Protein 7P14 (pdb70)

Structure (mmCIF, N/CA/C/O backbone):
data_7P14
#
_entry.id   7P14
#
_cell.length_a   1.00
_cell.length_b   1.00
_cell.length_c   1.00
_cell.angle_alpha   90.00
_cell.angle_beta   90.00
_cell.angle_gamma   90.00
#
_symmetry.space_group_name_H-M   'P 1'
#
loop_
_entity.id
_entity.type
_entity.pdbx_description
1 polymer 'XK-related protein'
2 polymer Sybody
3 non-polymer 'DIUNDECYL PHOSPHATIDYL CHOLINE'
4 non-polymer O-[(R)-{[(2R)-2,3-bis(octadecanoyloxy)propyl]oxy}(hydroxy)phosphoryl]-L-serine
#
loop_
_atom_site.group_PDB
_atom_site.id
_atom_site.type_symbol
_atom_site.label_atom_id
_atom_site.label_alt_id
_atom_site.label_comp_id
_atom_site.label_asym_id
_atom_site.label_entity_id
_atom_site.label_seq_id
_atom_site.pdbx_PDB_ins_code
_atom_site.Cartn_x
_atom_site.Cartn_y
_atom_site.Cartn_z
_atom_site.occupancy
_atom_site.B_iso_or_equiv
_atom_site.auth_seq_id
_atom_site.auth_comp_id
_atom_site.auth_asym_id
_atom_site.auth_atom_id
_atom_site.pdbx_PDB_model_num
ATOM 1 N N . MET A 1 1 ? 142.510 133.880 122.822 1.00 82.86 1 MET A N 1
ATOM 2 C CA . MET A 1 1 ? 143.664 133.009 123.006 1.00 82.86 1 MET A CA 1
ATOM 3 C C . MET A 1 1 ? 143.995 132.866 124.487 1.00 82.86 1 MET A C 1
ATOM 4 O O . MET A 1 1 ? 144.611 131.886 124.906 1.00 82.86 1 MET A O 1
ATOM 9 N N . LYS A 1 2 ? 143.574 133.852 125.277 1.00 83.26 2 LYS A N 1
ATOM 10 C CA . LYS A 1 2 ? 143.819 133.872 126.711 1.00 83.26 2 LYS A CA 1
ATOM 11 C C . LYS A 1 2 ? 142.619 133.399 127.521 1.00 83.26 2 LYS A C 1
ATOM 12 O O . LYS A 1 2 ? 142.610 133.566 128.745 1.00 83.26 2 LYS A O 1
ATOM 18 N N . TYR A 1 3 ? 141.610 132.820 126.866 1.00 78.88 3 TYR A N 1
ATOM 19 C CA . TYR A 1 3 ? 140.422 132.290 127.536 1.00 78.88 3 TYR A CA 1
ATOM 20 C C . TYR A 1 3 ? 139.712 133.387 128.334 1.00 78.88 3 TYR A C 1
ATOM 21 O O . TYR A 1 3 ? 139.612 133.344 129.562 1.00 78.88 3 TYR A O 1
ATOM 30 N N . THR A 1 4 ? 139.224 134.385 127.600 1.00 77.66 4 THR A N 1
ATOM 31 C CA . THR A 1 4 ? 138.613 135.561 128.201 1.00 77.66 4 THR A CA 1
ATOM 32 C C . THR A 1 4 ? 137.330 135.195 128.951 1.00 77.66 4 THR A C 1
ATOM 33 O O . THR A 1 4 ? 136.846 134.062 128.911 1.00 77.66 4 THR A O 1
ATOM 37 N N . ILE A 1 5 ? 136.780 136.194 129.647 1.00 76.49 5 ILE A N 1
ATOM 38 C CA . ILE A 1 5 ? 135.574 135.991 130.445 1.00 76.49 5 ILE A CA 1
ATOM 39 C C . ILE A 1 5 ? 134.395 135.589 129.569 1.00 76.49 5 ILE A C 1
ATOM 40 O O . ILE A 1 5 ? 133.534 134.808 129.995 1.00 76.49 5 ILE A O 1
ATOM 45 N N . CYS A 1 6 ? 134.332 136.104 128.338 1.00 76.88 6 CYS A N 1
ATOM 46 C CA . CYS A 1 6 ? 133.255 135.717 127.433 1.00 76.88 6 CYS A CA 1
ATOM 47 C C . CYS A 1 6 ? 133.315 134.228 127.122 1.00 76.88 6 CYS A C 1
ATOM 48 O O . CYS A 1 6 ? 132.277 133.564 127.018 1.00 76.88 6 CYS A O 1
ATOM 51 N N . ASN A 1 7 ? 134.525 133.687 126.968 1.00 72.37 7 ASN A N 1
ATOM 52 C CA . ASN A 1 7 ? 134.675 132.250 126.773 1.00 72.37 7 ASN A CA 1
ATOM 53 C C . ASN A 1 7 ? 134.198 131.469 127.990 1.00 72.37 7 ASN A C 1
ATOM 54 O O . ASN A 1 7 ? 133.594 130.401 127.840 1.00 72.37 7 ASN A O 1
ATOM 59 N N . PHE A 1 8 ? 134.471 131.972 129.196 1.00 69.24 8 PHE A N 1
ATOM 60 C CA . PHE A 1 8 ? 133.973 131.312 130.398 1.00 69.24 8 PHE A CA 1
ATOM 61 C C . PHE A 1 8 ? 132.452 131.312 130.429 1.00 69.24 8 PHE A C 1
ATOM 62 O O . PHE A 1 8 ? 131.831 130.307 130.796 1.00 69.24 8 PHE A O 1
ATOM 70 N N . MET A 1 9 ? 131.832 132.430 130.041 1.00 69.90 9 MET A N 1
ATOM 71 C CA . MET A 1 9 ? 130.377 132.473 129.948 1.00 69.90 9 MET A CA 1
ATOM 72 C C . MET A 1 9 ? 129.858 131.490 128.907 1.00 69.90 9 MET A C 1
ATOM 73 O O . MET A 1 9 ? 128.751 130.961 129.052 1.00 69.90 9 MET A O 1
ATOM 78 N N . MET A 1 10 ? 130.635 131.243 127.851 1.00 63.23 10 MET A N 1
ATOM 79 C CA . MET A 1 10 ? 130.290 130.184 126.909 1.00 63.23 10 MET A CA 1
ATOM 80 C C . MET A 1 10 ? 130.300 128.823 127.594 1.00 63.23 10 MET A C 1
ATOM 81 O O . MET A 1 10 ? 129.404 127.998 127.378 1.00 63.23 10 MET A O 1
ATOM 86 N N . SER A 1 11 ? 131.311 128.571 128.427 1.00 63.63 11 SER A N 1
ATOM 87 C CA . SER A 1 11 ? 131.366 127.310 129.158 1.00 63.63 11 SER A CA 1
ATOM 88 C C . SER A 1 11 ? 130.246 127.215 130.185 1.00 63.63 11 SER A C 1
ATOM 89 O O . SER A 1 11 ? 129.629 126.156 130.345 1.00 63.63 11 SER A O 1
ATOM 92 N N . VAL A 1 12 ? 129.974 128.311 130.898 1.00 61.36 12 VAL A N 1
ATOM 93 C CA . VAL A 1 12 ? 128.900 128.303 131.887 1.00 61.36 12 VAL A CA 1
ATOM 94 C C . VAL A 1 12 ? 127.556 128.076 131.212 1.00 61.36 12 VAL A C 1
ATOM 95 O O . VAL A 1 12 ? 126.740 127.273 131.678 1.00 61.36 12 VAL A O 1
ATOM 99 N N . LEU A 1 13 ? 127.307 128.768 130.097 1.00 57.76 13 LEU A N 1
ATOM 100 C CA . LEU A 1 13 ? 126.045 128.599 129.384 1.00 57.76 13 LEU A CA 1
ATOM 101 C C . LEU A 1 13 ? 125.861 127.153 128.937 1.00 57.76 13 LEU A C 1
ATOM 102 O O . LEU A 1 13 ? 124.730 126.662 128.841 1.00 57.76 13 LEU A O 1
ATOM 107 N N . GLY A 1 14 ? 126.965 126.449 128.685 1.00 52.80 14 GLY A N 1
ATOM 108 C CA . GLY A 1 14 ? 126.865 125.084 128.195 1.00 52.80 14 GLY A CA 1
ATOM 109 C C . GLY A 1 14 ? 126.280 124.125 129.214 1.00 52.80 14 GLY A C 1
ATOM 110 O O . GLY A 1 14 ? 125.497 123.236 128.869 1.00 52.80 14 GLY A O 1
ATOM 111 N N . ILE A 1 15 ? 126.659 124.282 130.485 1.00 48.99 15 ILE A N 1
ATOM 112 C CA . ILE A 1 15 ? 126.255 123.304 131.492 1.00 48.99 15 ILE A CA 1
ATOM 113 C C . ILE A 1 15 ? 124.751 123.369 131.732 1.00 48.99 15 ILE A C 1
ATOM 114 O O . ILE A 1 15 ? 124.108 122.345 131.992 1.00 48.99 15 ILE A O 1
ATOM 119 N N . ILE A 1 16 ? 124.162 124.565 131.646 1.00 46.87 16 ILE A N 1
ATOM 120 C CA . ILE A 1 16 ? 122.705 124.659 131.670 1.00 46.87 16 ILE A CA 1
ATOM 121 C C . ILE A 1 16 ? 122.112 123.960 130.455 1.00 46.87 16 ILE A C 1
ATOM 122 O O . ILE A 1 16 ? 121.128 123.220 130.566 1.00 46.87 16 ILE A O 1
ATOM 127 N N . ILE A 1 17 ? 122.710 124.167 129.280 1.00 46.25 17 ILE A N 1
ATOM 128 C CA . ILE A 1 17 ? 122.207 123.527 128.068 1.00 46.25 17 ILE A CA 1
ATOM 129 C C . ILE A 1 17 ? 122.308 122.011 128.182 1.00 46.25 17 ILE A C 1
ATOM 130 O O . ILE A 1 17 ? 121.389 121.283 127.792 1.00 46.25 17 ILE A O 1
ATOM 135 N N . TYR A 1 18 ? 123.421 121.512 128.724 1.00 47.33 18 TYR A N 1
ATOM 136 C CA . TYR A 1 18 ? 123.599 120.069 128.853 1.00 47.33 18 TYR A CA 1
ATOM 137 C C . TYR A 1 18 ? 122.599 119.474 129.838 1.00 47.33 18 TYR A C 1
ATOM 138 O O . TYR A 1 18 ? 121.922 118.486 129.532 1.00 47.33 18 TYR A O 1
ATOM 147 N N . VAL A 1 19 ? 122.495 120.062 131.032 1.00 42.75 19 VAL A N 1
ATOM 148 C CA . VAL A 1 19 ? 121.618 119.505 132.059 1.00 42.75 19 VAL A CA 1
ATOM 149 C C . VAL A 1 19 ? 120.155 119.625 131.648 1.00 42.75 19 VAL A C 1
ATOM 150 O O . VAL A 1 19 ? 119.371 118.684 131.823 1.00 42.75 19 VAL A O 1
ATOM 154 N N . THR A 1 20 ? 119.760 120.777 131.099 1.00 40.26 20 THR A N 1
ATOM 155 C CA . THR A 1 20 ? 118.374 120.946 130.671 1.00 40.26 20 THR A CA 1
ATOM 156 C C . THR A 1 20 ? 118.024 119.993 129.537 1.00 40.26 20 THR A C 1
ATOM 157 O O . THR A 1 20 ? 116.908 119.464 129.486 1.00 40.26 20 THR A O 1
ATOM 161 N N . ASP A 1 21 ? 118.960 119.766 128.614 1.00 42.77 21 ASP A N 1
ATOM 162 C CA . ASP A 1 21 ? 118.719 118.808 127.540 1.00 42.77 21 ASP A CA 1
ATOM 163 C C . ASP A 1 21 ? 118.524 117.405 128.101 1.00 42.77 21 ASP A C 1
ATOM 164 O O . ASP A 1 21 ? 117.631 116.668 127.668 1.00 42.77 21 ASP A O 1
ATOM 169 N N . LEU A 1 22 ? 119.352 117.021 129.073 1.00 40.85 22 LEU A N 1
ATOM 170 C CA . LEU A 1 22 ? 119.243 115.688 129.656 1.00 40.85 22 LEU A CA 1
ATOM 171 C C . LEU A 1 22 ? 117.949 115.530 130.443 1.00 40.85 22 LEU A C 1
ATOM 172 O O . LEU A 1 22 ? 117.257 114.513 130.320 1.00 40.85 22 LEU A O 1
ATOM 177 N N . VAL A 1 23 ? 117.603 116.527 131.262 1.00 39.78 23 VAL A N 1
ATOM 178 C CA . VAL A 1 23 ? 116.421 116.403 132.109 1.00 39.78 23 VAL A CA 1
ATOM 179 C C . VAL A 1 23 ? 115.146 116.485 131.275 1.00 39.78 23 VAL A C 1
ATOM 180 O O . VAL A 1 23 ? 114.136 115.851 131.603 1.00 39.78 23 VAL A O 1
ATOM 184 N N . ALA A 1 24 ? 115.167 117.264 130.189 1.00 39.50 24 ALA A N 1
ATOM 185 C CA . ALA A 1 24 ? 113.991 117.352 129.328 1.00 39.50 24 ALA A CA 1
ATOM 186 C C . ALA A 1 24 ? 113.701 116.018 128.655 1.00 39.50 24 ALA A C 1
ATOM 187 O O . ALA A 1 24 ? 112.539 115.613 128.540 1.00 39.50 24 ALA A O 1
ATOM 189 N N . ASP A 1 25 ? 114.747 115.324 128.200 1.00 39.21 25 ASP A N 1
ATOM 190 C CA . ASP A 1 25 ? 114.554 114.015 127.584 1.00 39.21 25 ASP A CA 1
ATOM 191 C C . ASP A 1 25 ? 113.987 113.014 128.582 1.00 39.21 25 ASP A C 1
ATOM 192 O O . ASP A 1 25 ? 113.108 112.216 128.239 1.00 39.21 25 ASP A O 1
ATOM 197 N N . ILE A 1 26 ? 114.481 113.037 129.822 1.00 38.11 26 ILE A N 1
ATOM 198 C CA . ILE A 1 26 ? 113.944 112.152 130.852 1.00 38.11 26 ILE A CA 1
ATOM 199 C C . ILE A 1 26 ? 112.490 112.499 131.146 1.00 38.11 26 ILE A C 1
ATOM 200 O O . ILE A 1 26 ? 111.641 111.612 131.289 1.00 38.11 26 ILE A O 1
ATOM 205 N N . VAL A 1 27 ? 112.181 113.794 131.245 1.00 38.10 27 VAL A N 1
ATOM 206 C CA . VAL A 1 27 ? 110.800 114.216 131.462 1.00 38.10 27 VAL A CA 1
ATOM 207 C C . VAL A 1 27 ? 109.932 113.816 130.276 1.00 38.10 27 VAL A C 1
ATOM 208 O O . VAL A 1 27 ? 108.823 113.294 130.441 1.00 38.10 27 VAL A O 1
ATOM 212 N N . LEU A 1 28 ? 110.428 114.051 129.058 1.00 38.40 28 LEU A N 1
ATOM 213 C CA . LEU A 1 28 ? 109.662 113.695 127.867 1.00 38.40 28 LEU A CA 1
ATOM 214 C C . LEU A 1 28 ? 109.476 112.188 127.753 1.00 38.40 28 LEU A C 1
ATOM 215 O O . LEU A 1 28 ? 108.387 111.716 127.409 1.00 38.40 28 LEU A O 1
ATOM 220 N N . THR A 1 29 ? 110.530 111.416 128.029 1.00 36.96 29 THR A N 1
ATOM 221 C CA . THR A 1 29 ? 110.420 109.963 127.949 1.00 36.96 29 THR A CA 1
ATOM 222 C C . THR A 1 29 ? 109.401 109.440 128.952 1.00 36.96 29 THR A C 1
ATOM 223 O O . THR A 1 29 ? 108.597 108.557 128.635 1.00 36.96 29 THR A O 1
ATOM 227 N N . VAL A 1 30 ? 109.421 109.978 130.172 1.00 37.95 30 VAL A N 1
ATOM 228 C CA . VAL A 1 30 ? 108.416 109.606 131.163 1.00 37.95 30 VAL A CA 1
ATOM 229 C C . VAL A 1 30 ? 107.029 110.022 130.690 1.00 37.95 30 VAL A C 1
ATOM 230 O O . VAL A 1 30 ? 106.049 109.287 130.864 1.00 37.95 30 VAL A O 1
ATOM 234 N N . ARG A 1 31 ? 106.927 111.202 130.073 1.00 39.48 31 ARG A N 1
ATOM 235 C CA . ARG A 1 31 ? 105.635 111.674 129.586 1.00 39.48 31 ARG A CA 1
ATOM 236 C C . ARG A 1 31 ? 105.079 110.753 128.505 1.00 39.48 31 ARG A C 1
ATOM 237 O O . ARG A 1 31 ? 103.882 110.444 128.503 1.00 39.48 31 ARG A O 1
ATOM 245 N N . TYR A 1 32 ? 105.929 110.307 127.577 1.00 36.89 32 TYR A N 1
ATOM 246 C CA . TYR A 1 32 ? 105.477 109.370 126.551 1.00 36.89 32 TYR A CA 1
ATOM 247 C C . TYR A 1 32 ? 105.011 108.058 127.169 1.00 36.89 32 TYR A C 1
ATOM 248 O O . TYR A 1 32 ? 103.963 107.521 126.794 1.00 36.89 32 TYR A O 1
ATOM 257 N N . PHE A 1 33 ? 105.782 107.524 128.117 1.00 37.93 33 PHE A N 1
ATOM 258 C CA . PHE A 1 33 ? 105.393 106.270 128.752 1.00 37.93 33 PHE A CA 1
ATOM 259 C C . PHE A 1 33 ? 104.106 106.436 129.548 1.00 37.93 33 PHE A C 1
ATOM 260 O O . PHE A 1 33 ? 103.281 105.518 129.610 1.00 37.93 33 PHE A O 1
ATOM 268 N N . TYR A 1 34 ? 103.916 107.605 130.164 1.00 43.73 34 TYR A N 1
ATOM 269 C CA . TYR A 1 34 ? 102.661 107.877 130.853 1.00 43.73 34 TYR A CA 1
ATOM 270 C C . TYR A 1 34 ? 101.516 108.084 129.869 1.00 43.73 34 TYR A C 1
ATOM 271 O O . TYR A 1 34 ? 100.366 107.750 130.178 1.00 43.73 34 TYR A O 1
ATOM 280 N N . ASP A 1 35 ? 101.805 108.623 128.687 1.00 42.75 35 ASP A N 1
ATOM 281 C CA . ASP A 1 35 ? 100.789 108.888 127.677 1.00 42.75 35 ASP A CA 1
ATOM 282 C C . ASP A 1 35 ? 100.520 107.685 126.781 1.00 42.75 35 ASP A C 1
ATOM 283 O O . ASP A 1 35 ? 99.613 107.741 125.945 1.00 42.75 35 ASP A O 1
ATOM 288 N N . GLY A 1 36 ? 101.279 106.601 126.935 1.00 40.11 36 GLY A N 1
ATOM 289 C CA . GLY A 1 36 ? 101.077 105.402 126.152 1.00 40.11 36 GLY A CA 1
ATOM 290 C C . GLY A 1 36 ? 101.883 105.312 124.874 1.00 40.11 36 GLY A C 1
ATOM 291 O O . GLY A 1 36 ? 101.852 104.263 124.218 1.00 40.11 36 GLY A O 1
ATOM 292 N N . GLN A 1 37 ? 102.605 106.367 124.495 1.00 38.41 37 GLN A N 1
ATOM 293 C CA . GLN A 1 37 ? 103.436 106.342 123.290 1.00 38.41 37 GLN A CA 1
ATOM 294 C C . GLN A 1 37 ? 104.773 105.672 123.610 1.00 38.41 37 GLN A C 1
ATOM 295 O O . GLN A 1 37 ? 105.811 106.312 123.791 1.00 38.41 37 GLN A O 1
ATOM 301 N N . TYR A 1 38 ? 104.727 104.340 123.681 1.00 41.96 38 TYR A N 1
ATOM 302 C CA . TYR A 1 38 ? 105.936 103.575 123.970 1.00 41.96 38 TYR A CA 1
ATOM 303 C C . TYR A 1 38 ? 106.960 103.709 122.849 1.00 41.96 38 TYR A C 1
ATOM 304 O O . TYR A 1 38 ? 108.162 103.831 123.111 1.00 41.96 38 TYR A O 1
ATOM 313 N N . VAL A 1 39 ? 106.505 103.682 121.595 1.00 40.19 39 VAL A N 1
ATOM 314 C CA . VAL A 1 39 ? 107.431 103.740 120.465 1.00 40.19 39 VAL A CA 1
ATOM 315 C C . VAL A 1 39 ? 108.164 105.075 120.444 1.00 40.19 39 VAL A C 1
ATOM 316 O O . VAL A 1 39 ? 109.385 105.129 120.260 1.00 40.19 39 VAL A O 1
ATOM 320 N N . PHE A 1 40 ? 107.430 106.174 120.630 1.00 37.54 40 PHE A N 1
ATOM 321 C CA . PHE A 1 40 ? 108.079 107.476 120.728 1.00 37.54 40 PHE A CA 1
ATOM 322 C C . PHE A 1 40 ? 108.901 107.609 122.001 1.00 37.54 40 PHE A C 1
ATOM 323 O O . PHE A 1 40 ? 109.845 108.406 122.037 1.00 37.54 40 PHE A O 1
ATOM 331 N N . GLY A 1 41 ? 108.566 106.851 123.040 1.00 38.29 41 GLY A N 1
ATOM 332 C CA . GLY A 1 41 ? 109.278 106.927 124.299 1.00 38.29 41 GLY A CA 1
ATOM 333 C C . GLY A 1 41 ? 110.651 106.293 124.257 1.00 38.29 41 GLY A C 1
ATOM 334 O O . GLY A 1 41 ? 111.646 106.932 124.613 1.00 38.29 41 GLY A O 1
ATOM 335 N N . VAL A 1 42 ? 110.720 105.033 123.823 1.00 37.99 42 VAL A N 1
ATOM 336 C CA . VAL A 1 42 ? 112.001 104.334 123.789 1.00 37.99 42 VAL A CA 1
ATOM 337 C C . VAL A 1 42 ? 112.941 104.988 122.783 1.00 37.99 42 VAL A C 1
ATOM 338 O O . VAL A 1 42 ? 114.154 105.062 123.006 1.00 37.99 42 VAL A O 1
ATOM 342 N N . LEU A 1 43 ? 112.399 105.483 121.668 1.00 37.04 43 LEU A N 1
ATOM 343 C CA . LEU A 1 43 ? 113.230 106.178 120.691 1.00 37.04 43 LEU A CA 1
ATOM 344 C C . LEU A 1 43 ? 113.803 107.465 121.269 1.00 37.04 43 LEU A C 1
ATOM 345 O O . LEU A 1 43 ? 114.972 107.792 121.035 1.00 37.04 43 LEU A O 1
ATOM 350 N N . THR A 1 44 ? 112.993 108.211 122.025 1.00 35.73 44 THR A N 1
ATOM 351 C CA . THR A 1 44 ? 113.480 109.445 122.633 1.00 35.73 44 THR A CA 1
ATOM 352 C C . THR A 1 44 ? 114.608 109.162 123.616 1.00 35.73 44 THR A C 1
ATOM 353 O O . THR A 1 44 ? 115.605 109.892 123.658 1.00 35.73 44 THR A O 1
ATOM 357 N N . LEU A 1 45 ? 114.471 108.099 124.410 1.00 37.13 45 LEU A N 1
ATOM 358 C CA . LEU A 1 45 ? 115.524 107.743 125.353 1.00 37.13 45 LEU A CA 1
ATOM 359 C C . LEU A 1 45 ? 116.709 107.089 124.655 1.00 37.13 45 LEU A C 1
ATOM 360 O O . LEU A 1 45 ? 117.850 107.243 125.104 1.00 37.13 45 LEU A O 1
ATOM 365 N N . SER A 1 46 ? 116.465 106.351 123.570 1.00 35.15 46 SER A N 1
ATOM 366 C CA . SER A 1 46 ? 117.555 105.666 122.882 1.00 35.15 46 SER A CA 1
ATOM 367 C C . SER A 1 46 ? 118.540 106.660 122.281 1.00 35.15 46 SER A C 1
ATOM 368 O O . SER A 1 46 ? 119.758 106.473 122.371 1.00 35.15 46 SER A O 1
ATOM 371 N N . PHE A 1 47 ? 118.030 107.726 121.659 1.00 34.41 47 PHE A N 1
ATOM 372 C CA . PHE A 1 47 ? 118.911 108.680 120.992 1.00 34.41 47 PHE A CA 1
ATOM 373 C C . PHE A 1 47 ? 119.838 109.372 121.983 1.00 34.41 47 PHE A C 1
ATOM 374 O O . PHE A 1 47 ? 121.034 109.533 121.715 1.00 34.41 47 PHE A O 1
ATOM 382 N N . VAL A 1 48 ? 119.307 109.795 123.131 1.00 36.68 48 VAL A N 1
ATOM 383 C CA . VAL A 1 48 ? 120.148 110.452 124.127 1.00 36.68 48 VAL A CA 1
ATOM 384 C C . VAL A 1 48 ? 121.087 109.447 124.786 1.00 36.68 48 VAL A C 1
ATOM 385 O O . VAL A 1 48 ? 122.242 109.767 125.091 1.00 36.68 48 VAL A O 1
ATOM 389 N N . LEU A 1 49 ? 120.616 108.219 125.015 1.00 38.69 49 LEU A N 1
ATOM 390 C CA . LEU A 1 49 ? 121.465 107.207 125.637 1.00 38.69 49 LEU A CA 1
ATOM 391 C C . LEU A 1 49 ? 122.555 106.737 124.681 1.00 38.69 49 LEU A C 1
ATOM 392 O O . LEU A 1 49 ? 123.730 106.658 125.056 1.00 38.69 49 LEU A O 1
ATOM 397 N N . CYS A 1 50 ? 122.184 106.417 123.439 1.00 39.87 50 CYS A N 1
ATOM 398 C CA . CYS A 1 50 ? 123.177 105.961 122.472 1.00 39.87 50 CYS A CA 1
ATOM 399 C C . CYS A 1 50 ? 124.122 107.089 122.084 1.00 39.87 50 CYS A C 1
ATOM 400 O O . CYS A 1 50 ? 125.297 106.847 121.786 1.00 39.87 50 CYS A O 1
ATOM 403 N N . GLY A 1 51 ? 123.627 108.327 122.071 1.00 38.11 51 GLY A N 1
ATOM 404 C CA . GLY A 1 51 ? 124.508 109.458 121.838 1.00 38.11 51 GLY A CA 1
ATOM 405 C C . GLY A 1 51 ? 125.503 109.658 122.964 1.00 38.11 51 GLY A C 1
ATOM 406 O O . GLY A 1 51 ? 126.681 109.932 122.724 1.00 38.11 51 GLY A O 1
ATOM 407 N N . THR A 1 52 ? 125.042 109.530 124.211 1.00 38.13 52 THR A N 1
ATOM 408 C CA . THR A 1 52 ? 125.936 109.679 125.356 1.00 38.13 52 THR A CA 1
ATOM 409 C C . THR A 1 52 ? 126.965 108.555 125.407 1.00 38.13 52 THR A C 1
ATOM 410 O O . THR A 1 52 ? 128.140 108.795 125.708 1.00 38.13 52 THR A O 1
ATOM 414 N N . LEU A 1 53 ? 126.543 107.325 125.109 1.00 38.81 53 LEU A N 1
ATOM 415 C CA . LEU A 1 53 ? 127.458 106.190 125.173 1.00 38.81 53 LEU A CA 1
ATOM 416 C C . LEU A 1 53 ? 128.597 106.337 124.171 1.00 38.81 53 LEU A C 1
ATOM 417 O O . LEU A 1 53 ? 129.752 106.028 124.486 1.00 38.81 53 LEU A O 1
ATOM 422 N N . ILE A 1 54 ? 128.291 106.801 122.958 1.00 38.81 54 ILE A N 1
ATOM 423 C CA . ILE A 1 54 ? 129.330 106.995 121.950 1.00 38.81 54 ILE A CA 1
ATOM 424 C C . ILE A 1 54 ? 130.325 108.056 122.399 1.00 38.81 54 ILE A C 1
ATOM 425 O O . ILE A 1 54 ? 131.543 107.879 122.277 1.00 38.81 54 ILE A O 1
ATOM 430 N N . VAL A 1 55 ? 129.824 109.175 122.926 1.00 40.53 55 VAL A N 1
ATOM 431 C CA . VAL A 1 55 ? 130.703 110.260 123.353 1.00 40.53 55 VAL A CA 1
ATOM 432 C C . VAL A 1 55 ? 131.576 109.817 124.520 1.00 40.53 55 VAL A C 1
ATOM 433 O O . VAL A 1 55 ? 132.748 110.199 124.619 1.00 40.53 55 VAL A O 1
ATOM 437 N N . HIS A 1 56 ? 131.022 109.001 125.419 1.00 49.56 56 HIS A N 1
ATOM 438 C CA . HIS A 1 56 ? 131.806 108.509 126.548 1.00 49.56 56 HIS A CA 1
ATOM 439 C C . HIS A 1 56 ? 132.974 107.653 126.077 1.00 49.56 56 HIS A C 1
ATOM 440 O O . HIS A 1 56 ? 134.037 107.641 126.708 1.00 49.56 56 HIS A O 1
ATOM 447 N N . CYS A 1 57 ? 132.795 106.925 124.972 1.00 45.37 57 CYS A N 1
ATOM 448 C CA . CYS A 1 57 ? 133.886 106.127 124.422 1.00 45.37 57 CYS A CA 1
ATOM 449 C C . CYS A 1 57 ? 135.048 107.013 123.990 1.00 45.37 57 CYS A C 1
ATOM 450 O O . CYS A 1 57 ? 136.214 106.706 124.259 1.00 45.37 57 CYS A O 1
ATOM 453 N N . PHE A 1 58 ? 134.745 108.121 123.310 1.00 43.05 58 PHE A N 1
ATOM 454 C CA . PHE A 1 58 ? 135.790 109.074 122.951 1.00 43.05 58 PHE A CA 1
ATOM 455 C C . PHE A 1 58 ? 136.389 109.727 124.189 1.00 43.05 58 PHE A C 1
ATOM 456 O O . PHE A 1 58 ? 137.611 109.893 124.284 1.00 43.05 58 PHE A O 1
ATOM 464 N N . SER A 1 59 ? 135.541 110.111 125.147 1.00 51.66 59 SER A N 1
ATOM 465 C CA . SER A 1 59 ? 136.025 110.818 126.329 1.00 51.66 59 SER A CA 1
ATOM 466 C C . SER A 1 59 ? 136.939 109.933 127.166 1.00 51.66 59 SER A C 1
ATOM 467 O O . SER A 1 59 ? 137.990 110.378 127.640 1.00 51.66 59 SER A O 1
ATOM 470 N N . TYR A 1 60 ? 136.548 108.673 127.367 1.00 58.85 60 TYR A N 1
ATOM 471 C CA . TYR A 1 60 ? 137.387 107.757 128.132 1.00 58.85 60 TYR A CA 1
ATOM 472 C C . TYR A 1 60 ? 138.695 107.472 127.406 1.00 58.85 60 TYR A C 1
ATOM 473 O O . TYR A 1 60 ? 139.758 107.399 128.033 1.00 58.85 60 TYR A O 1
ATOM 482 N N . SER A 1 61 ? 138.635 107.302 126.084 1.00 54.80 61 SER A N 1
ATOM 483 C CA . SER A 1 61 ? 139.841 107.001 125.318 1.00 54.80 61 SER A CA 1
ATOM 484 C C . SER A 1 61 ? 140.831 108.157 125.372 1.00 54.80 61 SER A C 1
ATOM 485 O O . SER A 1 61 ? 142.041 107.946 125.516 1.00 54.80 61 SER A O 1
ATOM 488 N N . TRP A 1 62 ? 140.335 109.390 125.248 1.00 55.12 62 TRP A N 1
ATOM 489 C CA . TRP A 1 62 ? 141.228 110.545 125.256 1.00 55.12 62 TRP A CA 1
ATOM 490 C C . TRP A 1 62 ? 141.926 110.694 126.601 1.00 55.12 62 TRP A C 1
ATOM 491 O O . TRP A 1 62 ? 143.132 110.966 126.656 1.00 55.12 62 TRP A O 1
ATOM 502 N N . LEU A 1 63 ? 141.184 110.528 127.696 1.00 64.17 63 LEU A N 1
ATOM 503 C CA . LEU A 1 63 ? 141.787 110.609 129.022 1.00 64.17 63 LEU A CA 1
ATOM 504 C C . LEU A 1 63 ? 142.786 109.480 129.237 1.00 64.17 63 LEU A C 1
ATOM 505 O O . LEU A 1 63 ? 143.882 109.695 129.768 1.00 64.17 63 LEU A O 1
ATOM 510 N N . LYS A 1 64 ? 142.421 108.262 128.828 1.00 66.92 64 LYS A N 1
ATOM 511 C CA . LYS A 1 64 ? 143.319 107.123 128.989 1.00 66.92 64 LYS A CA 1
ATOM 512 C C . LYS A 1 64 ? 144.571 107.279 128.135 1.00 66.92 64 LYS A C 1
ATOM 513 O O . LYS A 1 64 ? 145.675 106.929 128.569 1.00 66.92 64 LYS A O 1
ATOM 519 N N . ASP A 1 65 ? 144.419 107.801 126.915 1.00 73.22 65 ASP A N 1
ATOM 520 C CA . ASP A 1 65 ? 145.567 107.969 126.029 1.00 73.22 65 ASP A CA 1
ATOM 521 C C . ASP A 1 65 ? 146.582 108.940 126.619 1.00 73.22 65 ASP A C 1
ATOM 522 O O . ASP A 1 65 ? 147.794 108.699 126.567 1.00 73.22 65 ASP A O 1
ATOM 527 N N . ASP A 1 66 ? 146.105 110.047 127.186 1.00 77.81 66 ASP A N 1
ATOM 528 C CA . ASP A 1 66 ? 146.995 111.021 127.805 1.00 77.81 66 ASP A CA 1
ATOM 529 C C . ASP A 1 66 ? 147.440 110.615 129.204 1.00 77.81 66 ASP A C 1
ATOM 530 O O . ASP A 1 66 ? 148.343 111.253 129.756 1.00 77.81 66 ASP A O 1
ATOM 535 N N . LEU A 1 67 ? 146.838 109.583 129.784 1.00 79.82 67 LEU A N 1
ATOM 536 C CA . LEU A 1 67 ? 147.216 109.123 131.115 1.00 79.82 67 LEU A CA 1
ATOM 537 C C . LEU A 1 67 ? 148.359 108.116 131.040 1.00 79.82 67 LEU A C 1
ATOM 538 O O . LEU A 1 67 ? 149.226 108.079 131.913 1.00 79.82 67 LEU A O 1
ATOM 543 N N . LEU A 1 81 ? 132.792 103.021 138.616 1.00 105.19 81 LEU A N 1
ATOM 544 C CA . LEU A 1 81 ? 134.240 102.845 138.606 1.00 105.19 81 LEU A CA 1
ATOM 545 C C . LEU A 1 81 ? 134.909 103.704 137.530 1.00 105.19 81 LEU A C 1
ATOM 546 O O . LEU A 1 81 ? 134.360 104.727 137.117 1.00 105.19 81 LEU A O 1
ATOM 551 N N . HIS A 1 82 ? 136.099 103.285 137.088 1.00 105.02 82 HIS A N 1
ATOM 552 C CA . HIS A 1 82 ? 136.913 104.117 136.207 1.00 105.02 82 HIS A CA 1
ATOM 553 C C . HIS A 1 82 ? 136.222 104.411 134.880 1.00 105.02 82 HIS A C 1
ATOM 554 O O . HIS A 1 82 ? 136.504 105.440 134.255 1.00 105.02 82 HIS A O 1
ATOM 561 N N . CYS A 1 83 ? 135.331 103.526 134.425 1.00 102.77 83 CYS A N 1
ATOM 562 C CA . CYS A 1 83 ? 134.662 103.749 133.146 1.00 102.77 83 CYS A CA 1
ATOM 563 C C . CYS A 1 83 ? 133.802 105.006 133.190 1.00 102.77 83 CYS A C 1
ATOM 564 O O . CYS A 1 83 ? 133.808 105.812 132.252 1.00 102.77 83 CYS A O 1
ATOM 567 N N . LEU A 1 84 ? 133.052 105.189 134.273 1.00 97.75 84 LEU A N 1
ATOM 568 C CA . LEU A 1 84 ? 132.219 106.369 134.459 1.00 97.75 84 LEU A CA 1
ATOM 569 C C . LEU A 1 84 ? 132.946 107.481 135.207 1.00 97.75 84 LEU A C 1
ATOM 570 O O . LEU A 1 84 ? 132.420 108.594 135.306 1.00 97.75 84 LEU A O 1
ATOM 575 N N . GLN A 1 85 ? 134.153 107.214 135.710 1.00 93.76 85 GLN A N 1
ATOM 576 C CA . GLN A 1 85 ? 134.888 108.228 136.457 1.00 93.76 85 GLN A CA 1
ATOM 577 C C . GLN A 1 85 ? 135.378 109.352 135.552 1.00 93.76 85 GLN A C 1
ATOM 578 O O . GLN A 1 85 ? 135.606 110.471 136.026 1.00 93.76 85 GLN A O 1
ATOM 584 N N . GLY A 1 86 ? 135.549 109.079 134.261 1.00 76.50 86 GLY A N 1
ATOM 585 C CA . GLY A 1 86 ? 136.011 110.086 133.327 1.00 76.50 86 GLY A CA 1
ATOM 586 C C . GLY A 1 86 ? 134.998 110.420 132.251 1.00 76.50 86 GLY A C 1
ATOM 587 O O . GLY A 1 86 ? 135.358 110.587 131.083 1.00 76.50 86 GLY A O 1
ATOM 588 N N . GLY A 1 87 ? 133.730 110.522 132.632 1.00 64.68 87 GLY A N 1
ATOM 589 C CA . GLY A 1 87 ? 132.676 110.796 131.682 1.00 64.68 87 GLY A CA 1
ATOM 590 C C . GLY A 1 87 ? 132.621 112.264 131.291 1.00 64.68 87 GLY A C 1
ATOM 591 O O . GLY A 1 87 ? 133.481 113.078 131.630 1.00 64.68 87 GLY A O 1
ATOM 592 N N . VAL A 1 88 ? 131.565 112.597 130.543 1.00 56.48 88 VAL A N 1
ATOM 593 C CA . VAL A 1 88 ? 131.390 113.967 130.069 1.00 56.48 88 VAL A CA 1
ATOM 594 C C . VAL A 1 88 ? 131.159 114.915 131.238 1.00 56.48 88 VAL A C 1
ATOM 595 O O . VAL A 1 88 ? 131.689 116.033 131.262 1.00 56.48 88 VAL A O 1
ATOM 599 N N . PHE A 1 89 ? 130.363 114.490 132.222 1.00 56.77 89 PHE A N 1
ATOM 600 C CA . PHE A 1 89 ? 130.117 115.326 133.393 1.00 56.77 89 PHE A CA 1
ATOM 601 C C . PHE A 1 89 ? 131.403 115.620 134.151 1.00 56.77 89 PHE A C 1
ATOM 602 O O . PHE A 1 89 ? 131.579 116.730 134.667 1.00 56.77 89 PHE A O 1
ATOM 610 N N . THR A 1 90 ? 132.308 114.642 134.233 1.00 60.41 90 THR A N 1
ATOM 611 C CA . THR A 1 90 ? 133.579 114.859 134.916 1.00 60.41 90 THR A CA 1
ATOM 612 C C . THR A 1 90 ? 134.397 115.944 134.224 1.00 60.41 90 THR A C 1
ATOM 613 O O . THR A 1 90 ? 135.020 116.781 134.889 1.00 60.41 90 THR A O 1
ATOM 617 N N . ARG A 1 91 ? 134.395 115.953 132.889 1.00 55.84 91 ARG A N 1
ATOM 618 C CA . ARG A 1 91 ? 135.139 116.969 132.149 1.00 55.84 91 ARG A CA 1
ATOM 619 C C . ARG A 1 91 ? 134.614 118.368 132.443 1.00 55.84 91 ARG A C 1
ATOM 620 O O . ARG A 1 91 ? 135.392 119.326 132.521 1.00 55.84 91 ARG A O 1
ATOM 628 N N . TYR A 1 92 ? 133.295 118.507 132.601 1.00 55.24 92 TYR A N 1
ATOM 629 C CA . TYR A 1 92 ? 132.717 119.821 132.865 1.00 55.24 92 TYR A CA 1
ATOM 630 C C . TYR A 1 92 ? 133.235 120.402 134.174 1.00 55.24 92 TYR A C 1
ATOM 631 O O . TYR A 1 92 ? 133.542 121.597 134.253 1.00 55.24 92 TYR A O 1
ATOM 640 N N . TRP A 1 93 ? 133.338 119.569 135.212 1.00 66.06 93 TRP A N 1
ATOM 641 C CA . TRP A 1 93 ? 133.702 120.068 136.535 1.00 66.06 93 TRP A CA 1
ATOM 642 C C . TRP A 1 93 ? 135.104 120.665 136.540 1.00 66.06 93 TRP A C 1
ATOM 643 O O . TRP A 1 93 ? 135.336 121.715 137.151 1.00 66.06 93 TRP A O 1
ATOM 654 N N . PHE A 1 94 ? 136.054 120.011 135.868 1.00 67.56 94 PHE A N 1
ATOM 655 C CA . PHE A 1 94 ? 137.409 120.552 135.799 1.00 67.56 94 PHE A CA 1
ATOM 656 C C . PHE A 1 94 ? 137.466 121.809 134.940 1.00 67.56 94 PHE A C 1
ATOM 657 O O . PHE A 1 94 ? 138.226 122.737 135.242 1.00 67.56 94 PHE A O 1
ATOM 665 N N . VAL A 1 95 ? 136.681 121.855 133.862 1.00 66.03 95 VAL A N 1
ATOM 666 C CA . VAL A 1 95 ? 136.663 123.038 133.006 1.00 66.03 95 VAL A CA 1
ATOM 667 C C . VAL A 1 95 ? 136.147 124.244 133.782 1.00 66.03 95 VAL A C 1
ATOM 668 O O . VAL A 1 95 ? 136.694 125.349 133.686 1.00 66.03 95 VAL A O 1
ATOM 672 N N . LEU A 1 96 ? 135.085 124.046 134.567 1.00 65.48 96 LEU A N 1
ATOM 673 C CA . LEU A 1 96 ? 134.554 125.133 135.382 1.00 65.48 96 LEU A CA 1
ATOM 674 C C . LEU A 1 96 ? 135.574 125.600 136.415 1.00 65.48 96 LEU A C 1
ATOM 675 O O . LEU A 1 96 ? 135.710 126.804 136.661 1.00 65.48 96 LEU A O 1
ATOM 680 N N . ARG A 1 97 ? 136.293 124.663 137.036 1.00 71.19 97 ARG A N 1
ATOM 681 C CA . ARG A 1 97 ? 137.316 125.042 138.006 1.00 71.19 97 ARG A CA 1
ATOM 682 C C . ARG A 1 97 ? 138.427 125.849 137.344 1.00 71.19 97 ARG A C 1
ATOM 683 O O . ARG A 1 97 ? 138.871 126.872 137.879 1.00 71.19 97 ARG A O 1
ATOM 691 N N . THR A 1 98 ? 138.891 125.399 136.176 1.00 73.96 98 THR A N 1
ATOM 692 C CA . THR A 1 98 ? 139.942 126.125 135.469 1.00 73.96 98 THR A CA 1
ATOM 693 C C . THR A 1 98 ? 139.452 127.489 135.002 1.00 73.96 98 THR A C 1
ATOM 694 O O . THR A 1 98 ? 140.195 128.477 135.059 1.00 73.96 98 THR A O 1
ATOM 698 N N . GLY A 1 99 ? 138.207 127.562 134.527 1.00 74.99 99 GLY A N 1
ATOM 699 C CA . GLY A 1 99 ? 137.662 128.843 134.111 1.00 74.99 99 GLY A CA 1
ATOM 700 C C . GLY A 1 99 ? 137.556 129.831 135.256 1.00 74.99 99 GLY A C 1
ATOM 701 O O . GLY A 1 99 ? 137.856 131.016 135.097 1.00 74.99 99 GLY A O 1
ATOM 702 N N . TYR A 1 100 ? 137.126 129.356 136.428 1.00 80.18 100 TYR A N 1
ATOM 703 C CA . TYR A 1 100 ? 137.051 130.227 137.596 1.00 80.18 100 TYR A CA 1
ATOM 704 C C . TYR A 1 100 ? 138.437 130.693 138.024 1.00 80.18 100 TYR A C 1
ATOM 705 O O . TYR A 1 100 ? 138.614 131.846 138.434 1.00 80.18 100 TYR A O 1
ATOM 714 N N . HIS A 1 101 ? 139.431 129.805 137.944 1.00 81.52 101 HIS A N 1
ATOM 715 C CA . HIS A 1 101 ? 140.795 130.184 138.298 1.00 81.52 101 HIS A CA 1
ATOM 716 C C . HIS A 1 101 ? 141.328 131.262 137.362 1.00 81.52 101 HIS A C 1
ATOM 717 O O . HIS A 1 101 ? 142.042 132.173 137.795 1.00 81.52 101 HIS A O 1
ATOM 724 N N . VAL A 1 102 ? 140.999 131.168 136.071 1.00 84.26 102 VAL A N 1
ATOM 725 C CA . VAL A 1 102 ? 141.433 132.181 135.113 1.00 84.26 102 VAL A CA 1
ATOM 726 C C . VAL A 1 102 ? 140.827 133.536 135.458 1.00 84.26 102 VAL A C 1
ATOM 727 O O . VAL A 1 102 ? 141.508 134.568 135.413 1.00 84.26 102 VAL A O 1
ATOM 731 N N . VAL A 1 103 ? 139.539 133.554 135.811 1.00 84.49 103 VAL A N 1
ATOM 732 C CA . VAL A 1 103 ? 138.882 134.806 136.179 1.00 84.49 103 VAL A CA 1
ATOM 733 C C . VAL A 1 103 ? 139.520 135.398 137.429 1.00 84.49 103 VAL A C 1
ATOM 734 O O . VAL A 1 103 ? 139.764 136.609 137.505 1.00 84.49 103 VAL A O 1
ATOM 738 N N . PHE A 1 104 ? 139.798 134.556 138.428 1.00 88.71 104 PHE A N 1
ATOM 739 C CA . PHE A 1 104 ? 140.427 135.042 139.652 1.00 88.71 104 PHE A CA 1
ATOM 740 C C . PHE A 1 104 ? 141.817 135.602 139.377 1.00 88.71 104 PHE A C 1
ATOM 741 O O . PHE A 1 104 ? 142.192 136.648 139.920 1.00 88.71 104 PHE A O 1
ATOM 749 N N . LYS A 1 105 ? 142.594 134.922 138.541 1.00 91.67 105 LYS A N 1
ATOM 750 C CA . LYS A 1 105 ? 143.936 135.380 138.200 1.00 91.67 105 LYS A CA 1
ATOM 751 C C . LYS A 1 105 ? 143.881 136.557 137.232 1.00 91.67 105 LYS A C 1
ATOM 752 O O . LYS A 1 105 ? 144.841 136.824 136.508 1.00 91.67 105 LYS A O 1
ATOM 758 N N . ASP A 1 119 ? 151.466 126.964 131.318 1.00 88.37 119 ASP A N 1
ATOM 759 C CA . ASP A 1 119 ? 150.605 128.134 131.208 1.00 88.37 119 ASP A CA 1
ATOM 760 C C . ASP A 1 119 ? 149.181 127.674 131.512 1.00 88.37 119 ASP A C 1
ATOM 761 O O . ASP A 1 119 ? 148.642 126.816 130.813 1.00 88.37 119 ASP A O 1
ATOM 766 N N . PRO A 1 120 ? 148.580 128.243 132.561 1.00 88.78 120 PRO A N 1
ATOM 767 C CA . PRO A 1 120 ? 147.214 127.830 132.928 1.00 88.78 120 PRO A CA 1
ATOM 768 C C . PRO A 1 120 ? 146.192 128.070 131.831 1.00 88.78 120 PRO A C 1
ATOM 769 O O . PRO A 1 120 ? 145.255 127.276 131.680 1.00 88.78 120 PRO A O 1
ATOM 773 N N . HIS A 1 121 ? 146.341 129.150 131.060 1.00 86.34 121 HIS A N 1
ATOM 774 C CA . HIS A 1 121 ? 145.404 129.413 129.973 1.00 86.34 121 HIS A CA 1
ATOM 775 C C . HIS A 1 121 ? 145.494 128.340 128.896 1.00 86.34 121 HIS A C 1
ATOM 776 O O . HIS A 1 121 ? 144.470 127.897 128.364 1.00 86.34 121 HIS A O 1
ATOM 783 N N . LYS A 1 122 ? 146.714 127.909 128.561 1.00 79.20 122 LYS A N 1
ATOM 784 C CA . LYS A 1 122 ? 146.881 126.885 127.535 1.00 79.20 122 LYS A CA 1
ATOM 785 C C . LYS A 1 122 ? 146.231 125.573 127.953 1.00 79.20 122 LYS A C 1
ATOM 786 O O . LYS A 1 122 ? 145.595 124.898 127.136 1.00 79.20 122 LYS A O 1
ATOM 792 N N . GLU A 1 123 ? 146.386 125.191 129.222 1.00 78.38 123 GLU A N 1
ATOM 793 C CA . GLU A 1 123 ? 145.708 123.998 129.719 1.00 78.38 123 GLU A CA 1
ATOM 794 C C . GLU A 1 123 ? 144.196 124.184 129.713 1.00 78.38 123 GLU A C 1
ATOM 795 O O . GLU A 1 123 ? 143.449 123.252 129.391 1.00 78.38 123 GLU A O 1
ATOM 801 N N . ALA A 1 124 ? 143.728 125.381 130.070 1.00 73.51 124 ALA A N 1
ATOM 802 C CA . ALA A 1 124 ? 142.291 125.636 130.117 1.00 73.51 124 ALA A CA 1
ATOM 803 C C . ALA A 1 124 ? 141.669 125.558 128.728 1.00 73.51 124 ALA A C 1
ATOM 804 O O . ALA A 1 124 ? 140.639 124.903 128.534 1.00 73.51 124 ALA A O 1
ATOM 806 N N . ILE A 1 125 ? 142.282 126.224 127.746 1.00 67.27 125 ILE A N 1
ATOM 807 C CA . ILE A 1 125 ? 141.722 126.226 126.397 1.00 67.27 125 ILE A CA 1
ATOM 808 C C . ILE A 1 125 ? 141.817 124.836 125.777 1.00 67.27 125 ILE A C 1
ATOM 809 O O . ILE A 1 125 ? 140.927 124.415 125.029 1.00 67.27 125 ILE A O 1
ATOM 814 N N . ASP A 1 126 ? 142.891 124.101 126.079 1.00 67.68 126 ASP A N 1
ATOM 815 C CA . ASP A 1 126 ? 143.029 122.748 125.549 1.00 67.68 126 ASP A CA 1
ATOM 816 C C . ASP A 1 126 ? 141.925 121.836 126.069 1.00 67.68 126 ASP A C 1
ATOM 817 O O . ASP A 1 126 ? 141.368 121.031 125.314 1.00 67.68 126 ASP A O 1
ATOM 822 N N . MET A 1 127 ? 141.597 121.946 127.357 1.00 61.94 127 MET A N 1
ATOM 823 C CA . MET A 1 127 ? 140.499 121.164 127.913 1.00 61.94 127 MET A CA 1
ATOM 824 C C . MET A 1 127 ? 139.144 121.633 127.403 1.00 61.94 127 MET A C 1
ATOM 825 O O . MET A 1 127 ? 138.195 120.843 127.385 1.00 61.94 127 MET A O 1
ATOM 830 N N . ALA A 1 128 ? 139.031 122.899 126.993 1.00 55.92 128 ALA A N 1
ATOM 831 C CA . ALA A 1 128 ? 137.768 123.390 126.454 1.00 55.92 128 ALA A CA 1
ATOM 832 C C . ALA A 1 128 ? 137.528 122.870 125.042 1.00 55.92 128 ALA A C 1
ATOM 833 O O . ALA A 1 128 ? 136.401 122.499 124.695 1.00 55.92 128 ALA A O 1
ATOM 835 N N . THR A 1 129 ? 138.572 122.841 124.211 1.00 54.04 129 THR A N 1
ATOM 836 C CA . THR A 1 129 ? 138.406 122.371 122.840 1.00 54.04 129 THR A CA 1
ATOM 837 C C . THR A 1 129 ? 138.166 120.868 122.796 1.00 54.04 129 THR A C 1
ATOM 838 O O . THR A 1 129 ? 137.441 120.376 121.924 1.00 54.04 129 THR A O 1
ATOM 842 N N . ASP A 1 130 ? 138.770 120.121 123.723 1.00 50.44 130 ASP A N 1
ATOM 843 C CA . ASP A 1 130 ? 138.463 118.699 123.836 1.00 50.44 130 ASP A CA 1
ATOM 844 C C . ASP A 1 130 ? 136.995 118.491 124.173 1.00 50.44 130 ASP A C 1
ATOM 845 O O . ASP A 1 130 ? 136.385 117.496 123.765 1.00 50.44 130 ASP A O 1
ATOM 850 N N . LEU A 1 131 ? 136.412 119.426 124.923 1.00 46.76 131 LEU A N 1
ATOM 851 C CA . LEU A 1 131 ? 134.998 119.341 125.265 1.00 46.76 131 LEU A CA 1
ATOM 852 C C . LEU A 1 131 ? 134.117 119.711 124.079 1.00 46.76 131 LEU A C 1
ATOM 853 O O . LEU A 1 131 ? 133.006 119.186 123.937 1.00 46.76 131 LEU A O 1
ATOM 858 N N . SER A 1 132 ? 134.589 120.621 123.224 1.00 44.61 132 SER A N 1
ATOM 859 C CA . SER A 1 132 ? 133.800 121.042 122.070 1.00 44.61 132 SER A CA 1
ATOM 860 C C . SER A 1 132 ? 133.594 119.892 121.093 1.00 44.61 132 SER A C 1
ATOM 861 O O . SER A 1 132 ? 132.514 119.743 120.510 1.00 44.61 132 SER A O 1
ATOM 864 N N . MET A 1 133 ? 134.629 119.074 120.890 1.00 44.26 133 MET A N 1
ATOM 865 C CA . MET A 1 133 ? 134.502 117.909 120.019 1.00 44.26 133 MET A CA 1
ATOM 866 C C . MET A 1 133 ? 133.435 116.955 120.537 1.00 44.26 133 MET A C 1
ATOM 867 O O . MET A 1 133 ? 132.586 116.476 119.778 1.00 44.26 133 MET A O 1
ATOM 872 N N . LEU A 1 134 ? 133.471 116.665 121.839 1.00 41.75 134 LEU A N 1
ATOM 873 C CA . LEU A 1 134 ? 132.554 115.689 122.416 1.00 41.75 134 LEU A CA 1
ATOM 874 C C . LEU A 1 134 ? 131.110 116.160 122.359 1.00 41.75 134 LEU A C 1
ATOM 875 O O . LEU A 1 134 ? 130.212 115.359 122.079 1.00 41.75 134 LEU A O 1
ATOM 880 N N . ARG A 1 135 ? 130.861 117.440 122.623 1.00 39.83 135 ARG A N 1
ATOM 881 C CA . ARG A 1 135 ? 129.497 117.941 122.612 1.00 39.83 135 ARG A CA 1
ATOM 882 C C . ARG A 1 135 ? 128.986 118.225 121.209 1.00 39.83 135 ARG A C 1
ATOM 883 O O . ARG A 1 135 ? 127.774 118.378 121.027 1.00 39.83 135 ARG A O 1
ATOM 891 N N . LEU A 1 136 ? 129.874 118.309 120.216 1.00 33.94 136 LEU A N 1
ATOM 892 C CA . LEU A 1 136 ? 129.416 118.321 118.831 1.00 33.94 136 LEU A CA 1
ATOM 893 C C . LEU A 1 136 ? 128.898 116.950 118.422 1.00 33.94 136 LEU A C 1
ATOM 894 O O . LEU A 1 136 ? 127.843 116.839 117.788 1.00 33.94 136 LEU A O 1
ATOM 899 N N . PHE A 1 137 ? 129.631 115.891 118.771 1.00 31.62 137 PHE A N 1
ATOM 900 C CA . PHE A 1 137 ? 129.131 114.539 118.544 1.00 31.62 137 PHE A CA 1
ATOM 901 C C . PHE A 1 137 ? 127.863 114.288 119.347 1.00 31.62 137 PHE A C 1
ATOM 902 O O . PHE A 1 137 ? 126.884 113.745 118.828 1.00 31.62 137 PHE A O 1
ATOM 910 N N . GLU A 1 138 ? 127.862 114.688 120.620 1.00 35.30 138 GLU A N 1
ATOM 911 C CA . GLU A 1 138 ? 126.684 114.493 121.459 1.00 35.30 138 GLU A CA 1
ATOM 912 C C . GLU A 1 138 ? 125.473 115.218 120.891 1.00 35.30 138 GLU A C 1
ATOM 913 O O . GLU A 1 138 ? 124.344 114.724 120.981 1.00 35.30 138 GLU A O 1
ATOM 919 N N . THR A 1 139 ? 125.689 116.395 120.304 1.00 32.35 139 THR A N 1
ATOM 920 C CA . THR A 1 139 ? 124.572 117.172 119.781 1.00 32.35 139 THR A CA 1
ATOM 921 C C . THR A 1 139 ? 124.055 116.596 118.467 1.00 32.35 139 THR A C 1
ATOM 922 O O . THR A 1 139 ? 122.841 116.478 118.267 1.00 32.35 139 THR A O 1
ATOM 926 N N . TYR A 1 140 ? 124.957 116.227 117.559 1.00 28.44 140 TYR A N 1
ATOM 927 C CA . TYR A 1 140 ? 124.560 115.777 116.230 1.00 28.44 140 TYR A CA 1
ATOM 928 C C . TYR A 1 140 ? 124.266 114.284 116.155 1.00 28.44 140 TYR A C 1
ATOM 929 O O . TYR A 1 140 ? 123.724 113.829 115.144 1.00 28.44 140 TYR A O 1
ATOM 938 N N . LEU A 1 141 ? 124.605 113.512 117.185 1.00 29.32 141 LEU A N 1
ATOM 939 C CA . LEU A 1 141 ? 124.166 112.125 117.268 1.00 29.32 141 LEU A CA 1
ATOM 940 C C . LEU A 1 141 ? 122.862 111.969 118.030 1.00 29.32 141 LEU A C 1
ATOM 941 O O . LEU A 1 141 ? 122.220 110.919 117.931 1.00 29.32 141 LEU A O 1
ATOM 946 N N . GLU A 1 142 ? 122.464 112.985 118.789 1.00 32.43 142 GLU A N 1
ATOM 947 C CA . GLU A 1 142 ? 121.206 112.985 119.523 1.00 32.43 142 GLU A CA 1
ATOM 948 C C . GLU A 1 142 ? 120.205 113.997 118.995 1.00 32.43 142 GLU A C 1
ATOM 949 O O . GLU A 1 142 ? 119.063 113.634 118.715 1.00 32.43 142 GLU A O 1
ATOM 955 N N . GLY A 1 143 ? 120.605 115.258 118.845 1.00 34.40 143 GLY A N 1
ATOM 956 C CA . GLY A 1 143 ? 119.694 116.296 118.407 1.00 34.40 143 GLY A CA 1
ATOM 957 C C . GLY A 1 143 ? 119.109 116.075 117.028 1.00 34.40 143 GLY A C 1
ATOM 958 O O . GLY A 1 143 ? 117.895 116.195 116.842 1.00 34.40 143 GLY A O 1
ATOM 959 N N . CYS A 1 144 ? 119.956 115.752 116.052 1.00 31.83 144 CYS A N 1
ATOM 960 C CA . CYS A 1 144 ? 119.460 115.514 114.698 1.00 31.83 144 CYS A CA 1
ATOM 961 C C . CYS A 1 144 ? 118.536 114.304 114.609 1.00 31.83 144 CYS A C 1
ATOM 962 O O . CYS A 1 144 ? 117.452 114.431 114.015 1.00 31.83 144 CYS A O 1
ATOM 965 N N . PRO A 1 145 ? 118.876 113.126 115.146 1.00 32.73 145 PRO A N 1
ATOM 966 C CA . PRO A 1 145 ? 117.915 112.012 115.097 1.00 32.73 145 PRO A CA 1
ATOM 967 C C . PRO A 1 145 ? 116.671 112.244 115.931 1.00 32.73 145 PRO A C 1
ATOM 968 O O . PRO A 1 145 ? 115.643 111.609 115.668 1.00 32.73 145 PRO A O 1
ATOM 972 N N . GLN A 1 146 ? 116.725 113.124 116.930 1.00 34.00 146 GLN A N 1
ATOM 973 C CA . GLN A 1 146 ? 115.567 113.364 117.782 1.00 34.00 146 GLN A CA 1
ATOM 974 C C . GLN A 1 146 ? 114.664 114.459 117.233 1.00 34.00 146 GLN A C 1
ATOM 975 O O . GLN A 1 146 ? 113.439 114.368 117.363 1.00 34.00 146 GLN A O 1
ATOM 981 N N . LEU A 1 147 ? 115.242 115.496 116.622 1.00 30.97 147 LEU A N 1
ATOM 982 C CA . LEU A 1 147 ? 114.419 116.539 116.019 1.00 30.97 147 LEU A CA 1
ATOM 983 C C . LEU A 1 147 ? 113.544 115.980 114.907 1.00 30.97 147 LEU A C 1
ATOM 984 O O . LEU A 1 147 ? 112.411 116.437 114.723 1.00 30.97 147 LEU A O 1
ATOM 989 N N . ILE A 1 148 ? 114.047 114.998 114.155 1.00 31.08 148 ILE A N 1
ATOM 990 C CA . ILE A 1 148 ? 113.204 114.305 113.187 1.00 31.08 148 ILE A CA 1
ATOM 991 C C . ILE A 1 148 ? 112.072 113.581 113.901 1.00 31.08 148 ILE A C 1
ATOM 992 O O . ILE A 1 148 ? 110.917 113.610 113.458 1.00 31.08 148 ILE A O 1
ATOM 997 N N . LEU A 1 149 ? 112.384 112.919 115.017 1.00 31.99 149 LEU A N 1
ATOM 998 C CA . LEU A 1 149 ? 111.353 112.220 115.776 1.00 31.99 149 LEU A CA 1
ATOM 999 C C . LEU A 1 149 ? 110.329 113.191 116.347 1.00 31.99 149 LEU A C 1
ATOM 1000 O O . LEU A 1 149 ? 109.120 112.941 116.278 1.00 31.99 149 LEU A O 1
ATOM 1005 N N . GLN A 1 150 ? 110.791 114.307 116.916 1.00 30.40 150 GLN A N 1
ATOM 1006 C CA . GLN A 1 150 ? 109.865 115.259 117.523 1.00 30.40 150 GLN A CA 1
ATOM 1007 C C . GLN A 1 150 ? 109.043 115.986 116.468 1.00 30.40 150 GLN A C 1
ATOM 1008 O O . GLN A 1 150 ? 107.849 116.234 116.669 1.00 30.40 150 GLN A O 1
ATOM 1014 N N . LEU A 1 151 ? 109.661 116.341 115.338 1.00 29.40 151 LEU A N 1
ATOM 1015 C CA . LEU A 1 151 ? 108.892 116.916 114.241 1.00 29.40 151 LEU A CA 1
ATOM 1016 C C . LEU A 1 151 ? 107.904 115.908 113.673 1.00 29.40 151 LEU A C 1
ATOM 1017 O O . LEU A 1 151 ? 106.829 116.291 113.200 1.00 29.40 151 LEU A O 1
ATOM 1022 N N . TYR A 1 152 ? 108.250 114.619 113.706 1.00 28.90 152 TYR A N 1
ATOM 1023 C CA . TYR A 1 152 ? 107.291 113.590 113.322 1.00 28.90 152 TYR A CA 1
ATOM 1024 C C . TYR A 1 152 ? 106.109 113.562 114.281 1.00 28.90 152 TYR A C 1
ATOM 1025 O O . TYR A 1 152 ? 104.955 113.435 113.855 1.00 28.90 152 TYR A O 1
ATOM 1034 N N . ALA A 1 153 ? 106.376 113.677 115.584 1.00 30.50 153 ALA A N 1
ATOM 1035 C CA . ALA A 1 153 ? 105.298 113.643 116.565 1.00 30.50 153 ALA A CA 1
ATOM 1036 C C . ALA A 1 153 ? 104.497 114.937 116.573 1.00 30.50 153 ALA A C 1
ATOM 1037 O O . ALA A 1 153 ? 103.282 114.909 116.795 1.00 30.50 153 ALA A O 1
ATOM 1039 N N . PHE A 1 154 ? 105.152 116.076 116.341 1.00 31.16 154 PHE A N 1
ATOM 1040 C CA . PHE A 1 154 ? 104.444 117.351 116.342 1.00 31.16 154 PHE A CA 1
ATOM 1041 C C . PHE A 1 154 ? 103.588 117.534 115.096 1.00 31.16 154 PHE A C 1
ATOM 1042 O O . PHE A 1 154 ? 102.460 118.027 115.194 1.00 31.16 154 PHE A O 1
ATOM 1050 N N . LEU A 1 155 ? 104.098 117.152 113.925 1.00 30.29 155 LEU A N 1
ATOM 1051 C CA . LEU A 1 155 ? 103.345 117.321 112.690 1.00 30.29 155 LEU A CA 1
ATOM 1052 C C . LEU A 1 155 ? 102.195 116.334 112.558 1.00 30.29 155 LEU A C 1
ATOM 1053 O O . LEU A 1 155 ? 101.218 116.635 111.865 1.00 30.29 155 LEU A O 1
ATOM 1058 N N . GLU A 1 156 ? 102.282 115.172 113.205 1.00 29.05 156 GLU A N 1
ATOM 1059 C CA . GLU A 1 156 ? 101.242 114.162 113.050 1.00 29.05 156 GLU A CA 1
ATOM 1060 C C . GLU A 1 156 ? 100.008 114.495 113.881 1.00 29.05 156 GLU A C 1
ATOM 1061 O O . GLU A 1 156 ? 98.883 114.465 113.373 1.00 29.05 156 GLU A O 1
ATOM 1067 N N . ARG A 1 157 ? 100.197 114.817 115.158 1.00 34.65 157 ARG A N 1
ATOM 1068 C CA . ARG A 1 157 ? 99.083 115.102 116.051 1.00 34.65 157 ARG A CA 1
ATOM 1069 C C . ARG A 1 157 ? 98.647 116.560 116.013 1.00 34.65 157 ARG A C 1
ATOM 1070 O O . ARG A 1 157 ? 97.650 116.910 116.651 1.00 34.65 157 ARG A O 1
ATOM 1078 N N . GLY A 1 158 ? 99.361 117.413 115.285 1.00 34.11 158 GLY A N 1
ATOM 1079 C CA . GLY A 1 158 ? 98.939 118.786 115.094 1.00 34.11 158 GLY A CA 1
ATOM 1080 C C . GLY A 1 158 ? 99.464 119.784 116.105 1.00 34.11 158 GLY A C 1
ATOM 1081 O O . GLY A 1 158 ? 100.300 120.626 115.766 1.00 34.11 158 GLY A O 1
ATOM 1082 N N . GLN A 1 159 ? 98.986 119.710 117.348 1.00 41.02 159 GLN A N 1
ATOM 1083 C CA . GLN A 1 159 ? 99.289 120.739 118.335 1.00 41.02 159 GLN A CA 1
ATOM 1084 C C . GLN A 1 159 ? 100.407 120.368 119.300 1.00 41.02 159 GLN A C 1
ATOM 1085 O O . GLN A 1 159 ? 100.978 121.270 119.923 1.00 41.02 159 GLN A O 1
ATOM 1091 N N . ALA A 1 160 ? 100.726 119.080 119.444 1.00 38.19 160 ALA A N 1
ATOM 1092 C CA . ALA A 1 160 ? 101.746 118.624 120.385 1.00 38.19 160 ALA A CA 1
ATOM 1093 C C . ALA A 1 160 ? 101.421 119.072 121.805 1.00 38.19 160 ALA A C 1
ATOM 1094 O O . ALA A 1 160 ? 100.264 119.378 122.113 1.00 38.19 160 ALA A O 1
ATOM 1096 N N . ASN A 1 161 ? 102.426 119.117 122.678 1.00 37.28 161 ASN A N 1
ATOM 1097 C CA . ASN A 1 161 ? 102.223 119.535 124.059 1.00 37.28 161 ASN A CA 1
ATOM 1098 C C . ASN A 1 161 ? 103.420 120.365 124.505 1.00 37.28 161 ASN A C 1
ATOM 1099 O O . ASN A 1 161 ? 104.377 120.568 123.753 1.00 37.28 161 ASN A O 1
ATOM 1104 N N . PHE A 1 162 ? 103.355 120.852 125.747 1.00 40.87 162 PHE A N 1
ATOM 1105 C CA . PHE A 1 162 ? 104.395 121.743 126.255 1.00 40.87 162 PHE A CA 1
ATOM 1106 C C . PHE A 1 162 ? 105.732 121.027 126.398 1.00 40.87 162 PHE A C 1
ATOM 1107 O O . PHE A 1 162 ? 106.781 121.594 126.070 1.00 40.87 162 PHE A O 1
ATOM 1115 N N . SER A 1 163 ? 105.719 119.789 126.897 1.00 39.58 163 SER A N 1
ATOM 1116 C CA . SER A 1 163 ? 106.970 119.075 127.131 1.00 39.58 163 SER A CA 1
ATOM 1117 C C . SER A 1 163 ? 107.717 118.821 125.828 1.00 39.58 163 SER A C 1
ATOM 1118 O O . SER A 1 163 ? 108.950 118.901 125.785 1.00 39.58 163 SER A O 1
ATOM 1121 N N . GLN A 1 164 ? 106.988 118.502 124.756 1.00 36.40 164 GLN A N 1
ATOM 1122 C CA . GLN A 1 164 ? 107.627 118.313 123.458 1.00 36.40 164 GLN A CA 1
ATOM 1123 C C . GLN A 1 164 ? 108.247 119.605 122.946 1.00 36.40 164 GLN A C 1
ATOM 1124 O O . GLN A 1 164 ? 109.259 119.569 122.238 1.00 36.40 164 GLN A O 1
ATOM 1130 N N . TYR A 1 165 ? 107.656 120.751 123.287 1.00 35.15 165 TYR A N 1
ATOM 1131 C CA . TYR A 1 165 ? 108.215 122.024 122.849 1.00 35.15 165 TYR A CA 1
ATOM 1132 C C . TYR A 1 165 ? 109.566 122.288 123.500 1.00 35.15 165 TYR A C 1
ATOM 1133 O O . TYR A 1 165 ? 110.469 122.837 122.860 1.00 35.15 165 TYR A O 1
ATOM 1142 N N . MET A 1 166 ? 109.725 121.907 124.768 1.00 39.49 166 MET A N 1
ATOM 1143 C CA . MET A 1 166 ? 110.997 122.126 125.450 1.00 39.49 166 MET A CA 1
ATOM 1144 C C . MET A 1 166 ? 112.119 121.331 124.794 1.00 39.49 166 MET A C 1
ATOM 1145 O O . MET A 1 166 ? 113.225 121.845 124.599 1.00 39.49 166 MET A O 1
ATOM 1150 N N . VAL A 1 167 ? 111.848 120.072 124.440 1.00 35.59 167 VAL A N 1
ATOM 1151 C CA . VAL A 1 167 ? 112.870 119.238 123.813 1.00 35.59 167 VAL A CA 1
ATOM 1152 C C . VAL A 1 167 ? 113.267 119.805 122.456 1.00 35.59 167 VAL A C 1
ATOM 1153 O O . VAL A 1 167 ? 114.454 119.858 122.112 1.00 35.59 167 VAL A O 1
ATOM 1157 N N . ILE A 1 168 ? 112.283 120.237 121.664 1.00 35.46 168 ILE A N 1
ATOM 1158 C CA . ILE A 1 168 ? 112.583 120.834 120.366 1.00 35.46 168 ILE A CA 1
ATOM 1159 C C . ILE A 1 168 ? 113.388 122.114 120.540 1.00 35.46 168 ILE A C 1
ATOM 1160 O O . ILE A 1 168 ? 114.358 122.358 119.813 1.00 35.46 168 ILE A O 1
ATOM 1165 N N . MET A 1 169 ? 113.006 122.949 121.508 1.00 38.89 169 MET A N 1
ATOM 1166 C CA . MET A 1 169 ? 113.696 124.221 121.692 1.00 38.89 169 MET A CA 1
ATOM 1167 C C . MET A 1 169 ? 115.111 124.023 122.223 1.00 38.89 169 MET A C 1
ATOM 1168 O O . MET A 1 169 ? 116.047 124.682 121.757 1.00 38.89 169 MET A O 1
ATOM 1173 N N . VAL A 1 170 ? 115.295 123.125 123.195 1.00 38.61 170 VAL A N 1
ATOM 1174 C CA . VAL A 1 170 ? 116.630 122.940 123.757 1.00 38.61 170 VAL A CA 1
ATOM 1175 C C . VAL A 1 170 ? 117.549 122.274 122.739 1.00 38.61 170 VAL A C 1
ATOM 1176 O O . VAL A 1 170 ? 118.731 122.621 122.633 1.00 38.61 170 VAL A O 1
ATOM 1180 N N . SER A 1 171 ? 117.026 121.315 121.969 1.00 37.53 171 SER A N 1
ATOM 1181 C CA . SER A 1 171 ? 117.824 120.705 120.911 1.00 37.53 171 SER A CA 1
ATOM 1182 C C . SER A 1 171 ? 118.167 121.724 119.834 1.00 37.53 171 SER A C 1
ATOM 1183 O O . SER A 1 171 ? 119.282 121.724 119.302 1.00 37.53 171 SER A O 1
ATOM 1186 N N . CYS A 1 172 ? 117.219 122.601 119.497 1.00 39.14 172 CYS A N 1
ATOM 1187 C CA . CYS A 1 172 ? 117.523 123.697 118.585 1.00 39.14 172 CYS A CA 1
ATOM 1188 C C . CYS A 1 172 ? 118.575 124.623 119.182 1.00 39.14 172 CYS A C 1
ATOM 1189 O O . CYS A 1 172 ? 119.432 125.147 118.463 1.00 39.14 172 CYS A O 1
ATOM 1192 N N . CYS A 1 173 ? 118.520 124.842 120.498 1.00 41.21 173 CYS A N 1
ATOM 1193 C CA . CYS A 1 173 ? 119.564 125.618 121.158 1.00 41.21 173 CYS A CA 1
ATOM 1194 C C . CYS A 1 173 ? 120.856 124.819 121.276 1.00 41.21 173 CYS A C 1
ATOM 1195 O O . CYS A 1 173 ? 121.949 125.373 121.111 1.00 41.21 173 CYS A O 1
ATOM 1198 N N . ALA A 1 174 ? 120.754 123.519 121.564 1.00 39.56 174 ALA A N 1
ATOM 1199 C CA . ALA A 1 174 ? 121.951 122.691 121.689 1.00 39.56 174 ALA A CA 1
ATOM 1200 C C . ALA A 1 174 ? 122.719 122.638 120.374 1.00 39.56 174 ALA A C 1
ATOM 1201 O O . ALA A 1 174 ? 123.951 122.733 120.358 1.00 39.56 174 ALA A O 1
ATOM 1203 N N . ILE A 1 175 ? 122.006 122.481 119.257 1.00 36.93 175 ILE A N 1
ATOM 1204 C CA . ILE A 1 175 ? 122.658 122.552 117.952 1.00 36.93 175 ILE A CA 1
ATOM 1205 C C . ILE A 1 175 ? 123.213 123.948 117.717 1.00 36.93 175 ILE A C 1
ATOM 1206 O O . ILE A 1 175 ? 124.334 124.112 117.221 1.00 36.93 175 ILE A O 1
ATOM 1211 N N . SER A 1 176 ? 122.439 124.977 118.066 1.00 41.57 176 SER A N 1
ATOM 1212 C CA . SER A 1 176 ? 122.900 126.347 117.875 1.00 41.57 176 SER A CA 1
ATOM 1213 C C . SER A 1 176 ? 124.103 126.653 118.758 1.00 41.57 176 SER A C 1
ATOM 1214 O O . SER A 1 176 ? 125.067 127.289 118.317 1.00 41.57 176 SER A O 1
ATOM 1217 N N . TRP A 1 177 ? 124.066 126.209 120.016 1.00 46.97 177 TRP A N 1
ATOM 1218 C CA . TRP A 1 177 ? 125.161 126.514 120.931 1.00 46.97 177 TRP A CA 1
ATOM 1219 C C . TRP A 1 177 ? 126.415 125.722 120.582 1.00 46.97 177 TRP A C 1
ATOM 1220 O O . TRP A 1 177 ? 127.521 126.274 120.580 1.00 46.97 177 TRP A O 1
ATOM 1231 N N . SER A 1 178 ? 126.266 124.427 120.292 1.00 41.23 178 SER A N 1
ATOM 1232 C CA . SER A 1 178 ? 127.429 123.596 119.995 1.00 41.23 178 SER A CA 1
ATOM 1233 C C . SER A 1 178 ? 128.124 124.053 118.721 1.00 41.23 178 SER A C 1
ATOM 1234 O O . SER A 1 178 ? 129.357 124.042 118.640 1.00 41.23 178 SER A O 1
ATOM 1237 N N . THR A 1 179 ? 127.348 124.451 117.711 1.00 39.39 179 THR A N 1
ATOM 1238 C CA . THR A 1 179 ? 127.938 124.909 116.459 1.00 39.39 179 THR A CA 1
ATOM 1239 C C . THR A 1 179 ? 128.777 126.163 116.670 1.00 39.39 179 THR A C 1
ATOM 1240 O O . THR A 1 179 ? 129.849 126.309 116.074 1.00 39.39 179 THR A O 1
ATOM 1244 N N . VAL A 1 180 ? 128.301 127.083 117.510 1.00 42.44 180 VAL A N 1
ATOM 1245 C CA . VAL A 1 180 ? 129.059 128.301 117.785 1.00 42.44 180 VAL A CA 1
ATOM 1246 C C . VAL A 1 180 ? 130.298 127.981 118.613 1.00 42.44 180 VAL A C 1
ATOM 1247 O O . VAL A 1 180 ? 131.398 128.472 118.332 1.00 42.44 180 VAL A O 1
ATOM 1251 N N . ASP A 1 181 ? 130.139 127.152 119.649 1.00 47.14 181 ASP A N 1
ATOM 1252 C CA . ASP A 1 181 ? 131.272 126.804 120.503 1.00 47.14 181 ASP A CA 1
ATOM 1253 C C . ASP A 1 181 ? 132.336 126.043 119.723 1.00 47.14 181 ASP A C 1
ATOM 1254 O O . ASP A 1 181 ? 133.536 126.296 119.878 1.00 47.14 181 ASP A O 1
ATOM 1259 N N . TYR A 1 182 ? 131.914 125.097 118.883 1.00 42.67 182 TYR A N 1
ATOM 1260 C CA . TYR A 1 182 ? 132.866 124.396 118.029 1.00 42.67 182 TYR A CA 1
ATOM 1261 C C . TYR A 1 182 ? 133.553 125.361 117.076 1.00 42.67 182 TYR A C 1
ATOM 1262 O O . TYR A 1 182 ? 134.744 125.215 116.780 1.00 42.67 182 TYR A O 1
ATOM 1271 N N . GLN A 1 183 ? 132.814 126.356 116.584 1.00 44.56 183 GLN A N 1
ATOM 1272 C CA . GLN A 1 183 ? 133.404 127.348 115.694 1.00 44.56 183 GLN A CA 1
ATOM 1273 C C . GLN A 1 183 ? 134.462 128.171 116.419 1.00 44.56 183 GLN A C 1
ATOM 1274 O O . GLN A 1 183 ? 135.510 128.492 115.848 1.00 44.56 183 GLN A O 1
ATOM 1280 N N . ILE A 1 184 ? 134.200 128.525 117.680 1.00 49.65 184 ILE A N 1
ATOM 1281 C CA . ILE A 1 184 ? 135.160 129.304 118.458 1.00 49.65 184 ILE A CA 1
ATOM 1282 C C . ILE A 1 184 ? 136.417 128.489 118.729 1.00 49.65 184 ILE A C 1
ATOM 1283 O O . ILE A 1 184 ? 137.534 129.022 118.730 1.00 49.65 184 ILE A O 1
ATOM 1288 N N . ALA A 1 185 ? 136.258 127.183 118.961 1.00 52.90 185 ALA A N 1
ATOM 1289 C CA . ALA A 1 185 ? 137.404 126.337 119.279 1.00 52.90 185 ALA A CA 1
ATOM 1290 C C . ALA A 1 185 ? 138.407 126.303 118.132 1.00 52.90 185 ALA A C 1
ATOM 1291 O O . ALA A 1 185 ? 139.622 126.331 118.360 1.00 52.90 185 ALA A O 1
ATOM 1293 N N . LEU A 1 186 ? 137.917 126.236 116.892 1.00 53.14 186 LEU A N 1
ATOM 1294 C CA . LEU A 1 186 ? 138.814 126.202 115.741 1.00 53.14 186 LEU A CA 1
ATOM 1295 C C . LEU A 1 186 ? 139.639 127.478 115.644 1.00 53.14 186 LEU A C 1
ATOM 1296 O O . LEU A 1 186 ? 140.842 127.428 115.360 1.00 53.14 186 LEU A O 1
ATOM 1301 N N . ARG A 1 187 ? 139.011 128.632 115.874 1.00 61.31 187 ARG A N 1
ATOM 1302 C CA . ARG A 1 187 ? 139.722 129.901 115.755 1.00 61.31 187 ARG A CA 1
ATOM 1303 C C . ARG A 1 187 ? 140.843 130.010 116.783 1.00 61.31 187 ARG A C 1
ATOM 1304 O O . ARG A 1 187 ? 141.867 130.655 116.531 1.00 61.31 187 ARG A O 1
ATOM 1312 N N . LYS A 1 188 ? 140.674 129.376 117.943 1.00 63.21 188 LYS A N 1
ATOM 1313 C CA . LYS A 1 188 ? 141.641 129.500 119.025 1.00 63.21 188 LYS A CA 1
ATOM 1314 C C . LYS A 1 188 ? 142.686 128.394 119.032 1.00 63.21 188 LYS A C 1
ATOM 1315 O O . LYS A 1 188 ? 143.808 128.618 119.501 1.00 63.21 188 LYS A O 1
ATOM 1321 N N . SER A 1 189 ? 142.353 127.206 118.526 1.00 61.77 189 SER A N 1
ATOM 1322 C CA . SER A 1 189 ? 143.292 126.090 118.584 1.00 61.77 189 SER A CA 1
ATOM 1323 C C . SER A 1 189 ? 144.376 126.222 117.521 1.00 61.77 189 SER A C 1
ATOM 1324 O O . SER A 1 189 ? 145.568 126.308 117.838 1.00 61.77 189 SER A O 1
ATOM 1327 N N . LEU A 1 190 ? 143.981 126.238 116.249 1.00 66.08 190 LEU A N 1
ATOM 1328 C CA . LEU A 1 190 ? 144.976 126.275 115.192 1.00 66.08 190 LEU A CA 1
ATOM 1329 C C . LEU A 1 190 ? 144.986 127.632 114.498 1.00 66.08 190 LEU A C 1
ATOM 1330 O O . LEU A 1 190 ? 143.925 128.228 114.281 1.00 66.08 190 LEU A O 1
ATOM 1335 N N . PRO A 1 191 ? 146.169 128.149 114.152 1.00 72.52 191 PRO A N 1
ATOM 1336 C CA . PRO A 1 191 ? 146.236 129.485 113.539 1.00 72.52 191 PRO A CA 1
ATOM 1337 C C . PRO A 1 191 ? 145.763 129.525 112.097 1.00 72.52 191 PRO A C 1
ATOM 1338 O O . PRO A 1 191 ? 145.697 130.618 111.521 1.00 72.52 191 PRO A O 1
ATOM 1342 N N . ASP A 1 192 ? 145.444 128.378 111.494 1.00 70.10 192 ASP A N 1
ATOM 1343 C CA . ASP A 1 192 ? 145.035 128.367 110.093 1.00 70.10 192 ASP A CA 1
ATOM 1344 C C . ASP A 1 192 ? 143.748 129.151 109.872 1.00 70.10 192 ASP A C 1
ATOM 1345 O O . ASP A 1 192 ? 143.557 129.739 108.801 1.00 70.10 192 ASP A O 1
ATOM 1350 N N . LYS A 1 193 ? 142.861 129.175 110.861 1.00 66.56 193 LYS A N 1
ATOM 1351 C CA . LYS A 1 193 ? 141.604 129.917 110.760 1.00 66.56 193 LYS A CA 1
ATOM 1352 C C . LYS A 1 193 ? 141.747 131.336 111.305 1.00 66.56 193 LYS A C 1
ATOM 1353 O O . LYS A 1 193 ? 140.981 131.777 112.161 1.00 66.56 193 LYS A O 1
ATOM 1359 N N . ASN A 1 194 ? 142.743 132.068 110.800 1.00 71.28 194 ASN A N 1
ATOM 1360 C CA . ASN A 1 194 ? 142.986 133.426 111.276 1.00 71.28 194 ASN A CA 1
ATOM 1361 C C . ASN A 1 194 ? 141.908 134.395 110.802 1.00 71.28 194 ASN A C 1
ATOM 1362 O O . ASN A 1 194 ? 141.494 135.281 111.557 1.00 71.28 194 ASN A O 1
ATOM 1367 N N . LEU A 1 195 ? 141.443 134.242 109.561 1.00 66.38 195 LEU A N 1
ATOM 1368 C CA . LEU A 1 195 ? 140.411 135.120 109.021 1.00 66.38 195 LEU A CA 1
ATOM 1369 C C . LEU A 1 195 ? 139.052 134.901 109.669 1.00 66.38 195 LEU A C 1
ATOM 1370 O O . LEU A 1 195 ? 138.138 135.698 109.434 1.00 66.38 195 LEU A O 1
ATOM 1375 N N . LEU A 1 196 ? 138.897 133.846 110.468 1.00 60.83 196 LEU A N 1
ATOM 1376 C CA . LEU A 1 196 ? 137.617 133.520 111.081 1.00 60.83 196 LEU A CA 1
ATOM 1377 C C . LEU A 1 196 ? 137.225 134.489 112.191 1.00 60.83 196 LEU A C 1
ATOM 1378 O O . LEU A 1 196 ? 136.082 134.440 112.656 1.00 60.83 196 LEU A O 1
ATOM 1383 N N . ARG A 1 197 ? 138.134 135.362 112.620 1.00 64.16 197 ARG A N 1
ATOM 1384 C CA . ARG A 1 197 ? 137.823 136.310 113.682 1.00 64.16 197 ARG A CA 1
ATOM 1385 C C . ARG A 1 197 ? 136.670 137.219 113.271 1.00 64.16 197 ARG A C 1
ATOM 1386 O O . ARG A 1 197 ? 136.612 137.705 112.138 1.00 64.16 197 ARG A O 1
ATOM 1394 N N . GLY A 1 198 ? 135.746 137.440 114.198 1.00 62.58 198 GLY A N 1
ATOM 1395 C CA . GLY A 1 198 ? 134.611 138.311 113.974 1.00 62.58 198 GLY A CA 1
ATOM 1396 C C . GLY A 1 198 ? 133.319 137.712 114.498 1.00 62.58 198 GLY A C 1
ATOM 1397 O O . GLY A 1 198 ? 133.186 136.507 114.694 1.00 62.58 198 GLY A O 1
ATOM 1398 N N . PHE A 1 199 ? 132.357 138.607 114.732 1.00 61.55 199 PHE A N 1
ATOM 1399 C CA . PHE A 1 199 ? 131.035 138.197 115.195 1.00 61.55 199 PHE A CA 1
ATOM 1400 C C . PHE A 1 199 ? 130.182 137.656 114.051 1.00 61.55 199 PHE A C 1
ATOM 1401 O O . PHE A 1 199 ? 129.393 136.726 114.247 1.00 61.55 199 PHE A O 1
ATOM 1409 N N . TRP A 1 200 ? 130.317 138.238 112.860 1.00 59.80 200 TRP A N 1
ATOM 1410 C CA . TRP A 1 200 ? 129.516 137.804 111.716 1.00 59.80 200 TRP A CA 1
ATOM 1411 C C . TRP A 1 200 ? 129.769 136.359 111.291 1.00 59.80 200 TRP A C 1
ATOM 1412 O O . TRP A 1 200 ? 128.786 135.629 111.074 1.00 59.80 200 TRP A O 1
ATOM 1423 N N . PRO A 1 201 ? 131.015 135.880 111.132 1.00 52.95 201 PRO A N 1
ATOM 1424 C CA . PRO A 1 201 ? 131.194 134.491 110.668 1.00 52.95 201 PRO A CA 1
ATOM 1425 C C . PRO A 1 201 ? 130.558 133.446 111.566 1.00 52.95 201 PRO A C 1
ATOM 1426 O O . PRO A 1 201 ? 130.079 132.424 111.064 1.00 52.95 201 PRO A O 1
ATOM 1430 N N . LYS A 1 202 ? 130.541 133.664 112.881 1.00 51.44 202 LYS A N 1
ATOM 1431 C CA . LYS A 1 202 ? 129.842 132.737 113.760 1.00 51.44 202 LYS A CA 1
ATOM 1432 C C . LYS A 1 202 ? 128.331 132.907 113.700 1.00 51.44 202 LYS A C 1
ATOM 1433 O O . LYS A 1 202 ? 127.612 132.087 114.278 1.00 51.44 202 LYS A O 1
ATOM 1439 N N . LEU A 1 203 ? 127.837 133.949 113.032 1.00 51.08 203 LEU A N 1
ATOM 1440 C CA . LEU A 1 203 ? 126.405 134.131 112.835 1.00 51.08 203 LEU A CA 1
ATOM 1441 C C . LEU A 1 203 ? 125.941 133.547 111.504 1.00 51.08 203 LEU A C 1
ATOM 1442 O O . LEU A 1 203 ? 124.915 132.861 111.451 1.00 51.08 203 LEU A O 1
ATOM 1447 N N . THR A 1 204 ? 126.675 133.820 110.422 1.00 44.47 204 THR A N 1
ATOM 1448 C CA . THR A 1 204 ? 126.309 133.261 109.124 1.00 44.47 204 THR A CA 1
ATOM 1449 C C . THR A 1 204 ? 126.409 131.742 109.132 1.00 44.47 204 THR A C 1
ATOM 1450 O O . THR A 1 204 ? 125.533 131.053 108.598 1.00 44.47 204 THR A O 1
ATOM 1454 N N . TYR A 1 205 ? 127.473 131.203 109.730 1.00 39.42 205 TYR A N 1
ATOM 1455 C CA . TYR A 1 205 ? 127.614 129.754 109.823 1.00 39.42 205 TYR A CA 1
ATOM 1456 C C . TYR A 1 205 ? 126.533 129.152 110.709 1.00 39.42 205 TYR A C 1
ATOM 1457 O O . TYR A 1 205 ? 126.054 128.043 110.450 1.00 39.42 205 TYR A O 1
ATOM 1466 N N . LEU A 1 206 ? 126.156 129.856 111.777 1.00 40.76 206 LEU A N 1
ATOM 1467 C CA . LEU A 1 206 ? 125.107 129.351 112.654 1.00 40.76 206 LEU A CA 1
ATOM 1468 C C . LEU A 1 206 ? 123.770 129.294 111.926 1.00 40.76 206 LEU A C 1
ATOM 1469 O O . LEU A 1 206 ? 123.081 128.268 111.950 1.00 40.76 206 LEU A O 1
ATOM 1474 N N . PHE A 1 207 ? 123.388 130.389 111.264 1.00 41.29 207 PHE A N 1
ATOM 1475 C CA . PHE A 1 207 ? 122.147 130.388 110.497 1.00 41.29 207 PHE A CA 1
ATOM 1476 C C . PHE A 1 207 ? 122.251 129.486 109.276 1.00 41.29 207 PHE A C 1
ATOM 1477 O O . PHE A 1 207 ? 121.229 129.024 108.757 1.00 41.29 207 PHE A O 1
ATOM 1485 N N . TYR A 1 208 ? 123.471 129.241 108.801 1.00 35.72 208 TYR A N 1
ATOM 1486 C CA . TYR A 1 208 ? 123.691 128.203 107.801 1.00 35.72 208 TYR A CA 1
ATOM 1487 C C . TYR A 1 208 ? 123.201 126.845 108.281 1.00 35.72 208 TYR A C 1
ATOM 1488 O O . TYR A 1 208 ? 122.418 126.179 107.594 1.00 35.72 208 TYR A O 1
ATOM 1497 N N . LYS A 1 209 ? 123.647 126.415 109.462 1.00 33.98 209 LYS A N 1
ATOM 1498 C CA . LYS A 1 209 ? 123.331 125.065 109.914 1.00 33.98 209 LYS A CA 1
ATOM 1499 C C . LYS A 1 209 ? 121.845 124.900 110.197 1.00 33.98 209 LYS A C 1
ATOM 1500 O O . LYS A 1 209 ? 121.261 123.860 109.875 1.00 33.98 209 LYS A O 1
ATOM 1506 N N . LEU A 1 210 ? 121.212 125.908 110.799 1.00 37.35 210 LEU A N 1
ATOM 1507 C CA . LEU A 1 210 ? 119.778 125.819 111.060 1.00 37.35 210 LEU A CA 1
ATOM 1508 C C . LEU A 1 210 ? 118.979 125.746 109.765 1.00 37.35 210 LEU A C 1
ATOM 1509 O O . LEU A 1 210 ? 118.056 124.934 109.638 1.00 37.35 210 LEU A O 1
ATOM 1514 N N . PHE A 1 211 ? 119.323 126.583 108.786 1.00 37.67 211 PHE A N 1
ATOM 1515 C CA . PHE A 1 211 ? 118.518 126.658 107.571 1.00 37.67 211 PHE A CA 1
ATOM 1516 C C . PHE A 1 211 ? 118.673 125.406 106.717 1.00 37.67 211 PHE A C 1
ATOM 1517 O O . PHE A 1 211 ? 117.687 124.883 106.184 1.00 37.67 211 PHE A O 1
ATOM 1525 N N . THR A 1 212 ? 119.901 124.906 106.569 1.00 31.63 212 THR A N 1
ATOM 1526 C CA . THR A 1 212 ? 120.096 123.726 105.732 1.00 31.63 212 THR A CA 1
ATOM 1527 C C . THR A 1 212 ? 119.612 122.464 106.436 1.00 31.63 212 THR A C 1
ATOM 1528 O O . THR A 1 212 ? 119.242 121.486 105.777 1.00 31.63 212 THR A O 1
ATOM 1532 N N . LEU A 1 213 ? 119.615 122.458 107.771 1.00 28.96 213 LEU A N 1
ATOM 1533 C CA . LEU A 1 213 ? 119.054 121.323 108.496 1.00 28.96 213 LEU A CA 1
ATOM 1534 C C . LEU A 1 213 ? 117.532 121.361 108.481 1.00 28.96 213 LEU A C 1
ATOM 1535 O O . LEU A 1 213 ? 116.884 120.338 108.236 1.00 28.96 213 LEU A O 1
ATOM 1540 N N . LEU A 1 214 ? 116.947 122.538 108.724 1.00 28.42 214 LEU A N 1
ATOM 1541 C CA . LEU A 1 214 ? 115.493 122.651 108.793 1.00 28.42 214 LEU A CA 1
ATOM 1542 C C . LEU A 1 214 ? 114.850 122.232 107.479 1.00 28.42 214 LEU A C 1
ATOM 1543 O O . LEU A 1 214 ? 113.777 121.619 107.465 1.00 28.42 214 LEU A O 1
ATOM 1548 N N . SER A 1 215 ? 115.493 122.561 106.358 1.00 27.40 215 SER A N 1
ATOM 1549 C CA . SER A 1 215 ? 115.026 122.064 105.070 1.00 27.40 215 SER A CA 1
ATOM 1550 C C . SER A 1 215 ? 115.150 120.548 104.999 1.00 27.40 215 SER A C 1
ATOM 1551 O O . SER A 1 215 ? 114.266 119.864 104.472 1.00 27.40 215 SER A O 1
ATOM 1554 N N . TRP A 1 216 ? 116.249 120.002 105.525 1.00 28.27 216 TRP A N 1
ATOM 1555 C CA . TRP A 1 216 ? 116.440 118.555 105.499 1.00 28.27 216 TRP A CA 1
ATOM 1556 C C . TRP A 1 216 ? 115.595 117.860 106.560 1.00 28.27 216 TRP A C 1
ATOM 1557 O O . TRP A 1 216 ? 115.092 116.755 106.328 1.00 28.27 216 TRP A O 1
ATOM 1568 N N . MET A 1 217 ? 115.435 118.479 107.734 1.00 30.55 217 MET A N 1
ATOM 1569 C CA . MET A 1 217 ? 114.584 117.891 108.765 1.00 30.55 217 MET A CA 1
ATOM 1570 C C . MET A 1 217 ? 113.155 117.730 108.266 1.00 30.55 217 MET A C 1
ATOM 1571 O O . MET A 1 217 ? 112.551 116.661 108.409 1.00 30.55 217 MET A O 1
ATOM 1576 N N . LEU A 1 218 ? 112.597 118.785 107.671 1.00 27.14 218 LEU A N 1
ATOM 1577 C CA . LEU A 1 218 ? 111.242 118.697 107.139 1.00 27.14 218 LEU A CA 1
ATOM 1578 C C . LEU A 1 218 ? 111.175 117.788 105.920 1.00 27.14 218 LEU A C 1
ATOM 1579 O O . LEU A 1 218 ? 110.149 117.140 105.693 1.00 27.14 218 LEU A O 1
ATOM 1584 N N . SER A 1 219 ? 112.248 117.727 105.128 1.00 28.83 219 SER A N 1
ATOM 1585 C CA . SER A 1 219 ? 112.256 116.843 103.967 1.00 28.83 219 SER A CA 1
ATOM 1586 C C . SER A 1 219 ? 112.143 115.384 104.388 1.00 28.83 219 SER A C 1
ATOM 1587 O O . SER A 1 219 ? 111.335 114.629 103.838 1.00 28.83 219 SER A O 1
ATOM 1590 N N . VAL A 1 220 ? 112.938 114.972 105.377 1.00 28.46 220 VAL A N 1
ATOM 1591 C CA . VAL A 1 220 ? 112.896 113.586 105.834 1.00 28.46 220 VAL A CA 1
ATOM 1592 C C . VAL A 1 220 ? 111.539 113.268 106.444 1.00 28.46 220 VAL A C 1
ATOM 1593 O O . VAL A 1 220 ? 110.985 112.182 106.231 1.00 28.46 220 VAL A O 1
ATOM 1597 N N . VAL A 1 221 ? 110.977 114.210 107.204 1.00 29.01 221 VAL A N 1
ATOM 1598 C CA . VAL A 1 221 ? 109.697 113.974 107.866 1.00 29.01 221 VAL A CA 1
ATOM 1599 C C . VAL A 1 221 ? 108.598 113.712 106.841 1.00 29.01 221 VAL A C 1
ATOM 1600 O O . VAL A 1 221 ? 107.748 112.834 107.035 1.00 29.01 221 VAL A O 1
ATOM 1604 N N . LEU A 1 222 ? 108.598 114.459 105.733 1.00 29.85 222 LEU A N 1
ATOM 1605 C CA . LEU A 1 222 ? 107.609 114.212 104.687 1.00 29.85 222 LEU A CA 1
ATOM 1606 C C . LEU A 1 222 ? 107.747 112.805 104.117 1.00 29.85 222 LEU A C 1
ATOM 1607 O O . LEU A 1 222 ? 106.746 112.105 103.926 1.00 29.85 222 LEU A O 1
ATOM 1612 N N . LEU A 1 223 ? 108.979 112.372 103.838 1.00 28.26 223 LEU A N 1
ATOM 1613 C CA . LEU A 1 223 ? 109.193 110.986 103.432 1.00 28.26 223 LEU A CA 1
ATOM 1614 C C . LEU A 1 223 ? 108.870 110.018 104.560 1.00 28.26 223 LEU A C 1
ATOM 1615 O O . LEU A 1 223 ? 108.460 108.881 104.305 1.00 28.26 223 LEU A O 1
ATOM 1620 N N . LEU A 1 224 ? 109.049 110.446 105.809 1.00 28.18 224 LEU A N 1
ATOM 1621 C CA . LEU A 1 224 ? 108.824 109.565 106.946 1.00 28.18 224 LEU A CA 1
ATOM 1622 C C . LEU A 1 224 ? 107.349 109.262 107.171 1.00 28.18 224 LEU A C 1
ATOM 1623 O O . LEU A 1 224 ? 107.033 108.389 107.985 1.00 28.18 224 LEU A O 1
ATOM 1628 N N . PHE A 1 225 ? 106.445 109.953 106.476 1.00 28.51 225 PHE A N 1
ATOM 1629 C CA . PHE A 1 225 ? 105.018 109.687 106.606 1.00 28.51 225 PHE A CA 1
ATOM 1630 C C . PHE A 1 225 ? 104.512 108.662 105.601 1.00 28.51 225 PHE A C 1
ATOM 1631 O O . PHE A 1 225 ? 103.587 107.906 105.916 1.00 28.51 225 PHE A O 1
ATOM 1639 N N . VAL A 1 226 ? 105.092 108.617 104.400 1.00 32.35 226 VAL A N 1
ATOM 1640 C CA . VAL A 1 226 ? 104.588 107.711 103.373 1.00 32.35 226 VAL A CA 1
ATOM 1641 C C . VAL A 1 226 ? 105.090 106.289 103.599 1.00 32.35 226 VAL A C 1
ATOM 1642 O O . VAL A 1 226 ? 104.320 105.327 103.494 1.00 32.35 226 VAL A O 1
ATOM 1646 N N . ASP A 1 227 ? 106.373 106.126 103.917 1.00 36.85 227 ASP A N 1
ATOM 1647 C CA . ASP A 1 227 ? 106.935 104.797 104.155 1.00 36.85 227 ASP A CA 1
ATOM 1648 C C . ASP A 1 227 ? 108.125 104.948 105.090 1.00 36.85 227 ASP A C 1
ATOM 1649 O O . ASP A 1 227 ? 109.159 105.493 104.691 1.00 36.85 227 ASP A O 1
ATOM 1654 N N . VAL A 1 228 ? 107.978 104.469 106.326 1.00 37.08 228 VAL A N 1
ATOM 1655 C CA . VAL A 1 228 ? 109.063 104.572 107.296 1.00 37.08 228 VAL A CA 1
ATOM 1656 C C . VAL A 1 228 ? 110.214 103.649 106.918 1.00 37.08 228 VAL A C 1
ATOM 1657 O O . VAL A 1 228 ? 111.388 104.014 107.049 1.00 37.08 228 VAL A O 1
ATOM 1661 N N . ARG A 1 229 ? 109.900 102.439 106.446 1.00 42.34 229 ARG A N 1
ATOM 1662 C CA . ARG A 1 229 ? 110.944 101.460 106.157 1.00 42.34 229 ARG A CA 1
ATOM 1663 C C . ARG A 1 229 ? 111.878 101.946 105.055 1.00 42.34 229 ARG A C 1
ATOM 1664 O O . ARG A 1 229 ? 113.098 101.762 105.141 1.00 42.34 229 ARG A O 1
ATOM 1672 N N . THR A 1 230 ? 111.325 102.563 104.008 1.00 36.95 230 THR A N 1
ATOM 1673 C CA . THR A 1 230 ? 112.158 103.029 102.904 1.00 36.95 230 THR A CA 1
ATOM 1674 C C . THR A 1 230 ? 113.103 104.137 103.348 1.00 36.95 230 THR A C 1
ATOM 1675 O O . THR A 1 230 ? 114.256 104.193 102.905 1.00 36.95 230 THR A O 1
ATOM 1679 N N . VAL A 1 231 ? 112.632 105.036 104.217 1.00 33.13 231 VAL A N 1
ATOM 1680 C CA . VAL A 1 231 ? 113.475 106.137 104.677 1.00 33.13 231 VAL A CA 1
ATOM 1681 C C . VAL A 1 231 ? 114.662 105.619 105.474 1.00 33.13 231 VAL A C 1
ATOM 1682 O O . VAL A 1 231 ? 115.794 106.083 105.289 1.00 33.13 231 VAL A O 1
ATOM 1686 N N . LEU A 1 232 ? 114.433 104.658 106.372 1.00 34.29 232 LEU A N 1
ATOM 1687 C CA . LEU A 1 232 ? 115.543 104.070 107.114 1.00 34.29 232 LEU A CA 1
ATOM 1688 C C . LEU A 1 232 ? 116.502 103.327 106.194 1.00 34.29 232 LEU A C 1
ATOM 1689 O O . LEU A 1 232 ? 117.709 103.295 106.457 1.00 34.29 232 LEU A O 1
ATOM 1694 N N . LEU A 1 233 ? 115.990 102.722 105.120 1.00 34.02 233 LEU A N 1
ATOM 1695 C CA . LEU A 1 233 ? 116.874 102.107 104.136 1.00 34.02 233 LEU A CA 1
ATOM 1696 C C . LEU A 1 233 ? 117.747 103.156 103.460 1.00 34.02 233 LEU A C 1
ATOM 1697 O O . LEU A 1 233 ? 118.932 102.916 103.203 1.00 34.02 233 LEU A O 1
ATOM 1702 N N . LEU A 1 234 ? 117.177 104.326 103.161 1.00 30.16 234 LEU A N 1
ATOM 1703 C CA . LEU A 1 234 ? 117.974 105.424 102.629 1.00 30.16 234 LEU A CA 1
ATOM 1704 C C . LEU A 1 234 ? 119.001 105.921 103.635 1.00 30.16 234 LEU A C 1
ATOM 1705 O O . LEU A 1 234 ? 120.077 106.375 103.232 1.00 30.16 234 LEU A O 1
ATOM 1710 N N . LEU A 1 235 ? 118.695 105.847 104.932 1.00 31.54 235 LEU A N 1
ATOM 1711 C CA . LEU A 1 235 ? 119.678 106.216 105.945 1.00 31.54 235 LEU A CA 1
ATOM 1712 C C . LEU A 1 235 ? 120.898 105.306 105.879 1.00 31.54 235 LEU A C 1
ATOM 1713 O O . LEU A 1 235 ? 122.039 105.778 105.936 1.00 31.54 235 LEU A O 1
ATOM 1718 N N . LEU A 1 236 ? 120.674 103.996 105.750 1.00 31.68 236 LEU A N 1
ATOM 1719 C CA . LEU A 1 236 ? 121.790 103.058 105.675 1.00 31.68 236 LEU A CA 1
ATOM 1720 C C . LEU A 1 236 ? 122.640 103.308 104.436 1.00 31.68 236 LEU A C 1
ATOM 1721 O O . LEU A 1 236 ? 123.873 103.250 104.499 1.00 31.68 236 LEU A O 1
ATOM 1726 N N . PHE A 1 237 ? 121.999 103.580 103.298 1.00 30.92 237 PHE A N 1
ATOM 1727 C CA . PHE A 1 237 ? 122.754 103.890 102.089 1.00 30.92 237 PHE A CA 1
ATOM 1728 C C . PHE A 1 237 ? 123.565 105.167 102.264 1.00 30.92 237 PHE A C 1
ATOM 1729 O O . PHE A 1 237 ? 124.732 105.230 101.860 1.00 30.92 237 PHE A O 1
ATOM 1737 N N . LEU A 1 238 ? 122.967 106.196 102.865 1.00 29.24 238 LEU A N 1
ATOM 1738 C CA . LEU A 1 238 ? 123.690 107.433 103.128 1.00 29.24 238 LEU A CA 1
ATOM 1739 C C . LEU A 1 238 ? 124.671 107.299 104.283 1.00 29.24 238 LEU A C 1
ATOM 1740 O O . LEU A 1 238 ? 125.646 108.056 104.341 1.00 29.24 238 LEU A O 1
ATOM 1745 N N . TRP A 1 239 ? 124.433 106.363 105.202 1.00 30.41 239 TRP A N 1
ATOM 1746 C CA . TRP A 1 239 ? 125.398 106.099 106.263 1.00 30.41 239 TRP A CA 1
ATOM 1747 C C . TRP A 1 239 ? 126.633 105.393 105.721 1.00 30.41 239 TRP A C 1
ATOM 1748 O O . TRP A 1 239 ? 127.760 105.721 106.108 1.00 30.41 239 TRP A O 1
ATOM 1759 N N . THR A 1 240 ? 126.438 104.421 104.827 1.00 31.75 240 THR A N 1
ATOM 1760 C CA . THR A 1 240 ? 127.569 103.710 104.240 1.00 31.75 240 THR A CA 1
ATOM 1761 C C . THR A 1 240 ? 128.426 104.641 103.392 1.00 31.75 240 THR A C 1
ATOM 1762 O O . THR A 1 240 ? 129.659 104.563 103.427 1.00 31.75 240 THR A O 1
ATOM 1766 N N . VAL A 1 241 ? 127.791 105.530 102.623 1.00 30.11 241 VAL A N 1
ATOM 1767 C CA . VAL A 1 241 ? 128.547 106.474 101.804 1.00 30.11 241 VAL A CA 1
ATOM 1768 C C . VAL A 1 241 ? 129.411 107.369 102.683 1.00 30.11 241 VAL A C 1
ATOM 1769 O O . VAL A 1 241 ? 130.590 107.599 102.391 1.00 30.11 241 VAL A O 1
ATOM 1773 N N . GLY A 1 242 ? 128.842 107.882 103.775 1.00 29.60 242 GLY A N 1
ATOM 1774 C CA . GLY A 1 242 ? 129.643 108.641 104.721 1.00 29.60 242 GLY A CA 1
ATOM 1775 C C . GLY A 1 242 ? 130.730 107.802 105.363 1.00 29.60 242 GLY A C 1
ATOM 1776 O O . GLY A 1 242 ? 131.860 108.263 105.543 1.00 29.60 242 GLY A O 1
ATOM 1777 N N . PHE A 1 243 ? 130.404 106.557 105.715 1.00 31.01 243 PHE A N 1
ATOM 1778 C CA . PHE A 1 243 ? 131.410 105.648 106.253 1.00 31.01 243 PHE A CA 1
ATOM 1779 C C . PHE A 1 243 ? 132.499 105.366 105.226 1.00 31.01 243 PHE A C 1
ATOM 1780 O O . PHE A 1 243 ? 133.689 105.346 105.560 1.00 31.01 243 PHE A O 1
ATOM 1788 N N . ILE A 1 244 ? 132.109 105.137 103.971 1.00 31.43 244 ILE A N 1
ATOM 1789 C CA . ILE A 1 244 ? 133.086 104.837 102.930 1.00 31.43 244 ILE A CA 1
ATOM 1790 C C . ILE A 1 244 ? 133.942 106.060 102.627 1.00 31.43 244 ILE A C 1
ATOM 1791 O O . ILE A 1 244 ? 135.159 105.948 102.434 1.00 31.43 244 ILE A O 1
ATOM 1796 N N . TRP A 1 245 ? 133.327 107.245 102.585 1.00 32.10 245 TRP A N 1
ATOM 1797 C CA . TRP A 1 245 ? 134.065 108.443 102.198 1.00 32.10 245 TRP A CA 1
ATOM 1798 C C . TRP A 1 245 ? 135.188 108.753 103.180 1.00 32.10 245 TRP A C 1
ATOM 1799 O O . TRP A 1 245 ? 136.301 109.100 102.769 1.00 32.10 245 TRP A O 1
ATOM 1810 N N . ALA A 1 246 ? 134.916 108.642 104.482 1.00 34.69 246 ALA A N 1
ATOM 1811 C CA . ALA A 1 246 ? 135.970 108.852 105.468 1.00 34.69 246 ALA A CA 1
ATOM 1812 C C . ALA A 1 246 ? 137.061 107.798 105.333 1.00 34.69 246 ALA A C 1
ATOM 1813 O O . ALA A 1 246 ? 138.252 108.103 105.466 1.00 34.69 246 ALA A O 1
ATOM 1815 N N . PHE A 1 247 ? 136.671 106.548 105.069 1.00 35.71 247 PHE A N 1
ATOM 1816 C CA . PHE A 1 247 ? 137.649 105.507 104.768 1.00 35.71 247 PHE A CA 1
ATOM 1817 C C . PHE A 1 247 ? 138.451 105.867 103.524 1.00 35.71 247 PHE A C 1
ATOM 1818 O O . PHE A 1 247 ? 139.677 105.704 103.495 1.00 35.71 247 PHE A O 1
ATOM 1826 N N . ILE A 1 248 ? 137.777 106.373 102.490 1.00 34.85 248 ILE A N 1
ATOM 1827 C CA . ILE A 1 248 ? 138.480 106.844 101.301 1.00 34.85 248 ILE A CA 1
ATOM 1828 C C . ILE A 1 248 ? 139.381 108.022 101.650 1.00 34.85 248 ILE A C 1
ATOM 1829 O O . ILE A 1 248 ? 140.526 108.108 101.188 1.00 34.85 248 ILE A O 1
ATOM 1834 N N . ASN A 1 249 ? 138.888 108.939 102.484 1.00 37.00 249 ASN A N 1
ATOM 1835 C CA . ASN A 1 249 ? 139.648 110.123 102.864 1.00 37.00 249 ASN A CA 1
ATOM 1836 C C . ASN A 1 249 ? 140.804 109.816 103.808 1.00 37.00 249 ASN A C 1
ATOM 1837 O O . ASN A 1 249 ? 141.602 110.717 104.088 1.00 37.00 249 ASN A O 1
ATOM 1842 N N . HIS A 1 250 ? 140.905 108.581 104.306 1.00 39.55 250 HIS A N 1
ATOM 1843 C CA . HIS A 1 250 ? 142.006 108.161 105.176 1.00 39.55 250 HIS A CA 1
ATOM 1844 C C . HIS A 1 250 ? 142.081 109.017 106.437 1.00 39.55 250 HIS A C 1
ATOM 1845 O O . HIS A 1 250 ? 143.160 109.430 106.865 1.00 39.55 250 HIS A O 1
ATOM 1852 N N . THR A 1 251 ? 140.923 109.289 107.035 1.00 40.14 251 THR A N 1
ATOM 1853 C CA . THR A 1 251 ? 140.883 110.084 108.254 1.00 40.14 251 THR A CA 1
ATOM 1854 C C . THR A 1 251 ? 141.559 109.341 109.400 1.00 40.14 251 THR A C 1
ATOM 1855 O O . THR A 1 251 ? 141.450 108.117 109.518 1.00 40.14 251 THR A O 1
ATOM 1859 N N . GLN A 1 252 ? 142.282 110.086 110.233 1.00 45.74 252 GLN A N 1
ATOM 1860 C CA . GLN A 1 252 ? 142.934 109.543 111.420 1.00 45.74 252 GLN A CA 1
ATOM 1861 C C . GLN A 1 252 ? 142.742 110.532 112.562 1.00 45.74 252 GLN A C 1
ATOM 1862 O O . GLN A 1 252 ? 143.180 111.684 112.477 1.00 45.74 252 GLN A O 1
ATOM 1868 N N . PHE A 1 253 ? 142.050 110.098 113.612 1.00 45.88 253 PHE A N 1
ATOM 1869 C CA . PHE A 1 253 ? 141.757 110.977 114.736 1.00 45.88 253 PHE A CA 1
ATOM 1870 C C . PHE A 1 253 ? 142.151 110.321 116.053 1.00 45.88 253 PHE A C 1
ATOM 1871 O O . PHE A 1 253 ? 142.615 110.997 116.977 1.00 45.88 253 PHE A O 1
ATOM 1879 N N . CYS A 1 254 ? 141.979 109.007 116.143 1.00 54.25 254 CYS A N 1
ATOM 1880 C CA . CYS A 1 254 ? 142.232 108.260 117.365 1.00 54.25 254 CYS A CA 1
ATOM 1881 C C . CYS A 1 254 ? 143.498 107.428 117.216 1.00 54.25 254 CYS A C 1
ATOM 1882 O O . CYS A 1 254 ? 143.742 106.832 116.162 1.00 54.25 254 CYS A O 1
ATOM 1885 N N . ASN A 1 255 ? 144.307 107.399 118.278 1.00 58.17 255 ASN A N 1
ATOM 1886 C CA . ASN A 1 255 ? 145.530 106.604 118.254 1.00 58.17 255 ASN A CA 1
ATOM 1887 C C . ASN A 1 255 ? 145.220 105.116 118.145 1.00 58.17 255 ASN A C 1
ATOM 1888 O O . ASN A 1 255 ? 145.901 104.385 117.416 1.00 58.17 255 ASN A O 1
ATOM 1893 N N . SER A 1 256 ? 144.202 104.650 118.861 1.00 54.15 256 SER A N 1
ATOM 1894 C CA . SER A 1 256 ? 143.840 103.241 118.814 1.00 54.15 256 SER A CA 1
ATOM 1895 C C . SER A 1 256 ? 143.199 102.897 117.476 1.00 54.15 256 SER A C 1
ATOM 1896 O O . SER A 1 256 ? 142.324 103.615 116.984 1.00 54.15 256 SER A O 1
ATOM 1899 N N . LEU A 1 257 ? 143.649 101.789 116.884 1.00 51.64 257 LEU A N 1
ATOM 1900 C CA . LEU A 1 257 ? 143.099 101.357 115.603 1.00 51.64 257 LEU A CA 1
ATOM 1901 C C . LEU A 1 257 ? 141.621 101.009 115.724 1.00 51.64 257 LEU A C 1
ATOM 1902 O O . LEU A 1 257 ? 140.809 101.415 114.885 1.00 51.64 257 LEU A O 1
ATOM 1907 N N . SER A 1 258 ? 141.251 100.261 116.766 1.00 50.40 258 SER A N 1
ATOM 1908 C CA . SER A 1 258 ? 139.854 99.874 116.941 1.00 50.40 258 SER A CA 1
ATOM 1909 C C . SER A 1 258 ? 138.975 101.081 117.236 1.00 50.40 258 SER A C 1
ATOM 1910 O O . SER A 1 258 ? 137.840 101.165 116.752 1.00 50.40 258 SER A O 1
ATOM 1913 N N . MET A 1 259 ? 139.478 102.024 118.035 1.00 48.02 259 MET A N 1
ATOM 1914 C CA . MET A 1 259 ? 138.674 103.179 118.418 1.00 48.02 259 MET A CA 1
ATOM 1915 C C . MET A 1 259 ? 138.414 104.099 117.231 1.00 48.02 259 MET A C 1
ATOM 1916 O O . MET A 1 259 ? 137.364 104.748 117.171 1.00 48.02 259 MET A O 1
ATOM 1921 N N . GLU A 1 260 ? 139.34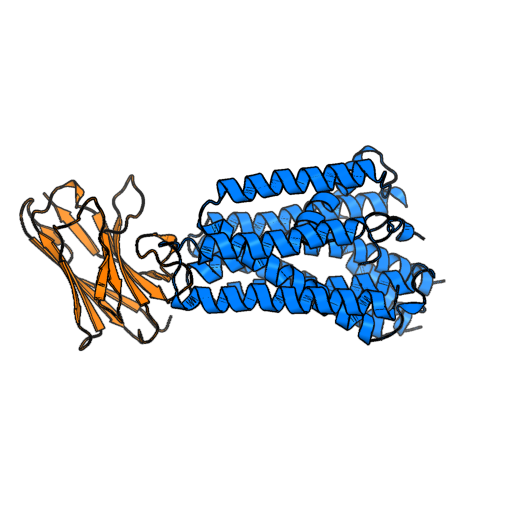3 104.160 116.276 1.00 45.54 260 GLU A N 1
ATOM 1922 C CA . GLU A 1 260 ? 139.208 105.119 115.185 1.00 45.54 260 GLU A CA 1
ATOM 1923 C C . GLU A 1 260 ? 138.042 104.761 114.268 1.00 45.54 260 GLU A C 1
ATOM 1924 O O . GLU A 1 260 ? 137.356 105.651 113.752 1.00 45.54 260 GLU A O 1
ATOM 1930 N N . PHE A 1 261 ? 137.804 103.464 114.045 1.00 44.97 261 PHE A N 1
ATOM 1931 C CA . PHE A 1 261 ? 136.657 103.059 113.236 1.00 44.97 261 PHE A CA 1
ATOM 1932 C C . PHE A 1 261 ? 135.346 103.531 113.849 1.00 44.97 261 PHE A C 1
ATOM 1933 O O . PHE A 1 261 ? 134.372 103.779 113.130 1.00 44.97 261 PHE A O 1
ATOM 1941 N N . LEU A 1 262 ? 135.293 103.648 115.177 1.00 39.33 262 LEU A N 1
ATOM 1942 C CA . LEU A 1 262 ? 134.117 104.246 115.800 1.00 39.33 262 LEU A CA 1
ATOM 1943 C C . LEU A 1 262 ? 133.958 105.697 115.369 1.00 39.33 262 LEU A C 1
ATOM 1944 O O . LEU A 1 262 ? 132.845 106.147 115.078 1.00 39.33 262 LEU A O 1
ATOM 1949 N N . TYR A 1 263 ? 135.062 106.445 115.320 1.00 36.03 263 TYR A N 1
ATOM 1950 C CA . TYR A 1 263 ? 134.996 107.817 114.828 1.00 36.03 263 TYR A CA 1
ATOM 1951 C C . TYR A 1 263 ? 134.647 107.851 113.346 1.00 36.03 263 TYR A C 1
ATOM 1952 O O . TYR A 1 263 ? 133.872 108.707 112.904 1.00 36.03 263 TYR A O 1
ATOM 1961 N N . ARG A 1 264 ? 135.217 106.933 112.561 1.00 36.95 264 ARG A N 1
ATOM 1962 C CA . ARG A 1 264 ? 134.861 106.849 111.148 1.00 36.95 264 ARG A CA 1
ATOM 1963 C C . ARG A 1 264 ? 133.384 106.524 110.971 1.00 36.95 264 ARG A C 1
ATOM 1964 O O . ARG A 1 264 ? 132.716 107.087 110.096 1.00 36.95 264 ARG A O 1
ATOM 1972 N N . LEU A 1 265 ? 132.859 105.609 111.785 1.00 33.07 265 LEU A N 1
ATOM 1973 C CA . LEU A 1 265 ? 131.447 105.255 111.695 1.00 33.07 265 LEU A CA 1
ATOM 1974 C C . LEU A 1 265 ? 130.558 106.421 112.106 1.00 33.07 265 LEU A C 1
ATOM 1975 O O . LEU A 1 265 ? 129.513 106.659 111.491 1.00 33.07 265 LEU A O 1
ATOM 1980 N N . VAL A 1 266 ? 130.953 107.155 113.148 1.00 31.28 266 VAL A N 1
ATOM 1981 C CA . VAL A 1 266 ? 130.119 108.240 113.655 1.00 31.28 266 VAL A CA 1
ATOM 1982 C C . VAL A 1 266 ? 130.089 109.406 112.676 1.00 31.28 266 VAL A C 1
ATOM 1983 O O . VAL A 1 266 ? 129.028 109.987 112.418 1.00 31.28 266 VAL A O 1
ATOM 1987 N N . VAL A 1 267 ? 131.244 109.770 112.113 1.00 28.67 267 VAL A N 1
ATOM 1988 C CA . VAL A 1 267 ? 131.291 110.913 111.206 1.00 28.67 267 VAL A CA 1
ATOM 1989 C C . VAL A 1 267 ? 130.477 110.632 109.949 1.00 28.67 267 VAL A C 1
ATOM 1990 O O . VAL A 1 267 ? 129.959 111.555 109.309 1.00 28.67 267 VAL A O 1
ATOM 1994 N N . GLY A 1 268 ? 130.346 109.359 109.577 1.00 26.70 268 GLY A N 1
ATOM 1995 C CA . GLY A 1 268 ? 129.478 109.016 108.464 1.00 26.70 268 GLY A CA 1
ATOM 1996 C C . GLY A 1 268 ? 128.020 109.307 108.761 1.00 26.70 268 GLY A C 1
ATOM 1997 O O . GLY A 1 268 ? 127.265 109.717 107.877 1.00 26.70 268 GLY A O 1
ATOM 1998 N N . PHE A 1 269 ? 127.604 109.090 110.010 1.00 26.93 269 PHE A N 1
ATOM 1999 C CA . PHE A 1 269 ? 126.227 109.378 110.396 1.00 26.93 269 PHE A CA 1
ATOM 2000 C C . PHE A 1 269 ? 125.935 110.871 110.327 1.00 26.93 269 PHE A C 1
ATOM 2001 O O . PHE A 1 269 ? 124.849 111.284 109.906 1.00 26.93 269 PHE A O 1
ATOM 2009 N N . ILE A 1 270 ? 126.892 111.699 110.750 1.00 25.60 270 ILE A N 1
ATOM 2010 C CA . ILE A 1 270 ? 126.666 113.142 110.785 1.00 25.60 270 ILE A CA 1
ATOM 2011 C C . ILE A 1 270 ? 126.520 113.697 109.374 1.00 25.60 270 ILE A C 1
ATOM 2012 O O . ILE A 1 270 ? 125.715 114.604 109.129 1.00 25.60 270 ILE A O 1
ATOM 2017 N N . LEU A 1 271 ? 127.288 113.163 108.423 1.00 24.76 271 LEU A N 1
ATOM 2018 C CA . LEU A 1 271 ? 127.206 113.638 107.047 1.00 24.76 271 LEU A CA 1
ATOM 2019 C C . LEU A 1 271 ? 125.884 113.291 106.379 1.00 24.76 271 LEU A C 1
ATOM 2020 O O . LEU A 1 271 ? 125.606 113.811 105.293 1.00 24.76 271 LEU A O 1
ATOM 2025 N N . VAL A 1 272 ? 125.071 112.425 106.987 1.00 25.34 272 VAL A N 1
ATOM 2026 C CA . VAL A 1 272 ? 123.729 112.186 106.469 1.00 25.34 272 VAL A CA 1
ATOM 2027 C C . VAL A 1 272 ? 122.896 113.456 106.554 1.00 25.34 272 VAL A C 1
ATOM 2028 O O . VAL A 1 272 ? 122.079 113.735 105.669 1.00 25.34 272 VAL A O 1
ATOM 2032 N N . PHE A 1 273 ? 123.100 114.254 107.603 1.00 27.45 273 PHE A N 1
ATOM 2033 C CA . PHE A 1 273 ? 122.307 115.455 107.845 1.00 27.45 273 PHE A CA 1
ATOM 2034 C C . PHE A 1 273 ? 122.990 116.715 107.323 1.00 27.45 273 PHE A C 1
ATOM 2035 O O . PHE A 1 273 ? 122.411 117.447 106.514 1.00 27.45 273 PHE A O 1
ATOM 2043 N N . THR A 1 274 ? 124.214 116.986 107.771 1.00 27.73 274 THR A N 1
ATOM 2044 C CA . THR A 1 274 ? 124.924 118.190 107.369 1.00 27.73 274 THR A CA 1
ATOM 2045 C C . THR A 1 274 ? 126.378 117.862 107.061 1.00 27.73 274 THR A C 1
ATOM 2046 O O . THR A 1 274 ? 126.964 116.945 107.642 1.00 27.73 274 THR A O 1
ATOM 2050 N N . PHE A 1 275 ? 126.949 118.625 106.133 1.00 30.83 275 PHE A N 1
ATOM 2051 C CA . PHE A 1 275 ? 128.325 118.417 105.705 1.00 30.83 275 PHE A CA 1
ATOM 2052 C C . PHE A 1 275 ? 129.305 118.974 106.732 1.00 30.83 275 PHE A C 1
ATOM 2053 O O . PHE A 1 275 ? 129.014 119.940 107.442 1.00 30.83 275 PHE A O 1
ATOM 2061 N N . PHE A 1 276 ? 130.486 118.352 106.808 1.00 31.35 276 PHE A N 1
ATOM 2062 C CA . PHE A 1 276 ? 131.518 118.826 107.720 1.00 31.35 276 PHE A CA 1
ATOM 2063 C C . PHE A 1 276 ? 132.939 118.793 107.175 1.00 31.35 276 PHE A C 1
ATOM 2064 O O . PHE A 1 276 ? 133.863 119.103 107.933 1.00 31.35 276 PHE A O 1
ATOM 2072 N N . ASN A 1 277 ? 133.155 118.431 105.909 1.00 35.22 277 ASN A N 1
ATOM 2073 C CA . ASN A 1 277 ? 134.465 118.549 105.264 1.00 35.22 277 ASN A CA 1
ATOM 2074 C C . ASN A 1 277 ? 135.536 117.781 106.048 1.00 35.22 277 ASN A C 1
ATOM 2075 O O . ASN A 1 277 ? 136.438 118.357 106.660 1.00 35.22 277 ASN A O 1
ATOM 2080 N N . ILE A 1 278 ? 135.386 116.454 106.029 1.00 35.97 278 ILE A N 1
ATOM 2081 C CA . ILE A 1 278 ? 136.283 115.571 106.767 1.00 35.97 278 ILE A CA 1
ATOM 2082 C C . ILE A 1 278 ? 137.730 115.871 106.408 1.00 35.97 278 ILE A C 1
ATOM 2083 O O . ILE A 1 278 ? 138.070 116.046 105.233 1.00 35.97 278 ILE A O 1
ATOM 2088 N N . LYS A 1 279 ? 138.578 115.969 107.436 1.00 40.28 279 LYS A N 1
ATOM 2089 C CA . LYS A 1 279 ? 140.027 116.117 107.314 1.00 40.28 279 LYS A CA 1
ATOM 2090 C C . LYS A 1 279 ? 140.422 117.506 106.823 1.00 40.28 279 LYS A C 1
ATOM 2091 O O . LYS A 1 279 ? 141.610 117.843 106.794 1.00 40.28 279 LYS A O 1
ATOM 2097 N N . GLY A 1 280 ? 139.438 118.322 106.449 1.00 44.54 280 GLY A N 1
ATOM 2098 C CA . GLY A 1 280 ? 139.669 119.704 106.070 1.00 44.54 280 GLY A CA 1
ATOM 2099 C C . GLY A 1 280 ? 140.663 119.938 104.949 1.00 44.54 280 GLY A C 1
ATOM 2100 O O . GLY A 1 280 ? 141.080 121.077 104.719 1.00 44.54 280 GLY A O 1
ATOM 2101 N N . GLN A 1 281 ? 141.055 118.880 104.243 1.00 46.59 281 GLN A N 1
ATOM 2102 C CA . GLN A 1 281 ? 142.007 118.985 103.146 1.00 46.59 281 GLN A CA 1
ATOM 2103 C C . GLN A 1 281 ? 141.340 118.898 101.781 1.00 46.59 281 GLN A C 1
ATOM 2104 O O . GLN A 1 281 ? 142.036 118.777 100.768 1.00 46.59 281 GLN A O 1
ATOM 2110 N N . ASN A 1 282 ? 140.013 118.956 101.729 1.00 46.79 282 ASN A N 1
ATOM 2111 C CA . ASN A 1 282 ? 139.310 118.886 100.460 1.00 46.79 282 ASN A CA 1
ATOM 2112 C C . ASN A 1 282 ? 139.440 120.201 99.697 1.00 46.79 282 ASN A C 1
ATOM 2113 O O . ASN A 1 282 ? 139.840 121.235 100.241 1.00 46.79 282 ASN A O 1
ATOM 2118 N N . THR A 1 283 ? 139.095 120.148 98.410 1.00 50.04 283 THR A N 1
ATOM 2119 C CA . THR A 1 283 ? 139.171 121.299 97.520 1.00 50.04 283 THR A CA 1
ATOM 2120 C C . THR A 1 283 ? 137.799 121.906 97.236 1.00 50.04 283 THR A C 1
ATOM 2121 O O . THR A 1 283 ? 137.587 122.485 96.164 1.00 50.04 283 THR A O 1
ATOM 2125 N N . LYS A 1 284 ? 136.846 121.783 98.168 1.00 45.26 284 LYS A N 1
ATOM 2126 C CA . LYS A 1 284 ? 135.491 122.409 98.028 1.00 45.26 284 LYS A CA 1
ATOM 2127 C C . LYS A 1 284 ? 134.669 121.645 97.002 1.00 45.26 284 LYS A C 1
ATOM 2128 O O . LYS A 1 284 ? 133.480 121.910 96.891 1.00 45.26 284 LYS A O 1
ATOM 2134 N N . CYS A 1 285 ? 135.289 120.688 96.322 1.00 43.02 285 CYS A N 1
ATOM 2135 C CA . CYS A 1 285 ? 134.525 119.878 95.373 1.00 43.02 285 CYS A CA 1
ATOM 2136 C C . CYS A 1 285 ? 133.544 118.933 96.060 1.00 43.02 285 CYS A C 1
ATOM 2137 O O . CYS A 1 285 ? 132.376 118.882 95.636 1.00 43.02 285 CYS A O 1
ATOM 2140 N N . PRO A 1 286 ? 133.926 118.156 97.083 1.00 41.20 286 PRO A N 1
ATOM 2141 C CA . PRO A 1 286 ? 132.942 117.249 97.698 1.00 41.20 286 PRO A CA 1
ATOM 2142 C C . PRO A 1 286 ? 131.754 117.966 98.305 1.00 41.20 286 PRO A C 1
ATOM 2143 O O . PRO A 1 286 ? 130.634 117.442 98.250 1.00 41.20 286 PRO A O 1
ATOM 2147 N N . MET A 1 287 ? 131.961 119.149 98.884 1.00 38.53 287 MET A N 1
ATOM 2148 C CA . MET A 1 287 ? 130.846 119.901 99.447 1.00 38.53 287 MET A CA 1
ATOM 2149 C C . MET A 1 287 ? 129.857 120.302 98.360 1.00 38.53 287 MET A C 1
ATOM 2150 O O . MET A 1 287 ? 128.638 120.193 98.538 1.00 38.53 287 MET A O 1
ATOM 2155 N N . SER A 1 288 ? 130.371 120.775 97.222 1.00 35.69 288 SER A N 1
ATOM 2156 C CA . SER A 1 288 ? 129.497 121.130 96.111 1.00 35.69 288 SER A CA 1
ATOM 2157 C C . SER A 1 288 ? 128.756 119.909 95.588 1.00 35.69 288 SER A C 1
ATOM 2158 O O . SER A 1 288 ? 127.557 119.979 95.300 1.00 35.69 288 SER A O 1
ATOM 2161 N N . CYS A 1 289 ? 129.452 118.776 95.467 1.00 34.91 289 CYS A N 1
ATOM 2162 C CA . CYS A 1 289 ? 128.794 117.552 95.024 1.00 34.91 289 CYS A CA 1
ATOM 2163 C C . CYS A 1 289 ? 127.777 117.070 96.049 1.00 34.91 289 CYS A C 1
ATOM 2164 O O . CYS A 1 289 ? 126.754 116.479 95.687 1.00 34.91 289 CYS A O 1
ATOM 2167 N N . TYR A 1 290 ? 128.049 117.294 97.336 1.00 30.66 290 TYR A N 1
ATOM 2168 C CA . TYR A 1 290 ? 127.090 116.911 98.366 1.00 30.66 290 TYR A CA 1
ATOM 2169 C C . TYR A 1 290 ? 125.839 117.776 98.303 1.00 30.66 290 TYR A C 1
ATOM 2170 O O . TYR A 1 290 ? 124.715 117.263 98.317 1.00 30.66 290 TYR A O 1
ATOM 2179 N N . TYR A 1 291 ? 126.014 119.096 98.231 1.00 31.85 291 TYR A N 1
ATOM 2180 C CA . TYR A 1 291 ? 124.866 119.994 98.230 1.00 31.85 291 TYR A CA 1
ATOM 2181 C C . TYR A 1 291 ? 124.187 120.094 96.873 1.00 31.85 291 TYR A C 1
ATOM 2182 O O . TYR A 1 291 ? 123.016 120.480 96.815 1.00 31.85 291 TYR A O 1
ATOM 2191 N N . THR A 1 292 ? 124.882 119.760 95.784 1.00 32.56 292 THR A N 1
ATOM 2192 C CA . THR A 1 292 ? 124.186 119.595 94.514 1.00 32.56 292 THR A CA 1
ATOM 2193 C C . THR A 1 292 ? 123.175 118.462 94.608 1.00 32.56 292 THR A C 1
ATOM 2194 O O . THR A 1 292 ? 122.036 118.595 94.151 1.00 32.56 292 THR A O 1
ATOM 2198 N N . VAL A 1 293 ? 123.568 117.348 95.227 1.00 29.11 293 VAL A N 1
ATOM 2199 C CA . VAL A 1 293 ? 122.623 116.266 95.473 1.00 29.11 293 VAL A CA 1
ATOM 2200 C C . VAL A 1 293 ? 121.538 116.719 96.442 1.00 29.11 293 VAL A C 1
ATOM 2201 O O . VAL A 1 293 ? 120.370 116.334 96.312 1.00 29.11 293 VAL A O 1
ATOM 2205 N N . ARG A 1 294 ? 121.901 117.549 97.422 1.00 28.98 294 ARG A N 1
ATOM 2206 C CA . ARG A 1 294 ? 120.912 118.054 98.370 1.00 28.98 294 ARG A CA 1
ATOM 2207 C C . ARG A 1 294 ? 119.865 118.917 97.674 1.00 28.98 294 ARG A C 1
ATOM 2208 O O . ARG A 1 294 ? 118.660 118.740 97.886 1.00 28.98 294 ARG A O 1
ATOM 2216 N N . VAL A 1 295 ? 120.307 119.857 96.835 1.00 30.29 295 VAL A N 1
ATOM 2217 C CA . VAL A 1 295 ? 119.374 120.799 96.217 1.00 30.29 295 VAL A CA 1
ATOM 2218 C C . VAL A 1 295 ? 118.445 120.078 95.247 1.00 30.29 295 VAL A C 1
ATOM 2219 O O . VAL A 1 295 ? 117.222 120.257 95.286 1.00 30.29 295 VAL A O 1
ATOM 2223 N N . LEU A 1 296 ? 119.007 119.255 94.360 1.00 29.88 296 LEU A N 1
ATOM 2224 C CA . LEU A 1 296 ? 118.161 118.502 93.439 1.00 29.88 296 LEU A CA 1
ATOM 2225 C C . LEU A 1 296 ? 117.384 117.412 94.166 1.00 29.88 296 LEU A C 1
ATOM 2226 O O . LEU A 1 296 ? 116.246 117.102 93.793 1.00 29.88 296 LEU A O 1
ATOM 2231 N N . GLY A 1 297 ? 117.979 116.815 95.199 1.00 30.72 297 GLY A N 1
ATOM 2232 C CA . GLY A 1 297 ? 117.260 115.810 95.966 1.00 30.72 297 GLY A CA 1
ATOM 2233 C C . GLY A 1 297 ? 116.071 116.388 96.709 1.00 30.72 297 GLY A C 1
ATOM 2234 O O . GLY A 1 297 ? 114.979 115.815 96.703 1.00 30.72 297 GLY A O 1
ATOM 2235 N N . THR A 1 298 ? 116.268 117.535 97.363 1.00 29.42 298 THR A N 1
ATOM 2236 C CA . THR A 1 298 ? 115.168 118.175 98.078 1.00 29.42 298 THR A CA 1
ATOM 2237 C C . THR A 1 298 ? 114.086 118.649 97.117 1.00 29.42 298 THR A C 1
ATOM 2238 O O . THR A 1 298 ? 112.893 118.429 97.356 1.00 29.42 298 THR A O 1
ATOM 2242 N N . LEU A 1 299 ? 114.482 119.298 96.020 1.00 31.05 299 LEU A N 1
ATOM 2243 C CA . LEU A 1 299 ? 113.498 119.755 95.044 1.00 31.05 299 LEU A CA 1
ATOM 2244 C C . LEU A 1 299 ? 112.867 118.582 94.307 1.00 31.05 299 LEU A C 1
ATOM 2245 O O . LEU A 1 299 ? 111.688 118.636 93.939 1.00 31.05 299 LEU A O 1
ATOM 2250 N N . GLY A 1 300 ? 113.634 117.515 94.079 1.00 32.77 300 GLY A N 1
ATOM 2251 C CA . GLY A 1 300 ? 113.079 116.346 93.417 1.00 32.77 300 GLY A CA 1
ATOM 2252 C C . GLY A 1 300 ? 111.968 115.695 94.218 1.00 32.77 300 GLY A C 1
ATOM 2253 O O . GLY A 1 300 ? 111.013 115.160 93.651 1.00 32.77 300 GLY A O 1
ATOM 2254 N N . ILE A 1 301 ? 112.082 115.724 95.547 1.00 34.56 301 ILE A N 1
ATOM 2255 C CA . ILE A 1 301 ? 111.046 115.149 96.401 1.00 34.56 301 ILE A CA 1
ATOM 2256 C C . ILE A 1 301 ? 109.740 115.917 96.245 1.00 34.56 301 ILE A C 1
ATOM 2257 O O . ILE A 1 301 ? 108.662 115.325 96.113 1.00 34.56 301 ILE A O 1
ATOM 2262 N N . LEU A 1 302 ? 109.818 117.249 96.258 1.00 36.35 302 LEU A N 1
ATOM 2263 C CA . LEU A 1 302 ? 108.606 118.060 96.201 1.00 36.35 302 LEU A CA 1
ATOM 2264 C C . LEU A 1 302 ? 107.881 117.893 94.873 1.00 36.35 302 LEU A C 1
ATOM 2265 O O . LEU A 1 302 ? 106.646 117.850 94.836 1.00 36.35 302 LEU A O 1
ATOM 2270 N N . THR A 1 303 ? 108.629 117.802 93.770 1.00 37.23 303 THR A N 1
ATOM 2271 C CA . THR A 1 303 ? 107.996 117.632 92.465 1.00 37.23 303 THR A CA 1
ATOM 2272 C C . THR A 1 303 ? 107.184 116.346 92.412 1.00 37.23 303 THR A C 1
ATOM 2273 O O . THR A 1 303 ? 106.095 116.314 91.828 1.00 37.23 303 THR A O 1
ATOM 2277 N N . VAL A 1 304 ? 107.699 115.272 93.014 1.00 38.94 304 VAL A N 1
ATOM 2278 C CA . VAL A 1 304 ? 106.929 114.035 93.105 1.00 38.94 304 VAL A CA 1
ATOM 2279 C C . VAL A 1 304 ? 105.674 114.252 93.941 1.00 38.94 304 VAL A C 1
ATOM 2280 O O . VAL A 1 304 ? 104.596 113.740 93.616 1.00 38.94 304 VAL A O 1
ATOM 2284 N N . PHE A 1 305 ? 105.791 115.015 95.029 1.00 41.40 305 PHE A N 1
ATOM 2285 C CA . PHE A 1 305 ? 104.638 115.300 95.875 1.00 41.40 305 PHE A CA 1
ATOM 2286 C C . PHE A 1 305 ? 103.736 116.383 95.298 1.00 41.40 305 PHE A C 1
ATOM 2287 O O . PHE A 1 305 ? 102.586 116.507 95.733 1.00 41.40 305 PHE A O 1
ATOM 2295 N N . TRP A 1 306 ? 104.224 117.167 94.336 1.00 46.08 306 TRP A N 1
ATOM 2296 C CA . TRP A 1 306 ? 103.442 118.238 93.727 1.00 46.08 306 TRP A CA 1
ATOM 2297 C C . TRP A 1 306 ? 102.794 117.796 92.419 1.00 46.08 306 TRP A C 1
ATOM 2298 O O . TRP A 1 306 ? 101.577 117.919 92.253 1.00 46.08 306 TRP A O 1
ATOM 2309 N N . ILE A 1 307 ? 103.595 117.288 91.479 1.00 45.50 307 ILE A N 1
ATOM 2310 C CA . ILE A 1 307 ? 103.045 116.815 90.212 1.00 45.50 307 ILE A CA 1
ATOM 2311 C C . ILE A 1 307 ? 102.092 115.652 90.453 1.00 45.50 307 ILE A C 1
ATOM 2312 O O . ILE A 1 307 ? 101.033 115.553 89.820 1.00 45.50 307 ILE A O 1
ATOM 2317 N N . TYR A 1 308 ? 102.447 114.759 91.377 1.00 47.24 308 TYR A N 1
ATOM 2318 C CA . TYR A 1 308 ? 101.585 113.654 91.786 1.00 47.24 308 TYR A CA 1
ATOM 2319 C C . TYR A 1 308 ? 101.036 113.971 93.171 1.00 47.24 308 TYR A C 1
ATOM 2320 O O . TYR A 1 308 ? 101.766 113.882 94.169 1.00 47.24 308 TYR A O 1
ATOM 2329 N N . PRO A 1 309 ? 99.766 114.356 93.289 1.00 48.06 309 PRO A N 1
ATOM 2330 C CA . PRO A 1 309 ? 99.211 114.659 94.611 1.00 48.06 309 PRO A CA 1
ATOM 2331 C C . PRO A 1 309 ? 99.114 113.412 95.477 1.00 48.06 309 PRO A C 1
ATOM 2332 O O . PRO A 1 309 ? 98.927 112.298 94.985 1.00 48.06 309 PRO A O 1
ATOM 2336 N N . LEU A 1 310 ? 99.249 113.614 96.784 1.00 45.15 310 LEU A N 1
ATOM 2337 C CA . LEU A 1 310 ? 99.156 112.537 97.759 1.00 45.15 310 LEU A CA 1
ATOM 2338 C C . LEU A 1 310 ? 97.898 112.730 98.595 1.00 45.15 310 LEU A C 1
ATOM 2339 O O . LEU A 1 310 ? 97.704 113.792 99.196 1.00 45.15 310 LEU A O 1
ATOM 2344 N N . SER A 1 311 ? 97.046 111.704 98.631 1.00 42.71 311 SER A N 1
ATOM 2345 C CA . SER A 1 311 ? 95.831 111.780 99.431 1.00 42.71 311 SER A CA 1
ATOM 2346 C C . SER A 1 311 ? 96.125 111.790 100.924 1.00 42.71 311 SER A C 1
ATOM 2347 O O . SER A 1 311 ? 95.295 112.269 101.704 1.00 42.71 311 SER A O 1
ATOM 2350 N N . ILE A 1 312 ? 97.281 111.268 101.337 1.00 40.53 312 ILE A N 1
ATOM 2351 C CA . ILE A 1 312 ? 97.617 111.229 102.757 1.00 40.53 312 ILE A CA 1
ATOM 2352 C C . ILE A 1 312 ? 97.791 112.638 103.309 1.00 40.53 312 ILE A C 1
ATOM 2353 O O . ILE A 1 312 ? 97.297 112.958 104.397 1.00 40.53 312 ILE A O 1
ATOM 2358 N N . PHE A 1 313 ? 98.480 113.502 102.572 1.00 36.82 313 PHE A N 1
ATOM 2359 C CA . PHE A 1 313 ? 98.811 114.828 103.072 1.00 36.82 313 PHE A CA 1
ATOM 2360 C C . PHE A 1 313 ? 97.644 115.791 102.883 1.00 36.82 313 PHE A C 1
ATOM 2361 O O . PHE A 1 313 ? 96.787 115.603 102.016 1.00 36.82 313 PHE A O 1
ATOM 2369 N N . ASN A 1 314 ? 97.623 116.832 103.709 1.00 42.27 314 ASN A N 1
ATOM 2370 C CA . ASN A 1 314 ? 96.566 117.834 103.693 1.00 42.27 314 ASN A CA 1
ATOM 2371 C C . ASN A 1 314 ? 97.068 119.092 102.998 1.00 42.27 314 ASN A C 1
ATOM 2372 O O . ASN A 1 314 ? 98.126 119.622 103.353 1.00 42.27 314 ASN A O 1
ATOM 2377 N N . SER A 1 315 ? 96.301 119.570 102.015 1.00 44.70 315 SER A N 1
ATOM 2378 C CA . SER A 1 315 ? 96.746 120.702 101.206 1.00 44.70 315 SER A CA 1
ATOM 2379 C C . SER A 1 315 ? 96.856 121.976 102.033 1.00 44.70 315 SER A C 1
ATOM 2380 O O . SER A 1 315 ? 97.688 122.842 101.740 1.00 44.70 315 SER A O 1
ATOM 2383 N N . ASP A 1 316 ? 96.020 122.115 103.064 1.00 47.70 316 ASP A N 1
ATOM 2384 C CA . ASP A 1 316 ? 96.012 123.342 103.856 1.00 47.70 316 ASP A CA 1
ATOM 2385 C C . ASP A 1 316 ? 97.345 123.557 104.564 1.00 47.70 316 ASP A C 1
ATOM 2386 O O . ASP A 1 316 ? 97.848 124.684 104.639 1.00 47.70 316 ASP A O 1
ATOM 2391 N N . TYR A 1 317 ? 97.932 122.483 105.094 1.00 44.64 317 TYR A N 1
ATOM 2392 C CA . TYR A 1 317 ? 99.178 122.619 105.840 1.00 44.64 317 TYR A CA 1
ATOM 2393 C C . TYR A 1 317 ? 100.402 122.268 105.005 1.00 44.64 317 TYR A C 1
ATOM 2394 O O . TYR A 1 317 ? 101.524 122.612 105.391 1.00 44.64 317 TYR A O 1
ATOM 2403 N N . PHE A 1 318 ? 100.219 121.588 103.873 1.00 41.31 318 PHE A N 1
ATOM 2404 C CA . PHE A 1 318 ? 101.370 121.166 103.081 1.00 41.31 318 PHE A CA 1
ATOM 2405 C C . PHE A 1 318 ? 102.052 122.354 102.417 1.00 41.31 318 PHE A C 1
ATOM 2406 O O . PHE A 1 318 ? 103.285 122.429 102.373 1.00 41.31 318 PHE A O 1
ATOM 2414 N N . ILE A 1 319 ? 101.273 123.291 101.886 1.00 43.03 319 ILE A N 1
ATOM 2415 C CA . ILE A 1 319 ? 101.859 124.412 101.153 1.00 43.03 319 ILE A CA 1
ATOM 2416 C C . ILE A 1 319 ? 102.590 125.382 102.082 1.00 43.03 319 ILE A C 1
ATOM 2417 O O . ILE A 1 319 ? 103.523 126.053 101.618 1.00 43.03 319 ILE A O 1
ATOM 2422 N N . PRO A 1 320 ? 102.237 125.523 103.371 1.00 42.04 320 PRO A N 1
ATOM 2423 C CA . PRO A 1 320 ? 103.198 126.173 104.279 1.00 42.04 320 PRO A CA 1
ATOM 2424 C C . PRO A 1 320 ? 104.513 125.423 104.373 1.00 42.04 320 PRO A C 1
ATOM 2425 O O . PRO A 1 320 ? 105.580 126.046 104.429 1.00 42.04 320 PRO A O 1
ATOM 2429 N N . ILE A 1 321 ? 104.461 124.089 104.392 1.00 39.43 321 ILE A N 1
ATOM 2430 C CA . ILE A 1 321 ? 105.680 123.294 104.503 1.00 39.43 321 ILE A CA 1
ATOM 2431 C C . ILE A 1 321 ? 106.492 123.381 103.220 1.00 39.43 321 ILE A C 1
ATOM 2432 O O . ILE A 1 321 ? 107.720 123.519 103.256 1.00 39.43 321 ILE A O 1
ATOM 2437 N N . SER A 1 322 ? 105.822 123.308 102.067 1.00 40.96 322 SER A N 1
ATOM 2438 C CA . SER A 1 322 ? 106.528 123.372 100.792 1.00 40.96 322 SER A CA 1
ATOM 2439 C C . SER A 1 322 ? 107.257 124.699 100.635 1.00 40.96 322 SER A C 1
ATOM 2440 O O . SER A 1 322 ? 108.383 124.742 100.126 1.00 40.96 322 SER A O 1
ATOM 2443 N N . ALA A 1 323 ? 106.627 125.796 101.057 1.00 39.65 323 ALA A N 1
ATOM 2444 C CA . ALA A 1 323 ? 107.323 127.076 101.074 1.00 39.65 323 ALA A CA 1
ATOM 2445 C C . ALA A 1 323 ? 108.452 127.074 102.096 1.00 39.65 323 ALA A C 1
ATOM 2446 O O . ALA A 1 323 ? 109.531 127.618 101.838 1.00 39.65 323 ALA A O 1
ATOM 2448 N N . THR A 1 324 ? 108.222 126.465 103.262 1.00 39.11 324 THR A N 1
ATOM 2449 C CA . THR A 1 324 ? 109.226 126.476 104.321 1.00 39.11 324 THR A CA 1
ATOM 2450 C C . THR A 1 324 ? 110.480 125.715 103.907 1.00 39.11 324 THR A C 1
ATOM 2451 O O . THR A 1 324 ? 111.603 126.171 104.146 1.00 39.11 324 THR A O 1
ATOM 2455 N N . ILE A 1 325 ? 110.308 124.549 103.282 1.00 36.52 325 ILE A N 1
ATOM 2456 C CA . ILE A 1 325 ? 111.457 123.708 102.957 1.00 36.52 325 ILE A CA 1
ATOM 2457 C C . ILE A 1 325 ? 112.291 124.337 101.845 1.00 36.52 325 ILE A C 1
ATOM 2458 O O . ILE A 1 325 ? 113.526 124.315 101.889 1.00 36.52 325 ILE A O 1
ATOM 2463 N N . VAL A 1 326 ? 111.634 124.908 100.832 1.00 35.65 326 VAL A N 1
ATOM 2464 C CA . VAL A 1 326 ? 112.367 125.523 99.729 1.00 35.65 326 VAL A CA 1
ATOM 2465 C C . VAL A 1 326 ? 113.035 126.815 100.181 1.00 35.65 326 VAL A C 1
ATOM 2466 O O . VAL A 1 326 ? 114.213 127.056 99.895 1.00 35.65 326 VAL A O 1
ATOM 2470 N N . LEU A 1 327 ? 112.293 127.667 100.891 1.00 38.83 327 LEU A N 1
ATOM 2471 C CA . LEU A 1 327 ? 112.832 128.971 101.263 1.00 38.83 327 LEU A CA 1
ATOM 2472 C C . LEU A 1 327 ? 113.971 128.832 102.265 1.00 38.83 327 LEU A C 1
ATOM 2473 O O . LEU A 1 327 ? 114.954 129.580 102.203 1.00 38.83 327 LEU A O 1
ATOM 2478 N N . SER A 1 328 ? 113.857 127.884 103.199 1.00 37.33 328 SER A N 1
ATOM 2479 C CA . SER A 1 328 ? 114.959 127.631 104.123 1.00 37.33 328 SER A CA 1
ATOM 2480 C C . SER A 1 328 ? 116.194 127.143 103.379 1.00 37.33 328 SER A C 1
ATOM 2481 O O . SER A 1 328 ? 117.315 127.578 103.667 1.00 37.33 328 SER A O 1
ATOM 2484 N N . LEU A 1 329 ? 116.009 126.237 102.417 1.00 33.75 329 LEU A N 1
ATOM 2485 C CA . LEU A 1 329 ? 117.135 125.786 101.608 1.00 33.75 329 LEU A CA 1
ATOM 2486 C C . LEU A 1 329 ? 117.652 126.909 100.719 1.00 33.75 329 LEU A C 1
ATOM 2487 O O . LEU A 1 329 ? 118.858 127.001 100.462 1.00 33.75 329 LEU A O 1
ATOM 2492 N N . LEU A 1 330 ? 116.753 127.768 100.231 1.00 40.77 330 LEU A N 1
ATOM 2493 C CA . LEU A 1 330 ? 117.181 128.900 99.415 1.00 40.77 330 LEU A CA 1
ATOM 2494 C C . LEU A 1 330 ? 118.063 129.844 100.223 1.00 40.77 330 LEU A C 1
ATOM 2495 O O . LEU A 1 330 ? 119.095 130.314 99.731 1.00 40.77 330 LEU A O 1
ATOM 2500 N N . PHE A 1 331 ? 117.677 130.130 101.468 1.00 43.04 331 PHE A N 1
ATOM 2501 C CA . PHE A 1 331 ? 118.529 130.936 102.334 1.00 43.04 331 PHE A CA 1
ATOM 2502 C C . PHE A 1 331 ? 119.723 130.149 102.855 1.00 43.04 331 PHE A C 1
ATOM 2503 O O . PHE A 1 331 ? 120.785 130.733 103.093 1.00 43.04 331 PHE A O 1
ATOM 2511 N N . GLY A 1 332 ? 119.571 128.837 103.041 1.00 40.80 332 GLY A N 1
ATOM 2512 C CA . GLY A 1 332 ? 120.689 128.036 103.514 1.00 40.80 332 GLY A CA 1
ATOM 2513 C C . GLY A 1 332 ? 121.861 128.055 102.553 1.00 40.80 332 GLY A C 1
ATOM 2514 O O . GLY A 1 332 ? 123.016 128.194 102.962 1.00 40.80 332 GLY A O 1
ATOM 2515 N N . ILE A 1 333 ? 121.578 127.917 101.257 1.00 37.59 333 ILE A N 1
ATOM 2516 C CA . ILE A 1 333 ? 122.640 127.956 100.258 1.00 37.59 333 ILE A CA 1
ATOM 2517 C C . ILE A 1 333 ? 123.233 129.357 100.160 1.00 37.59 333 ILE A C 1
ATOM 2518 O O . ILE A 1 333 ? 124.444 129.520 99.968 1.00 37.59 333 ILE A O 1
ATOM 2523 N N . ILE A 1 334 ? 122.395 130.388 100.291 1.00 39.49 334 ILE A N 1
ATOM 2524 C CA . ILE A 1 334 ? 122.889 131.761 100.216 1.00 39.49 334 ILE A CA 1
ATOM 2525 C C . ILE A 1 334 ? 123.871 132.040 101.347 1.00 39.49 334 ILE A C 1
ATOM 2526 O O . ILE A 1 334 ? 124.921 132.660 101.138 1.00 39.49 334 ILE A O 1
ATOM 2531 N N . PHE A 1 335 ? 123.551 131.584 102.560 1.00 39.34 335 PHE A N 1
ATOM 2532 C CA . PHE A 1 335 ? 124.473 131.763 103.677 1.00 39.34 335 PHE A CA 1
ATOM 2533 C C . PHE A 1 335 ? 125.770 130.997 103.449 1.00 39.34 335 PHE A C 1
ATOM 2534 O O . PHE A 1 335 ? 126.849 131.462 103.833 1.00 39.34 335 PHE A O 1
ATOM 2542 N N . LEU A 1 336 ? 125.683 129.815 102.834 1.00 37.50 336 LEU A N 1
ATOM 2543 C CA . LEU A 1 336 ? 126.892 129.074 102.491 1.00 37.50 336 LEU A CA 1
ATOM 2544 C C . LEU A 1 336 ? 127.746 129.842 101.491 1.00 37.50 336 LEU A C 1
ATOM 2545 O O . LEU A 1 336 ? 128.975 129.889 101.620 1.00 37.50 336 LEU A O 1
ATOM 2550 N N . GLY A 1 337 ? 127.114 130.448 100.484 1.00 41.00 337 GLY A N 1
ATOM 2551 C CA . GLY A 1 337 ? 127.864 131.249 99.531 1.00 41.00 337 GLY A CA 1
A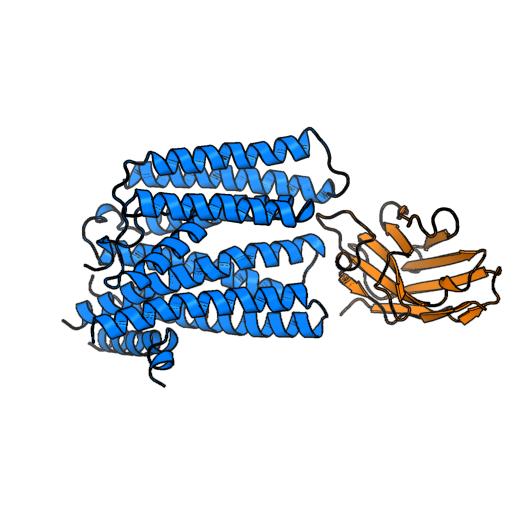TOM 2552 C C . GLY A 1 337 ? 128.511 132.461 100.172 1.00 41.00 337 GLY A C 1
ATOM 2553 O O . GLY A 1 337 ? 129.611 132.866 99.789 1.00 41.00 337 GLY A O 1
ATOM 2554 N N . VAL A 1 338 ? 127.833 133.060 101.154 1.00 42.09 338 VAL A N 1
ATOM 2555 C CA . VAL A 1 338 ? 128.415 134.181 101.883 1.00 42.09 338 VAL A CA 1
ATOM 2556 C C . VAL A 1 338 ? 129.633 133.723 102.677 1.00 42.09 338 VAL A C 1
ATOM 2557 O O . VAL A 1 338 ? 130.617 134.460 102.814 1.00 42.09 338 VAL A O 1
ATOM 2561 N N . TYR A 1 339 ? 129.591 132.495 103.199 1.00 43.87 339 TYR A N 1
ATOM 2562 C CA . TYR A 1 339 ? 130.689 131.987 104.016 1.00 43.87 339 TYR A CA 1
ATOM 2563 C C . TYR A 1 339 ? 131.990 131.927 103.223 1.00 43.87 339 TYR A C 1
ATOM 2564 O O . TYR A 1 339 ? 133.040 132.380 103.692 1.00 43.87 339 TYR A O 1
ATOM 2573 N N . TYR A 1 340 ? 131.938 131.373 102.011 1.00 45.27 340 TYR A N 1
ATOM 2574 C CA . TYR A 1 340 ? 133.141 131.243 101.197 1.00 45.27 340 TYR A CA 1
ATOM 2575 C C . TYR A 1 340 ? 133.503 132.532 100.473 1.00 45.27 340 TYR A C 1
ATOM 2576 O O . TYR A 1 340 ? 134.672 132.735 100.129 1.00 45.27 340 TYR A O 1
ATOM 2585 N N . GLY A 1 341 ? 132.532 133.410 100.237 1.00 49.97 341 GLY A N 1
ATOM 2586 C CA . GLY A 1 341 ? 132.832 134.656 99.561 1.00 49.97 341 GLY A CA 1
ATOM 2587 C C . GLY A 1 341 ? 133.549 135.676 100.418 1.00 49.97 341 GLY A C 1
ATOM 2588 O O . GLY A 1 341 ? 133.971 136.712 99.892 1.00 49.97 341 GLY A O 1
ATOM 2589 N N . THR A 1 342 ? 133.697 135.411 101.714 1.00 48.89 342 THR A N 1
ATOM 2590 C CA . THR A 1 342 ? 134.295 136.361 102.641 1.00 48.89 342 THR A CA 1
ATOM 2591 C C . THR A 1 342 ? 135.442 135.796 103.465 1.00 48.89 342 THR A C 1
ATOM 2592 O O . THR A 1 342 ? 136.330 136.558 103.851 1.00 48.89 342 THR A O 1
ATOM 2596 N N . TYR A 1 343 ? 135.453 134.493 103.746 1.00 50.23 343 TYR A N 1
ATOM 2597 C CA . TYR A 1 343 ? 136.436 133.913 104.658 1.00 50.23 343 TYR A CA 1
ATOM 2598 C C . TYR A 1 343 ? 137.394 132.961 103.957 1.00 50.23 343 TYR A C 1
ATOM 2599 O O . TYR A 1 343 ? 138.612 133.143 104.056 1.00 50.23 343 TYR A O 1
ATOM 2608 N N . HIS A 1 344 ? 136.893 131.951 103.254 1.00 46.61 344 HIS A N 1
ATOM 2609 C CA . HIS A 1 344 ? 137.767 130.998 102.582 1.00 46.61 344 HIS A CA 1
ATOM 2610 C C . HIS A 1 344 ? 138.322 131.581 101.286 1.00 46.61 344 HIS A C 1
ATOM 2611 O O . HIS A 1 344 ? 139.313 131.089 100.747 1.00 46.61 344 HIS A O 1
ATOM 2618 N N . CYS A 1 365 ? 146.332 121.762 118.500 1.00 56.86 365 CYS A N 1
ATOM 2619 C CA . CYS A 1 365 ? 147.280 120.706 118.168 1.00 56.86 365 CYS A CA 1
ATOM 2620 C C . CYS A 1 365 ? 146.562 119.382 117.930 1.00 56.86 365 CYS A C 1
ATOM 2621 O O . CYS A 1 365 ? 147.057 118.519 117.206 1.00 56.86 365 CYS A O 1
ATOM 2624 N N . ARG A 1 366 ? 145.389 119.229 118.544 1.00 53.51 366 ARG A N 1
ATOM 2625 C CA . ARG A 1 366 ? 144.608 118.007 118.413 1.00 53.51 366 ARG A CA 1
ATOM 2626 C C . ARG A 1 366 ? 143.427 118.151 117.462 1.00 53.51 366 ARG A C 1
ATOM 2627 O O . ARG A 1 366 ? 142.964 117.143 116.916 1.00 53.51 366 ARG A O 1
ATOM 2635 N N . ILE A 1 367 ? 142.945 119.374 117.231 1.00 50.71 367 ILE A N 1
ATOM 2636 C CA . ILE A 1 367 ? 141.796 119.599 116.364 1.00 50.71 367 ILE A CA 1
ATOM 2637 C C . ILE A 1 367 ? 142.181 119.642 114.893 1.00 50.71 367 ILE A C 1
ATOM 2638 O O . ILE A 1 367 ? 141.299 119.751 114.030 1.00 50.71 367 ILE A O 1
ATOM 2643 N N . ARG A 1 368 ? 143.474 119.538 114.578 1.00 54.97 368 ARG A N 1
ATOM 2644 C CA . ARG A 1 368 ? 143.902 119.523 113.184 1.00 54.97 368 ARG A CA 1
ATOM 2645 C C . ARG A 1 368 ? 143.387 118.302 112.436 1.00 54.97 368 ARG A C 1
ATOM 2646 O O . ARG A 1 368 ? 143.374 118.306 111.200 1.00 54.97 368 ARG A O 1
ATOM 2654 N N . TYR A 1 369 ? 142.965 117.259 113.150 1.00 47.32 369 TYR A N 1
ATOM 2655 C CA . TYR A 1 369 ? 142.408 116.065 112.531 1.00 47.32 369 TYR A CA 1
ATOM 2656 C C . TYR A 1 369 ? 140.894 115.978 112.654 1.00 47.32 369 TYR A C 1
ATOM 2657 O O . TYR A 1 369 ? 140.277 115.174 111.949 1.00 47.32 369 TYR A O 1
ATOM 2666 N N . PHE A 1 370 ? 140.285 116.780 113.523 1.00 40.92 370 PHE A N 1
ATOM 2667 C CA . PHE A 1 370 ? 138.839 116.785 113.669 1.00 40.92 370 PHE A CA 1
ATOM 2668 C C . PHE A 1 370 ? 138.190 117.458 112.460 1.00 40.92 370 PHE A C 1
ATOM 2669 O O . PHE A 1 370 ? 138.861 117.997 111.576 1.00 40.92 370 PHE A O 1
ATOM 2677 N N . LEU A 1 371 ? 1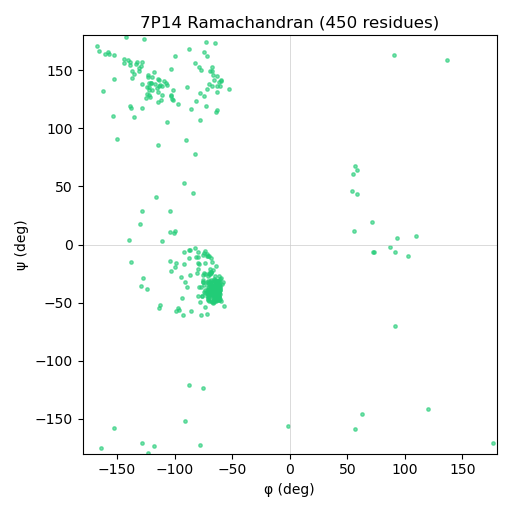36.859 117.418 112.427 1.00 36.49 371 LEU A N 1
ATOM 2678 C CA . LEU A 1 371 ? 136.116 118.037 111.337 1.00 36.49 371 LEU A CA 1
ATOM 2679 C C . LEU A 1 371 ? 136.344 119.542 111.317 1.00 36.49 371 LEU A C 1
ATOM 2680 O O . LEU A 1 371 ? 136.237 120.216 112.346 1.00 36.49 371 LEU A O 1
ATOM 2685 N N . MET A 1 372 ? 136.655 120.069 110.134 1.00 44.49 372 MET A N 1
ATOM 2686 C CA . MET A 1 372 ? 136.961 121.485 109.980 1.00 44.49 372 MET A CA 1
ATOM 2687 C C . MET A 1 372 ? 136.128 122.097 108.862 1.00 44.49 372 MET A C 1
ATOM 2688 O O . MET A 1 372 ? 135.202 121.458 108.354 1.00 44.49 372 MET A O 1
ATOM 2693 N N . ASP A 1 373 ? 136.439 123.335 108.494 1.00 43.66 373 ASP A N 1
ATOM 2694 C CA . ASP A 1 373 ? 135.803 124.030 107.367 1.00 43.66 373 ASP A CA 1
ATOM 2695 C C . ASP A 1 373 ? 134.310 124.184 107.672 1.00 43.66 373 ASP A C 1
ATOM 2696 O O . ASP A 1 373 ? 133.918 124.370 108.831 1.00 43.66 373 ASP A O 1
ATOM 2701 N N . ALA A 1 374 ? 133.474 124.107 106.642 1.00 41.77 374 ALA A N 1
ATOM 2702 C CA . ALA A 1 374 ? 132.033 124.229 106.809 1.00 41.77 374 ALA A CA 1
ATOM 2703 C C . ALA A 1 374 ? 131.444 122.931 107.338 1.00 41.77 374 ALA A C 1
ATOM 2704 O O . ALA A 1 374 ? 132.127 121.910 107.385 1.00 41.77 374 ALA A O 1
ATOM 2707 N N . SER B 2 1 ? 94.030 120.708 130.685 1.00 84.26 6 SER B N 1
ATOM 2708 C CA . SER B 2 1 ? 93.029 120.087 129.826 1.00 84.26 6 SER B CA 1
ATOM 2709 C C . SER B 2 1 ? 91.736 120.894 129.818 1.00 84.26 6 SER B C 1
ATOM 2710 O O . SER B 2 1 ? 90.768 120.539 130.491 1.00 84.26 6 SER B O 1
ATOM 2713 N N . GLN B 2 2 ? 91.728 121.987 129.052 1.00 82.87 7 GLN B N 1
ATOM 2714 C CA . GLN B 2 2 ? 90.535 122.818 128.952 1.00 82.87 7 GLN B CA 1
ATOM 2715 C C . GLN B 2 2 ? 89.406 122.116 128.208 1.00 82.87 7 GLN B C 1
ATOM 2716 O O . GLN B 2 2 ? 88.240 122.488 128.378 1.00 82.87 7 GLN B O 1
ATOM 2722 N N . VAL B 2 3 ? 89.721 121.101 127.408 1.00 77.10 8 VAL B N 1
ATOM 2723 C CA . VAL B 2 3 ? 88.734 120.367 126.627 1.00 77.10 8 VAL B CA 1
ATOM 2724 C C . VAL B 2 3 ? 88.604 118.958 127.192 1.00 77.10 8 VAL B C 1
ATOM 2725 O O . VAL B 2 3 ? 89.602 118.322 127.549 1.00 77.10 8 VAL B O 1
ATOM 2729 N N . GLN B 2 4 ? 87.363 118.490 127.307 1.00 78.40 9 GLN B N 1
ATOM 2730 C CA . GLN B 2 4 ? 87.073 117.165 127.835 1.00 78.40 9 GLN B CA 1
ATOM 2731 C C . GLN B 2 4 ? 85.965 116.532 127.007 1.00 78.40 9 GLN B C 1
ATOM 2732 O O . GLN B 2 4 ? 85.174 117.221 126.359 1.00 78.40 9 GLN B O 1
ATOM 2738 N N . LEU B 2 5 ? 85.917 115.203 127.034 1.00 72.29 10 LEU B N 1
ATOM 2739 C CA . LEU B 2 5 ? 84.945 114.433 126.270 1.00 72.29 10 LEU B CA 1
ATOM 2740 C C . LEU B 2 5 ? 84.023 113.687 127.223 1.00 72.29 10 LEU B C 1
ATOM 2741 O O . LEU B 2 5 ? 84.486 113.082 128.196 1.00 72.29 10 LEU B O 1
ATOM 2746 N N . VAL B 2 6 ? 82.724 113.731 126.941 1.00 79.54 11 VAL B N 1
ATOM 2747 C CA . VAL B 2 6 ? 81.716 113.018 127.716 1.00 79.54 11 VAL B CA 1
ATOM 2748 C C . VAL B 2 6 ? 80.991 112.072 126.770 1.00 79.54 11 VAL B C 1
ATOM 2749 O O . VAL B 2 6 ? 80.495 112.497 125.719 1.00 79.54 11 VAL B O 1
ATOM 2753 N N . GLU B 2 7 ? 80.929 110.797 127.140 1.00 78.50 12 GLU B N 1
ATOM 2754 C CA . GLU B 2 7 ? 80.316 109.770 126.313 1.00 78.50 12 GLU B CA 1
ATOM 2755 C C . GLU B 2 7 ? 79.153 109.123 127.051 1.00 78.50 12 GLU B C 1
ATOM 2756 O O . GLU B 2 7 ? 79.189 108.945 128.272 1.00 78.50 12 GLU B O 1
ATOM 2762 N N . SER B 2 8 ? 78.117 108.771 126.294 1.00 86.70 13 SER B N 1
ATOM 2763 C CA . SER B 2 8 ? 76.929 108.152 126.863 1.00 86.70 13 SER B CA 1
ATOM 2764 C C . SER B 2 8 ? 76.205 107.384 125.768 1.00 86.70 13 SER B C 1
ATOM 2765 O O . SER B 2 8 ? 76.477 107.560 124.578 1.00 86.70 13 SER B O 1
ATOM 2768 N N . GLY B 2 9 ? 75.277 106.528 126.190 1.00 92.82 14 GLY B N 1
ATOM 2769 C CA . GLY B 2 9 ? 74.467 105.750 125.279 1.00 92.82 14 GLY B CA 1
ATOM 2770 C C . GLY B 2 9 ? 74.879 104.302 125.132 1.00 92.82 14 GLY B C 1
ATOM 2771 O O . GLY B 2 9 ? 74.132 103.524 124.524 1.00 92.82 14 GLY B O 1
ATOM 2772 N N . GLY B 2 10 ? 76.037 103.916 125.662 1.00 99.26 15 GLY B N 1
ATOM 2773 C CA . GLY B 2 10 ? 76.465 102.535 125.547 1.00 99.26 15 GLY B CA 1
ATOM 2774 C C . GLY B 2 10 ? 75.576 101.598 126.343 1.00 99.26 15 GLY B C 1
ATOM 2775 O O . GLY B 2 10 ? 74.962 101.981 127.341 1.00 99.26 15 GLY B O 1
ATOM 2776 N N . GLY B 2 11 ? 75.510 100.353 125.889 1.00 107.33 16 GLY B N 1
ATOM 2777 C CA . GLY B 2 11 ? 74.682 99.364 126.553 1.00 107.33 16 GLY B CA 1
ATOM 2778 C C . GLY B 2 11 ? 74.711 98.056 125.796 1.00 107.33 16 GLY B C 1
ATOM 2779 O O . GLY B 2 11 ? 75.494 97.866 124.860 1.00 107.33 16 GLY B O 1
ATOM 2780 N N . SER B 2 12 ? 73.837 97.148 126.221 1.00 114.26 17 SER B N 1
ATOM 2781 C CA . SER B 2 12 ? 73.711 95.831 125.612 1.00 114.26 17 SER B CA 1
ATOM 2782 C C . SER B 2 12 ? 72.494 95.808 124.696 1.00 114.26 17 SER B C 1
ATOM 2783 O O . SER B 2 12 ? 71.379 96.117 125.129 1.00 114.26 17 SER B O 1
ATOM 2786 N N . VAL B 2 13 ? 72.714 95.443 123.435 1.00 119.68 18 VAL B N 1
ATOM 2787 C CA . VAL B 2 13 ? 71.662 95.396 122.427 1.00 119.68 18 VAL B CA 1
ATOM 2788 C C . VAL B 2 13 ? 71.691 94.031 121.756 1.00 119.68 18 VAL B C 1
ATOM 2789 O O . VAL B 2 13 ? 72.766 93.495 121.464 1.00 119.68 18 VAL B O 1
ATOM 2793 N N . GLN B 2 14 ? 70.508 93.467 121.521 1.00 124.11 19 GLN B N 1
ATOM 2794 C CA . GLN B 2 14 ? 70.410 92.185 120.839 1.00 124.11 19 GLN B CA 1
ATOM 2795 C C . GLN B 2 14 ? 70.959 92.296 119.421 1.00 124.11 19 GLN B C 1
ATOM 2796 O O . GLN B 2 14 ? 70.827 93.334 118.766 1.00 124.11 19 GLN B O 1
ATOM 2802 N N . ALA B 2 15 ? 71.595 91.221 118.957 1.00 124.58 20 ALA B N 1
ATOM 2803 C CA . ALA B 2 15 ? 72.185 91.211 117.625 1.00 124.58 20 ALA B CA 1
ATOM 2804 C C . ALA B 2 15 ? 71.123 91.458 116.561 1.00 124.58 20 ALA B C 1
ATOM 2805 O O . ALA B 2 15 ? 69.999 90.957 116.650 1.00 124.58 20 ALA B O 1
ATOM 2807 N N . GLY B 2 16 ? 71.489 92.239 115.547 1.00 124.47 21 GLY B N 1
ATOM 2808 C CA . GLY B 2 16 ? 70.569 92.617 114.499 1.00 124.47 21 GLY B CA 1
ATOM 2809 C C . GLY B 2 16 ? 69.742 93.850 114.787 1.00 124.47 21 GLY B C 1
ATOM 2810 O O . GLY B 2 16 ? 68.962 94.268 113.921 1.00 124.47 21 GLY B O 1
ATOM 2811 N N . GLY B 2 17 ? 69.885 94.444 115.964 1.00 119.66 22 GLY B N 1
ATOM 2812 C CA . GLY B 2 17 ? 69.143 95.631 116.340 1.00 119.66 22 GLY B CA 1
ATOM 2813 C C . GLY B 2 17 ? 69.871 96.910 115.990 1.00 119.66 22 GLY B C 1
ATOM 2814 O O . GLY B 2 17 ? 70.663 96.966 115.044 1.00 119.66 22 GLY B O 1
ATOM 2815 N N . SER B 2 18 ? 69.597 97.956 116.766 1.00 114.22 23 SER B N 1
ATOM 2816 C CA . SER B 2 18 ? 70.210 99.255 116.537 1.00 114.22 23 SER B CA 1
ATOM 2817 C C . SER B 2 18 ? 70.603 99.867 117.872 1.00 114.22 23 SER B C 1
ATOM 2818 O O . SER B 2 18 ? 70.028 99.551 118.917 1.00 114.22 23 SER B O 1
ATOM 2821 N N . LEU B 2 19 ? 71.597 100.752 117.824 1.00 105.18 24 LEU B N 1
ATOM 2822 C CA . LEU B 2 19 ? 72.071 101.447 119.011 1.00 105.18 24 LEU B CA 1
ATOM 2823 C C . LEU B 2 19 ? 72.659 102.788 118.600 1.00 105.18 24 LEU B C 1
ATOM 2824 O O . LEU B 2 19 ? 73.301 102.897 117.552 1.00 105.18 24 LEU B O 1
ATOM 2829 N N . ARG B 2 20 ? 72.435 103.803 119.430 1.00 94.78 25 ARG B N 1
ATOM 2830 C CA . ARG B 2 20 ? 72.933 105.150 119.191 1.00 94.78 25 ARG B CA 1
ATOM 2831 C C . ARG B 2 20 ? 73.805 105.574 120.363 1.00 94.78 25 ARG B C 1
ATOM 2832 O O . ARG B 2 20 ? 73.418 105.399 121.523 1.00 94.78 25 ARG B O 1
ATOM 2840 N N . LEU B 2 21 ? 74.975 106.128 120.060 1.00 84.88 26 LEU B N 1
ATOM 2841 C CA . LEU B 2 21 ? 75.907 106.605 121.071 1.00 84.88 26 LEU B CA 1
ATOM 2842 C C . LEU B 2 21 ? 76.165 108.090 120.868 1.00 84.88 26 LEU B C 1
ATOM 2843 O O . LEU B 2 21 ? 76.303 108.556 119.733 1.00 84.88 26 LEU B O 1
ATOM 2848 N N . SER B 2 22 ? 76.229 108.829 121.972 1.00 83.60 27 SER B N 1
ATOM 2849 C CA . SER B 2 22 ? 76.427 110.270 121.947 1.00 83.60 27 SER B CA 1
ATOM 2850 C C . SER B 2 22 ? 77.766 110.621 122.578 1.00 83.60 27 SER B C 1
ATOM 2851 O O . SER B 2 22 ? 78.182 110.001 123.562 1.00 83.60 27 SER B O 1
ATOM 2854 N N . CYS B 2 23 ? 78.436 111.618 122.005 1.00 80.49 28 CYS B N 1
ATOM 2855 C CA . CYS B 2 23 ? 79.714 112.100 122.516 1.00 80.49 28 CYS B CA 1
ATOM 2856 C C . CYS B 2 23 ? 79.719 113.617 122.444 1.00 80.49 28 CYS B C 1
ATOM 2857 O O . CYS B 2 23 ? 79.607 114.186 121.355 1.00 80.49 28 CYS B O 1
ATOM 2860 N N . ALA B 2 24 ? 79.855 114.267 123.595 1.00 80.49 29 ALA B N 1
ATOM 2861 C CA . ALA B 2 24 ? 79.816 115.719 123.691 1.00 80.49 29 ALA B CA 1
ATOM 2862 C C . ALA B 2 24 ? 81.184 116.255 124.089 1.00 80.49 29 ALA B C 1
ATOM 2863 O O . ALA B 2 24 ? 81.846 115.703 124.973 1.00 80.49 29 ALA B O 1
ATOM 2865 N N . ALA B 2 25 ? 81.599 117.334 123.432 1.00 81.68 30 ALA B N 1
ATOM 2866 C CA . ALA B 2 25 ? 82.878 117.978 123.700 1.00 81.68 30 ALA B CA 1
ATOM 2867 C C . ALA B 2 25 ? 82.642 119.224 124.544 1.00 81.68 30 ALA B C 1
ATOM 2868 O O . ALA B 2 25 ? 81.849 120.094 124.166 1.00 81.68 30 ALA B O 1
ATOM 2870 N N . SER B 2 26 ? 83.329 119.308 125.679 1.00 81.04 31 SER B N 1
ATOM 2871 C CA . SER B 2 26 ? 83.218 120.444 126.586 1.00 81.04 31 SER B CA 1
ATOM 2872 C C . SER B 2 26 ? 84.444 121.332 126.414 1.00 81.04 31 SER B C 1
ATOM 2873 O O . SER B 2 26 ? 85.579 120.850 126.489 1.00 81.04 31 SER B O 1
ATOM 2876 N N . GLY B 2 27 ? 84.213 122.620 126.185 1.00 74.39 32 GLY B N 1
ATOM 2877 C CA . GLY B 2 27 ? 85.298 123.550 125.948 1.00 74.39 32 GLY B CA 1
ATOM 2878 C C . GLY B 2 27 ? 85.191 124.211 124.591 1.00 74.39 32 GLY B C 1
ATOM 2879 O O . GLY B 2 27 ? 84.089 124.542 124.143 1.00 74.39 32 GLY B O 1
ATOM 2880 N N . ASN B 2 28 ? 86.323 124.408 123.923 1.00 70.57 33 ASN B N 1
ATOM 2881 C CA . ASN B 2 28 ? 86.351 124.995 122.592 1.00 70.57 33 ASN B CA 1
ATOM 2882 C C . ASN B 2 28 ? 86.830 123.981 121.559 1.00 70.57 33 ASN B C 1
ATOM 2883 O O . ASN B 2 28 ? 87.753 123.201 121.810 1.00 70.57 33 ASN B O 1
ATOM 2888 N N . ILE B 2 29 ? 86.149 123.956 120.415 1.00 61.19 34 ILE B N 1
ATOM 2889 C CA . ILE B 2 29 ? 86.516 123.076 119.312 1.00 61.19 34 ILE B CA 1
ATOM 2890 C C . ILE B 2 29 ? 86.628 123.903 118.039 1.00 61.19 34 ILE B C 1
ATOM 2891 O O . ILE B 2 29 ? 86.402 123.398 116.933 1.00 61.19 34 ILE B O 1
ATOM 2896 N N . ALA B 2 30 ? 86.974 125.184 118.190 1.00 56.29 35 ALA B N 1
ATOM 2897 C CA . ALA B 2 30 ? 87.059 126.072 117.035 1.00 56.29 35 ALA B CA 1
ATOM 2898 C C . ALA B 2 30 ? 88.127 125.608 116.053 1.00 56.29 35 ALA B C 1
ATOM 2899 O O . ALA B 2 30 ? 87.911 125.627 114.836 1.00 56.29 35 ALA B O 1
ATOM 2901 N N . ASP B 2 31 ? 89.283 125.187 116.561 1.00 51.62 36 ASP B N 1
ATOM 2902 C CA . ASP B 2 31 ? 90.371 124.704 115.723 1.00 51.62 36 ASP B CA 1
ATOM 2903 C C . ASP B 2 31 ? 90.443 123.183 115.672 1.00 51.62 36 ASP B C 1
ATOM 2904 O O . ASP B 2 31 ? 91.423 122.637 115.158 1.00 51.62 36 ASP B O 1
ATOM 2909 N N . ILE B 2 32 ? 89.433 122.491 116.191 1.00 47.40 37 ILE B N 1
ATOM 2910 C CA . ILE B 2 32 ? 89.406 121.032 116.158 1.00 47.40 37 ILE B CA 1
ATOM 2911 C C . ILE B 2 32 ? 88.908 120.583 114.791 1.00 47.40 37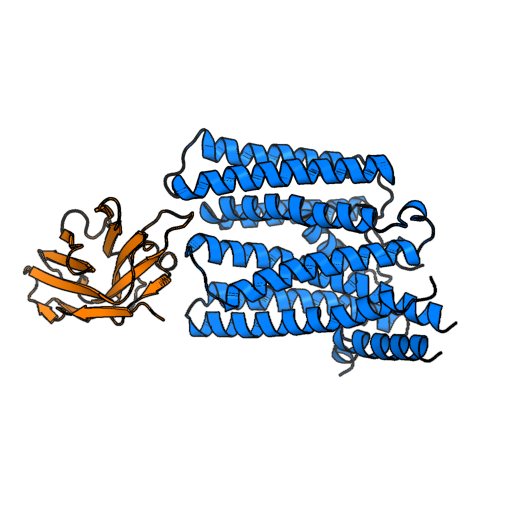 ILE B C 1
ATOM 2912 O O . ILE B 2 32 ? 87.815 120.964 114.360 1.00 47.40 37 ILE B O 1
ATOM 2917 N N . TYR B 2 33 ? 89.711 119.769 114.109 1.00 44.22 38 TYR B N 1
ATOM 2918 C CA . TYR B 2 33 ? 89.460 119.417 112.715 1.00 44.22 38 TYR B CA 1
ATOM 2919 C C . TYR B 2 33 ? 88.777 118.057 112.597 1.00 44.22 38 TYR B C 1
ATOM 2920 O O . TYR B 2 33 ? 87.694 117.946 112.015 1.00 44.22 38 TYR B O 1
ATOM 2929 N N . TYR B 2 34 ? 89.398 117.019 113.146 1.00 40.73 39 TYR B N 1
ATOM 2930 C CA . TYR B 2 34 ? 88.864 115.666 113.116 1.00 40.73 39 TYR B CA 1
ATOM 2931 C C . TYR B 2 34 ? 88.267 115.294 114.466 1.00 40.73 39 TYR B C 1
ATOM 2932 O O . TYR B 2 34 ? 88.698 115.783 115.513 1.00 40.73 39 TYR B O 1
ATOM 2941 N N . LEU B 2 35 ? 87.266 114.419 114.428 1.00 44.95 40 LEU B N 1
ATOM 2942 C CA . LEU B 2 35 ? 86.768 113.756 115.625 1.00 44.95 40 LEU B CA 1
ATOM 2943 C C . LEU B 2 35 ? 85.967 112.539 115.191 1.00 44.95 40 LEU B C 1
ATOM 2944 O O . LEU B 2 35 ? 85.133 112.630 114.288 1.00 44.95 40 LEU B O 1
ATOM 2949 N N . GLY B 2 36 ? 86.237 111.408 115.822 1.00 48.50 41 GLY B N 1
ATOM 2950 C CA . GLY B 2 36 ? 85.631 110.165 115.409 1.00 48.50 41 GLY B CA 1
ATOM 2951 C C . GLY B 2 36 ? 85.501 109.185 116.546 1.00 48.50 41 GLY B C 1
ATOM 2952 O O . GLY B 2 36 ? 85.497 109.562 117.719 1.00 48.50 41 GLY B O 1
ATOM 2953 N N . TRP B 2 37 ? 85.390 107.908 116.186 1.00 62.16 42 TRP B N 1
ATOM 2954 C CA . TRP B 2 37 ? 85.175 106.843 117.152 1.00 62.16 42 TRP B CA 1
ATOM 2955 C C . TRP B 2 37 ? 86.120 105.681 116.876 1.00 62.16 42 TRP B C 1
ATOM 2956 O O . TRP B 2 37 ? 86.591 105.483 115.754 1.00 62.16 42 TRP B O 1
ATOM 2967 N N . PHE B 2 38 ? 86.391 104.915 117.930 1.00 60.48 43 PHE B N 1
ATOM 2968 C CA . PHE B 2 38 ? 87.184 103.697 117.852 1.00 60.48 43 PHE B CA 1
ATOM 2969 C C . PHE B 2 38 ? 86.552 102.657 118.764 1.00 60.48 43 PHE B C 1
ATOM 2970 O O . PHE B 2 38 ? 85.805 102.992 119.684 1.00 60.48 43 PHE B O 1
ATOM 2978 N N . ARG B 2 39 ? 86.856 101.388 118.506 1.00 78.67 44 ARG B N 1
ATOM 2979 C CA . ARG B 2 39 ? 86.330 100.291 119.307 1.00 78.67 44 ARG B CA 1
ATOM 2980 C C . ARG B 2 39 ? 87.474 99.480 119.899 1.00 78.67 44 ARG B C 1
ATOM 2981 O O . ARG B 2 39 ? 88.482 99.229 119.231 1.00 78.67 44 ARG B O 1
ATOM 2989 N N . GLN B 2 40 ? 87.311 99.079 121.159 1.00 86.37 45 GLN B N 1
ATOM 2990 C CA . GLN B 2 40 ? 88.317 98.310 121.881 1.00 86.37 45 GLN B CA 1
ATOM 2991 C C . GLN B 2 40 ? 87.700 97.062 122.489 1.00 86.37 45 GLN B C 1
ATOM 2992 O O . GLN B 2 40 ? 86.820 97.153 123.351 1.00 86.37 45 GLN B O 1
ATOM 2998 N N . ALA B 2 41 ? 88.172 95.905 122.045 1.00 99.46 46 ALA B N 1
ATOM 2999 C CA . ALA B 2 41 ? 87.860 94.621 122.644 1.00 99.46 46 ALA B CA 1
ATOM 3000 C C . ALA B 2 41 ? 89.158 93.862 122.870 1.00 99.46 46 ALA B C 1
ATOM 3001 O O . ALA B 2 41 ? 90.140 94.086 122.155 1.00 99.46 46 ALA B O 1
ATOM 3003 N N . PRO B 2 42 ? 89.201 92.978 123.866 1.00 104.54 47 PRO B N 1
ATOM 3004 C CA . PRO B 2 42 ? 90.448 92.258 124.150 1.00 104.54 47 PRO B CA 1
ATOM 3005 C C . PRO B 2 42 ? 90.913 91.444 122.952 1.00 104.54 47 PRO B C 1
ATOM 3006 O O . PRO B 2 42 ? 90.112 90.842 122.234 1.00 104.54 47 PRO B O 1
ATOM 3010 N N . GLY B 2 43 ? 92.228 91.432 122.744 1.00 104.53 48 GLY B N 1
ATOM 3011 C CA . GLY B 2 43 ? 92.818 90.640 121.685 1.00 104.53 48 GLY B CA 1
ATOM 3012 C C . GLY B 2 43 ? 93.025 91.342 120.362 1.00 104.53 48 GLY B C 1
ATOM 3013 O O . GLY B 2 43 ? 93.433 90.692 119.395 1.00 104.53 48 GLY B O 1
ATOM 3014 N N . LYS B 2 44 ? 92.762 92.645 120.280 1.00 100.10 49 LYS B N 1
ATOM 3015 C CA . LYS B 2 44 ? 93.040 93.384 119.056 1.00 100.10 49 LYS B CA 1
ATOM 3016 C C . LYS B 2 44 ? 93.205 94.865 119.370 1.00 100.10 49 LYS B C 1
ATOM 3017 O O . LYS B 2 44 ? 92.821 95.344 120.440 1.00 100.10 49 LYS B O 1
ATOM 3023 N N . GLU B 2 45 ? 93.787 95.581 118.412 1.00 82.81 50 GLU B N 1
ATOM 3024 C CA . GLU B 2 45 ? 94.171 96.976 118.561 1.00 82.81 50 GLU B CA 1
ATOM 3025 C C . GLU B 2 45 ? 93.015 97.904 118.188 1.00 82.81 50 GLU B C 1
ATOM 3026 O O . GLU B 2 45 ? 92.003 97.483 117.622 1.00 82.81 50 GLU B O 1
ATOM 3032 N N . ARG B 2 46 ? 93.178 99.183 118.528 1.00 72.07 51 ARG B N 1
ATOM 3033 C CA . ARG B 2 46 ? 92.195 100.197 118.170 1.00 72.07 51 ARG B CA 1
ATOM 3034 C C . ARG B 2 46 ? 92.063 100.311 116.657 1.00 72.07 51 ARG B C 1
ATOM 3035 O O . ARG B 2 46 ? 93.053 100.260 115.924 1.00 72.07 51 ARG B O 1
ATOM 3043 N N . GLU B 2 47 ? 90.826 100.467 116.190 1.00 71.36 52 GLU B N 1
ATOM 3044 C CA . GLU B 2 47 ? 90.554 100.695 114.779 1.00 71.36 52 GLU B CA 1
ATOM 3045 C C . GLU B 2 47 ? 89.528 101.809 114.645 1.00 71.36 52 GLU B C 1
ATOM 3046 O O . GLU B 2 47 ? 88.641 101.951 115.492 1.00 71.36 52 GLU B O 1
ATOM 3052 N N . GLY B 2 48 ? 89.654 102.598 113.581 1.00 63.94 53 GLY B N 1
ATOM 3053 C CA . GLY B 2 48 ? 88.773 103.731 113.377 1.00 63.94 53 GLY B CA 1
ATOM 3054 C C . GLY B 2 48 ? 87.406 103.350 112.850 1.00 63.94 53 GLY B C 1
ATOM 3055 O O . GLY B 2 48 ? 87.266 102.983 111.681 1.00 63.94 53 GLY B O 1
ATOM 3056 N N . VAL B 2 49 ? 86.389 103.431 113.708 1.00 65.80 54 VAL B N 1
ATOM 3057 C CA . VAL B 2 49 ? 85.035 103.080 113.291 1.00 65.80 54 VAL B CA 1
ATOM 3058 C C . VAL B 2 49 ? 84.512 104.085 112.275 1.00 65.80 54 VAL B C 1
ATOM 3059 O O . VAL B 2 49 ? 84.005 103.712 111.211 1.00 65.80 54 VAL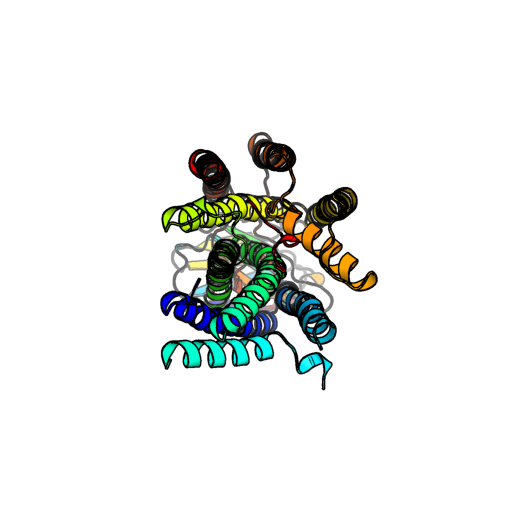 B O 1
ATOM 3063 N N . ALA B 2 50 ? 84.634 105.372 112.586 1.00 57.46 55 ALA B N 1
ATOM 3064 C CA . ALA B 2 50 ? 84.145 106.436 111.722 1.00 57.46 55 ALA B CA 1
ATOM 3065 C C . ALA B 2 50 ? 84.760 107.746 112.189 1.00 57.46 55 ALA B C 1
ATOM 3066 O O . ALA B 2 50 ? 85.333 107.832 113.277 1.00 57.46 55 ALA B O 1
ATOM 3068 N N . ALA B 2 51 ? 84.634 108.768 111.348 1.00 51.21 56 ALA B N 1
ATOM 3069 C CA . ALA B 2 51 ? 85.135 110.093 111.679 1.00 51.21 56 ALA B CA 1
ATOM 3070 C C . ALA B 2 51 ? 84.443 111.109 110.787 1.00 51.21 56 ALA B C 1
ATOM 3071 O O . ALA B 2 51 ? 83.843 110.759 109.768 1.00 51.21 56 ALA B O 1
ATOM 3073 N N . LEU B 2 52 ? 84.531 112.375 111.186 1.00 50.40 57 LEU B N 1
ATOM 3074 C CA . LEU B 2 52 ? 83.979 113.454 110.382 1.00 50.40 57 LEU B CA 1
ATOM 3075 C C . LEU B 2 52 ? 84.755 114.729 110.664 1.00 50.40 57 LEU B C 1
ATOM 3076 O O . LEU B 2 52 ? 85.471 114.840 111.662 1.00 50.40 57 LEU B O 1
ATOM 3081 N N . ILE B 2 53 ? 84.600 115.693 109.767 1.00 49.29 58 ILE B N 1
ATOM 3082 C CA . ILE B 2 53 ? 85.276 116.980 109.853 1.00 49.29 58 ILE B CA 1
ATOM 3083 C C . ILE B 2 53 ? 84.301 118.016 110.388 1.00 49.29 58 ILE B C 1
ATOM 3084 O O . ILE B 2 53 ? 83.153 118.098 109.934 1.00 49.29 58 ILE B O 1
ATOM 3089 N N . THR B 2 54 ? 84.751 118.802 111.369 1.00 50.84 59 THR B N 1
ATOM 3090 C CA . THR B 2 54 ? 83.906 119.858 111.915 1.00 50.84 59 THR B CA 1
ATOM 3091 C C . THR B 2 54 ? 83.583 120.911 110.862 1.00 50.84 59 THR B C 1
ATOM 3092 O O . THR B 2 54 ? 82.448 121.397 110.786 1.00 50.84 59 THR B O 1
ATOM 3096 N N . TYR B 2 55 ? 84.568 121.278 110.041 1.00 52.25 60 TYR B N 1
ATOM 3097 C CA . TYR B 2 55 ? 84.358 122.328 109.050 1.00 52.25 60 TYR B CA 1
ATOM 3098 C C . TYR B 2 55 ? 83.462 121.845 107.914 1.00 52.25 60 TYR B C 1
ATOM 3099 O O . TYR B 2 55 ? 82.390 122.410 107.667 1.00 52.25 60 TYR B O 1
ATOM 3108 N N . ASN B 2 56 ? 83.888 120.796 107.210 1.00 53.95 61 ASN B N 1
ATOM 3109 C CA . ASN B 2 56 ? 83.158 120.340 106.032 1.00 53.95 61 ASN B CA 1
ATOM 3110 C C . ASN B 2 56 ? 82.028 119.387 106.402 1.00 53.95 61 ASN B C 1
ATOM 3111 O O . ASN B 2 56 ? 80.862 119.637 106.077 1.00 53.95 61 ASN B O 1
ATOM 3116 N N . GLY B 2 57 ? 82.353 118.294 107.082 1.00 52.35 62 GLY B N 1
ATOM 3117 C CA . GLY B 2 57 ? 81.388 117.260 107.381 1.00 52.35 62 GLY B CA 1
ATOM 3118 C C . GLY B 2 57 ? 81.583 115.961 106.634 1.00 52.35 62 GLY B C 1
ATOM 3119 O O . GLY B 2 57 ? 80.719 115.082 106.727 1.00 52.35 62 GLY B O 1
ATOM 3120 N N . ARG B 2 58 ? 82.683 115.813 105.895 1.00 54.28 63 ARG B N 1
ATOM 3121 C CA . ARG B 2 58 ? 82.960 114.583 105.163 1.00 54.28 63 ARG B CA 1
ATOM 3122 C C . ARG B 2 58 ? 83.133 113.418 106.128 1.00 54.28 63 ARG B C 1
ATOM 3123 O O . ARG B 2 58 ? 84.076 113.399 106.925 1.00 54.28 63 ARG B O 1
ATOM 3131 N N . THR B 2 59 ? 82.232 112.440 106.060 1.00 56.59 64 THR B N 1
ATOM 3132 C CA . THR B 2 59 ? 82.209 111.333 107.015 1.00 56.59 64 THR B CA 1
ATOM 3133 C C . THR B 2 59 ? 83.087 110.203 106.494 1.00 56.59 64 THR B C 1
ATOM 3134 O O . THR B 2 59 ? 82.631 109.310 105.780 1.00 56.59 64 THR B O 1
ATOM 3138 N N . TYR B 2 60 ? 84.367 110.243 106.857 1.00 57.10 65 TYR B N 1
ATOM 3139 C CA . TYR B 2 60 ? 85.265 109.143 106.532 1.00 57.10 65 TYR B CA 1
ATOM 3140 C C . TYR B 2 60 ? 84.877 107.899 107.322 1.00 57.10 65 TYR B C 1
ATOM 3141 O O . TYR B 2 60 ? 84.597 107.968 108.522 1.00 57.10 65 TYR B O 1
ATOM 3150 N N . TYR B 2 61 ? 84.872 106.754 106.646 1.00 69.10 66 TYR B N 1
ATOM 3151 C CA . TYR B 2 61 ? 84.414 105.502 107.230 1.00 69.10 66 TYR B CA 1
ATOM 3152 C C . TYR B 2 61 ? 85.525 104.462 107.148 1.00 69.10 66 TYR B C 1
ATOM 3153 O O . TYR B 2 61 ? 86.627 104.730 106.662 1.00 69.10 66 TYR B O 1
ATOM 3162 N N . ALA B 2 62 ? 85.219 103.262 107.633 1.00 79.35 67 ALA B N 1
ATOM 3163 C CA . ALA B 2 62 ? 86.115 102.119 107.556 1.00 79.35 67 ALA B CA 1
ATOM 3164 C C . ALA B 2 62 ? 85.467 101.024 106.722 1.00 79.35 67 ALA B C 1
ATOM 3165 O O . ALA B 2 62 ? 84.242 100.879 106.706 1.00 79.35 67 ALA B O 1
ATOM 3167 N N . ASP B 2 63 ? 86.308 100.249 106.032 1.00 91.62 68 ASP B N 1
ATOM 3168 C CA . ASP B 2 63 ? 85.800 99.218 105.132 1.00 91.62 68 ASP B CA 1
ATOM 3169 C C . ASP B 2 63 ? 84.984 98.173 105.883 1.00 91.62 68 ASP B C 1
ATOM 3170 O O . ASP B 2 63 ? 84.046 97.590 105.326 1.00 91.62 68 ASP B O 1
ATOM 3175 N N . SER B 2 64 ? 85.326 97.920 107.148 1.00 92.18 69 SER B N 1
ATOM 3176 C CA . SER B 2 64 ? 84.622 96.901 107.918 1.00 92.18 69 SER B CA 1
ATOM 3177 C C . SER B 2 64 ? 83.191 97.304 108.252 1.00 92.18 69 SER B C 1
ATOM 3178 O O . SER B 2 64 ? 82.346 96.426 108.457 1.00 92.18 69 SER B O 1
ATOM 3181 N N . VAL B 2 65 ? 82.897 98.602 108.315 1.00 93.15 70 VAL B N 1
ATOM 3182 C CA . VAL B 2 65 ? 81.568 99.068 108.697 1.00 93.15 70 VAL B CA 1
ATOM 3183 C C . VAL B 2 65 ? 81.050 100.082 107.686 1.00 93.15 70 VAL B C 1
ATOM 3184 O O . VAL B 2 65 ? 80.114 100.836 107.974 1.00 93.15 70 VAL B O 1
ATOM 3188 N N . LYS B 2 66 ? 81.656 100.113 106.501 1.00 95.36 71 LYS B N 1
ATOM 3189 C CA . LYS B 2 66 ? 81.242 101.063 105.477 1.00 95.36 71 LYS B CA 1
ATOM 3190 C C . LYS B 2 66 ? 79.806 100.798 105.042 1.00 95.36 71 LYS B C 1
ATOM 3191 O O . LYS B 2 66 ? 79.400 99.650 104.841 1.00 95.36 71 LYS B O 1
ATOM 3197 N N . GLY B 2 67 ? 79.034 101.874 104.900 1.00 97.98 72 GLY B N 1
ATOM 3198 C CA . GLY B 2 67 ? 77.657 101.752 104.469 1.00 97.98 72 GLY B CA 1
ATOM 3199 C C . GLY B 2 67 ? 76.717 101.161 105.492 1.00 97.98 72 GLY B C 1
ATOM 3200 O O . GLY B 2 67 ? 75.635 100.695 105.129 1.00 97.98 72 GLY B O 1
ATOM 3201 N N . ARG B 2 68 ? 77.095 101.167 106.760 1.00 99.24 73 ARG B N 1
ATOM 3202 C CA . ARG B 2 68 ? 76.263 100.607 107.819 1.00 99.24 73 ARG B CA 1
ATOM 3203 C C . ARG B 2 68 ? 75.967 101.603 108.930 1.00 99.24 73 ARG B C 1
ATOM 3204 O O . ARG B 2 68 ? 74.848 101.619 109.450 1.00 99.24 73 ARG B O 1
ATOM 3212 N N . PHE B 2 69 ? 76.934 102.432 109.303 1.00 90.85 74 PHE B N 1
ATOM 3213 C CA . PHE B 2 69 ? 76.774 103.392 110.382 1.00 90.85 74 PHE B CA 1
ATOM 3214 C C . PHE B 2 69 ? 76.464 104.778 109.825 1.00 90.85 74 PHE B C 1
ATOM 3215 O O . PHE B 2 69 ? 76.682 105.071 108.648 1.00 90.85 74 PHE B O 1
ATOM 3223 N N . THR B 2 70 ? 75.943 105.636 110.699 1.00 86.36 75 THR B N 1
ATOM 3224 C CA . THR B 2 70 ? 75.616 107.016 110.354 1.00 86.36 75 THR B CA 1
ATOM 3225 C C . THR B 2 70 ? 76.123 107.916 111.472 1.00 86.36 75 THR B C 1
ATOM 3226 O O . THR B 2 70 ? 75.579 107.898 112.581 1.00 86.36 75 THR B O 1
ATOM 3230 N N . VAL B 2 71 ? 77.160 108.697 111.184 1.00 78.39 76 VAL B N 1
ATOM 3231 C CA . VAL B 2 71 ? 77.756 109.610 112.151 1.00 78.39 76 VAL B CA 1
ATOM 3232 C C . VAL B 2 71 ? 77.516 111.035 111.668 1.00 78.39 76 VAL B C 1
ATOM 3233 O O . VAL B 2 71 ? 77.730 111.347 110.490 1.00 78.39 76 VAL B O 1
ATOM 3237 N N . SER B 2 72 ? 77.037 111.890 112.568 1.00 83.04 77 SER B N 1
ATOM 3238 C CA . SER B 2 72 ? 76.738 113.274 112.236 1.00 83.04 77 SER B CA 1
ATOM 3239 C C . SER B 2 72 ? 77.078 114.161 113.423 1.00 83.04 77 SER B C 1
ATOM 3240 O O . SER B 2 72 ? 77.104 113.715 114.573 1.00 83.04 77 SER B O 1
ATOM 3243 N N . LEU B 2 73 ? 77.339 115.432 113.130 1.00 85.12 78 LEU B N 1
ATOM 3244 C CA . LEU B 2 73 ? 77.684 116.417 114.143 1.00 85.12 78 LEU B CA 1
ATOM 3245 C C . LEU B 2 73 ? 76.698 117.573 114.081 1.00 85.12 78 LEU B C 1
ATOM 3246 O O . LEU B 2 73 ? 76.365 118.061 112.997 1.00 85.12 78 LEU B O 1
ATOM 3251 N N . ASP B 2 74 ? 76.236 118.006 115.251 1.00 96.31 79 ASP B N 1
ATOM 3252 C CA . ASP B 2 74 ? 75.356 119.160 115.381 1.00 96.31 79 ASP B CA 1
ATOM 3253 C C . ASP B 2 74 ? 76.105 120.249 116.134 1.00 96.31 79 ASP B C 1
ATOM 3254 O O . ASP B 2 74 ? 76.560 120.027 117.262 1.00 96.31 79 ASP B O 1
ATOM 3259 N N . ASN B 2 75 ? 76.229 121.422 115.514 1.00 100.25 80 ASN B N 1
ATOM 3260 C CA . ASN B 2 75 ? 77.028 122.502 116.078 1.00 100.25 80 ASN B CA 1
ATOM 3261 C C . ASN B 2 75 ? 76.297 123.297 117.151 1.00 100.25 80 ASN B C 1
ATOM 3262 O O . ASN B 2 75 ? 76.934 124.104 117.838 1.00 100.25 80 ASN B O 1
ATOM 3267 N N . ALA B 2 76 ? 74.986 123.101 117.310 1.00 102.74 81 ALA B N 1
ATOM 3268 C CA . ALA B 2 76 ? 74.253 123.831 118.339 1.00 102.74 81 ALA B CA 1
ATOM 3269 C C . ALA B 2 76 ? 74.728 123.445 119.734 1.00 102.74 81 ALA B C 1
ATOM 3270 O O . ALA B 2 76 ? 74.880 124.308 120.608 1.00 102.74 81 ALA B O 1
ATOM 3272 N N . LYS B 2 77 ? 74.970 122.155 119.963 1.00 98.53 82 LYS B N 1
ATOM 3273 C CA . LYS B 2 77 ? 75.438 121.662 121.251 1.00 98.53 82 LYS B CA 1
ATOM 3274 C C . LYS B 2 77 ? 76.875 121.160 121.201 1.00 98.53 82 LYS B C 1
ATOM 3275 O O . LYS B 2 77 ? 77.381 120.667 122.215 1.00 98.53 82 LYS B O 1
ATOM 3281 N N . ASN B 2 78 ? 77.542 121.280 120.054 1.00 91.83 83 ASN B N 1
ATOM 3282 C CA . ASN B 2 78 ? 78.910 120.798 119.864 1.00 91.83 83 ASN B CA 1
ATOM 3283 C C . ASN B 2 78 ? 79.021 119.318 120.231 1.00 91.83 83 ASN B C 1
ATOM 3284 O O . ASN B 2 78 ? 79.935 118.880 120.931 1.00 91.83 83 ASN B O 1
ATOM 3289 N N . THR B 2 79 ? 78.058 118.546 119.735 1.00 89.33 84 THR B N 1
ATOM 3290 C CA . THR B 2 79 ? 77.936 117.134 120.056 1.00 89.33 84 THR B CA 1
ATOM 3291 C C . THR B 2 79 ? 77.958 116.316 118.773 1.00 89.33 84 THR B C 1
ATOM 3292 O O . THR B 2 79 ? 77.454 116.749 117.734 1.00 89.33 84 THR B O 1
ATOM 3296 N N . VAL B 2 80 ? 78.549 115.126 118.856 1.00 83.01 85 VAL B N 1
ATOM 3297 C CA . VAL B 2 80 ? 78.634 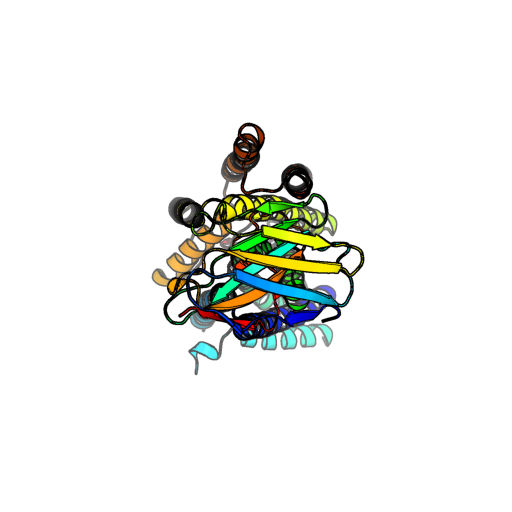114.201 117.733 1.00 83.01 85 VAL B CA 1
ATOM 3298 C C . VAL B 2 80 ? 77.875 112.932 118.096 1.00 83.01 85 VAL B C 1
ATOM 3299 O O . VAL B 2 80 ? 77.954 112.457 119.234 1.00 83.01 85 VAL B O 1
ATOM 3303 N N . TYR B 2 81 ? 77.115 112.406 117.140 1.00 87.27 86 TYR B N 1
ATOM 3304 C CA . TYR B 2 81 ? 76.279 111.233 117.347 1.00 87.27 86 TYR B CA 1
ATOM 3305 C C . TYR B 2 81 ? 76.652 110.166 116.332 1.00 87.27 86 TYR B C 1
ATOM 3306 O O . TYR B 2 81 ? 76.833 110.468 115.148 1.00 87.27 86 TYR B O 1
ATOM 3315 N N . LEU B 2 82 ? 76.767 108.923 116.793 1.00 81.53 87 LEU B N 1
ATOM 3316 C CA . LEU B 2 82 ? 77.051 107.784 115.930 1.00 81.53 87 LEU B CA 1
ATOM 3317 C C . LEU B 2 82 ? 75.947 106.754 116.118 1.00 81.53 87 LEU B C 1
ATOM 3318 O O . LEU B 2 82 ? 75.620 106.392 117.253 1.00 81.53 87 LEU B O 1
ATOM 3323 N N . GLN B 2 83 ? 75.379 106.287 115.011 1.00 94.67 88 GLN B N 1
ATOM 3324 C CA . GLN B 2 83 ? 74.297 105.312 115.028 1.00 94.67 88 GLN B CA 1
ATOM 3325 C C . GLN B 2 83 ? 74.778 104.007 114.412 1.00 94.67 88 GLN B C 1
ATOM 3326 O O . GLN B 2 83 ? 75.527 104.018 113.429 1.00 94.67 88 GLN B O 1
ATOM 3332 N N . MET B 2 84 ? 74.349 102.889 114.990 1.00 99.93 89 MET B N 1
ATOM 3333 C CA . MET B 2 84 ? 74.700 101.562 114.507 1.00 99.93 89 MET B CA 1
ATOM 3334 C C . MET B 2 84 ? 73.437 100.798 114.139 1.00 99.93 89 MET B C 1
ATOM 3335 O O . MET B 2 84 ? 72.431 100.865 114.851 1.00 99.93 89 MET B O 1
ATOM 3340 N N . ASN B 2 85 ? 73.496 100.075 113.024 1.00 109.78 90 ASN B N 1
ATOM 3341 C CA . ASN B 2 85 ? 72.389 99.251 112.565 1.00 109.78 90 ASN B CA 1
ATOM 3342 C C . ASN B 2 85 ? 72.902 97.862 112.216 1.00 109.78 90 ASN B C 1
ATOM 3343 O O . ASN B 2 85 ? 74.051 97.696 111.797 1.00 109.78 90 ASN B O 1
ATOM 3348 N N . SER B 2 86 ? 72.032 96.865 112.392 1.00 115.03 91 SER B N 1
ATOM 3349 C CA . SER B 2 86 ? 72.353 95.464 112.119 1.00 115.03 91 SER B CA 1
ATOM 3350 C C . SER B 2 86 ? 73.600 95.029 112.893 1.00 115.03 91 SER B C 1
ATOM 3351 O O . SER B 2 86 ? 74.619 94.632 112.323 1.00 115.03 91 SER B O 1
ATOM 3354 N N . LEU B 2 87 ? 73.500 95.121 114.216 1.00 115.75 92 LEU B N 1
ATOM 3355 C CA . LEU B 2 87 ? 74.625 94.800 115.081 1.00 115.75 92 LEU B CA 1
ATOM 3356 C C . LEU B 2 87 ? 74.959 93.314 115.015 1.00 115.75 92 LEU B C 1
ATOM 3357 O O . LEU B 2 87 ? 74.082 92.460 114.856 1.00 115.75 92 LEU B O 1
ATOM 3362 N N . LYS B 2 88 ? 76.244 93.014 115.138 1.00 112.19 93 LYS B N 1
ATOM 3363 C CA . LYS B 2 88 ? 76.777 91.662 115.124 1.00 112.19 93 LYS B CA 1
ATOM 3364 C C . LYS B 2 88 ? 77.669 91.469 116.340 1.00 112.19 93 LYS B C 1
ATOM 3365 O O . LYS B 2 88 ? 78.162 92.444 116.916 1.00 112.19 93 LYS B O 1
ATOM 3371 N N . PRO B 2 89 ? 77.882 90.218 116.769 1.00 113.31 94 PRO B N 1
ATOM 3372 C CA . PRO B 2 89 ? 78.650 89.996 118.009 1.00 113.31 94 PRO B CA 1
ATOM 3373 C C . PRO B 2 89 ? 80.048 90.590 117.988 1.00 113.31 94 PRO B C 1
ATOM 3374 O O . PRO B 2 89 ? 80.549 91.006 119.041 1.00 113.31 94 PRO B O 1
ATOM 3378 N N . GLU B 2 90 ? 80.700 90.642 116.824 1.00 108.40 95 GLU B N 1
ATOM 3379 C CA . GLU B 2 90 ? 82.038 91.220 116.760 1.00 108.40 95 GLU B CA 1
ATOM 3380 C C . GLU B 2 90 ? 82.034 92.721 117.022 1.00 108.40 95 GLU B C 1
ATOM 3381 O O . GLU B 2 90 ? 83.098 93.298 117.272 1.00 108.40 95 GLU B O 1
ATOM 3387 N N . ASP B 2 91 ? 80.867 93.367 116.968 1.00 105.42 96 ASP B N 1
ATOM 3388 C CA . ASP B 2 91 ? 80.791 94.791 117.272 1.00 105.42 96 ASP B CA 1
ATOM 3389 C C . ASP B 2 91 ? 80.933 95.075 118.761 1.00 105.42 96 ASP B C 1
ATOM 3390 O O . ASP B 2 91 ? 81.174 96.227 119.138 1.00 105.42 96 ASP B O 1
ATOM 3395 N N . THR B 2 92 ? 80.783 94.061 119.611 1.00 106.67 97 THR B N 1
ATOM 3396 C CA . THR B 2 92 ? 80.924 94.253 121.049 1.00 106.67 97 THR B CA 1
ATOM 3397 C C . THR B 2 92 ? 82.350 94.665 121.389 1.00 106.67 97 THR B C 1
ATOM 3398 O O . THR B 2 92 ? 83.290 93.883 121.215 1.00 106.67 97 THR B O 1
ATOM 3402 N N . ALA B 2 93 ? 82.508 95.893 121.877 1.00 94.93 98 ALA B N 1
ATOM 3403 C CA . ALA B 2 93 ? 83.820 96.433 122.212 1.00 94.93 98 ALA B CA 1
ATOM 3404 C C . ALA B 2 93 ? 83.620 97.703 123.030 1.00 94.93 98 ALA B C 1
ATOM 3405 O O . ALA B 2 93 ? 82.503 98.213 123.162 1.00 94.93 98 ALA B O 1
ATOM 3407 N N . LEU B 2 94 ? 84.723 98.206 123.580 1.00 85.51 99 LEU B N 1
ATOM 3408 C CA . LEU B 2 94 ? 84.739 99.486 124.277 1.00 85.51 99 LEU B CA 1
ATOM 3409 C C . LEU B 2 94 ? 84.949 100.594 123.254 1.00 85.51 99 LEU B C 1
ATOM 3410 O O . LEU B 2 94 ? 85.995 100.649 122.598 1.00 85.51 99 LEU B O 1
ATOM 3415 N N . TYR B 2 95 ? 83.962 101.474 123.120 1.00 81.10 100 TYR B N 1
ATOM 3416 C CA . TYR B 2 95 ? 83.972 102.500 122.088 1.00 81.10 100 TYR B CA 1
ATOM 3417 C C . TYR B 2 95 ? 84.492 103.813 122.656 1.00 81.10 100 TYR B C 1
ATOM 3418 O O . TYR B 2 95 ? 83.913 104.360 123.599 1.00 81.10 100 TYR B O 1
ATOM 3427 N N . TYR B 2 96 ? 85.575 104.316 122.071 1.00 70.87 101 TYR B N 1
ATOM 3428 C CA . TYR B 2 96 ? 86.224 105.543 122.512 1.00 70.87 101 TYR B CA 1
ATOM 3429 C C . TYR B 2 96 ? 85.934 106.660 121.520 1.00 70.87 101 TYR B C 1
ATOM 3430 O O . TYR B 2 96 ? 85.978 106.443 120.305 1.00 70.87 101 TYR B O 1
ATOM 3439 N N . CYS B 2 97 ? 85.639 107.846 122.040 1.00 59.06 102 CYS B N 1
ATOM 3440 C CA . CYS B 2 97 ? 85.410 109.032 121.226 1.00 59.06 102 CYS B CA 1
ATOM 3441 C C . CYS B 2 97 ? 86.559 110.009 121.438 1.00 59.06 102 CYS B C 1
ATOM 3442 O O . CYS B 2 97 ? 86.896 110.337 122.580 1.00 59.06 102 CYS B O 1
ATOM 3445 N N . ALA B 2 98 ? 87.158 110.468 120.342 1.00 44.29 103 ALA B N 1
ATOM 3446 C CA . ALA B 2 98 ? 88.339 111.315 120.414 1.00 44.29 103 ALA B CA 1
ATOM 3447 C C . ALA B 2 98 ? 88.299 112.355 119.305 1.00 44.29 103 ALA B C 1
ATOM 3448 O O . ALA B 2 98 ? 87.601 112.197 118.302 1.00 44.29 103 ALA B O 1
ATOM 3450 N N . ALA B 2 99 ? 89.065 113.426 119.500 1.00 39.67 104 ALA B N 1
ATOM 3451 C CA . ALA B 2 99 ? 89.154 114.519 118.544 1.00 39.67 104 ALA B CA 1
ATOM 3452 C C . ALA B 2 99 ? 90.616 114.869 118.308 1.00 39.67 104 ALA B C 1
ATOM 3453 O O . ALA B 2 99 ? 91.483 114.595 119.140 1.00 39.67 104 ALA B O 1
ATOM 3455 N N . ALA B 2 100 ? 90.881 115.483 117.156 1.00 38.44 105 ALA B N 1
ATOM 3456 C CA . ALA B 2 100 ? 92.246 115.804 116.759 1.00 38.44 105 ALA B CA 1
ATOM 3457 C C . ALA B 2 100 ? 92.302 117.209 116.184 1.00 38.44 105 ALA B C 1
ATOM 3458 O O . ALA B 2 100 ? 91.374 117.636 115.493 1.00 38.44 105 ALA B O 1
ATOM 3460 N N . TYR B 2 101 ? 93.391 117.916 116.468 1.00 40.51 106 TYR B N 1
ATOM 3461 C CA . TYR B 2 101 ? 93.626 119.203 115.837 1.00 40.51 106 TYR B CA 1
ATOM 3462 C C . TYR B 2 101 ? 94.005 119.008 114.371 1.00 40.51 106 TYR B C 1
ATOM 3463 O O . TYR B 2 101 ? 94.383 117.918 113.934 1.00 40.51 106 TYR B O 1
ATOM 3472 N N . ASN B 2 102 ? 93.890 120.086 113.602 1.00 41.29 107 ASN B N 1
ATOM 3473 C CA . ASN B 2 102 ? 94.327 120.053 112.215 1.00 41.29 107 ASN B CA 1
ATOM 3474 C C . ASN B 2 102 ? 95.847 119.946 112.124 1.00 41.29 107 ASN B C 1
ATOM 3475 O O . ASN B 2 102 ? 96.582 120.407 113.001 1.00 41.29 107 ASN B O 1
ATOM 3480 N N . GLY B 2 103 ? 96.313 119.296 111.066 1.00 36.65 108 GLY B N 1
ATOM 3481 C CA . GLY B 2 103 ? 97.731 119.086 110.895 1.00 36.65 108 GLY B CA 1
ATOM 3482 C C . GLY B 2 103 ? 98.064 118.679 109.479 1.00 36.65 108 GLY B C 1
ATOM 3483 O O . GLY B 2 103 ? 97.200 118.645 108.600 1.00 36.65 108 GLY B O 1
ATOM 3484 N N . LEU B 2 104 ? 99.344 118.370 109.269 1.00 33.63 109 LEU B N 1
ATOM 3485 C CA . LEU B 2 104 ? 99.820 117.996 107.941 1.00 33.63 109 LEU B CA 1
ATOM 3486 C C . LEU B 2 104 ? 99.201 116.680 107.486 1.00 33.63 109 LEU B C 1
ATOM 3487 O O . LEU B 2 104 ? 98.725 116.565 106.352 1.00 33.63 109 LEU B O 1
ATOM 3492 N N . ILE B 2 105 ? 99.198 115.674 108.360 1.00 30.50 110 ILE B N 1
ATOM 3493 C CA . ILE B 2 105 ? 98.649 114.373 108.001 1.00 30.50 110 ILE B CA 1
ATOM 3494 C C . ILE B 2 105 ? 97.130 114.452 107.973 1.00 30.50 110 ILE B C 1
ATOM 3495 O O . ILE B 2 105 ? 96.498 114.907 108.935 1.00 30.50 110 ILE B O 1
ATOM 3500 N N . ALA B 2 106 ? 96.538 114.011 106.870 1.00 34.61 111 ALA B N 1
ATOM 3501 C CA . ALA B 2 106 ? 95.088 113.969 106.708 1.00 34.61 111 ALA B CA 1
ATOM 3502 C C . ALA B 2 106 ? 94.677 112.503 106.615 1.00 34.61 111 ALA B C 1
ATOM 3503 O O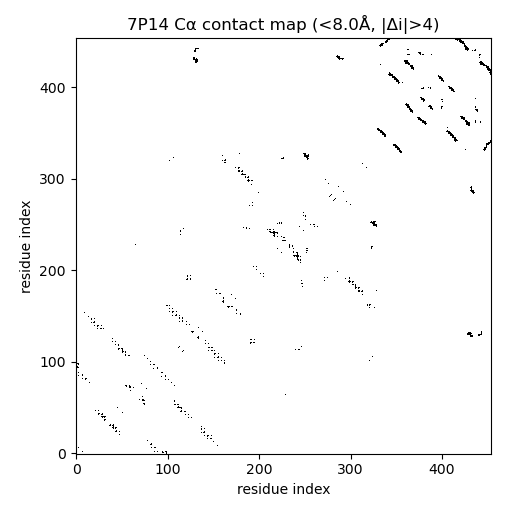 . ALA B 2 106 ? 94.552 111.944 105.525 1.00 34.61 111 ALA B O 1
ATOM 3505 N N . ALA B 2 107 ? 94.470 111.882 107.774 1.00 37.98 112 ALA B N 1
ATOM 3506 C CA . ALA B 2 107 ? 94.029 110.489 107.842 1.00 37.98 112 ALA B CA 1
ATOM 3507 C C . ALA B 2 107 ? 93.212 110.315 109.108 1.00 37.98 112 ALA B C 1
ATOM 3508 O O . ALA B 2 107 ? 93.752 110.010 110.180 1.00 37.98 112 ALA B O 1
ATOM 3510 N N . PRO B 2 108 ? 91.895 110.504 109.027 1.00 39.15 113 PRO B N 1
ATOM 3511 C CA . PRO B 2 108 ? 91.071 110.432 110.238 1.00 39.15 113 PRO B CA 1
ATOM 3512 C C . PRO B 2 108 ? 90.682 109.009 110.601 1.00 39.15 113 PRO B C 1
ATOM 3513 O O . PRO B 2 108 ? 89.526 108.739 110.940 1.00 39.15 113 PRO B O 1
ATOM 3517 N N . LEU B 2 109 ? 91.644 108.093 110.533 1.00 42.84 114 LEU B N 1
ATOM 3518 C CA . LEU B 2 109 ? 91.443 106.732 111.011 1.00 42.84 114 LEU B CA 1
ATOM 3519 C C . LEU B 2 109 ? 92.627 106.187 111.791 1.00 42.84 114 LEU B C 1
ATOM 3520 O O . LEU B 2 109 ? 92.468 105.173 112.476 1.00 42.84 114 LEU B O 1
ATOM 3525 N N . LYS B 2 110 ? 93.797 106.813 111.716 1.00 37.74 115 LYS B N 1
ATOM 3526 C CA . LYS B 2 110 ? 94.959 106.333 112.449 1.00 37.74 115 LYS B CA 1
ATOM 3527 C C . LYS B 2 110 ? 94.775 106.560 113.943 1.00 37.74 115 LYS B C 1
ATOM 3528 O O . LYS B 2 110 ? 94.282 107.606 114.373 1.00 37.74 115 LYS B O 1
ATOM 3534 N N . VAL B 2 111 ? 95.173 105.564 114.736 1.00 40.42 116 VAL B N 1
ATOM 3535 C CA . VAL B 2 111 ? 95.026 105.661 116.185 1.00 40.42 116 VAL B CA 1
ATOM 3536 C C . VAL B 2 111 ? 95.875 106.799 116.735 1.00 40.42 116 VAL B C 1
ATOM 3537 O O . VAL B 2 111 ? 95.427 107.569 117.593 1.00 40.42 116 VAL B O 1
ATOM 3541 N N . THR B 2 112 ? 97.107 106.927 116.254 1.00 34.13 117 THR B N 1
ATOM 3542 C CA . THR B 2 112 ? 98.025 107.945 116.744 1.00 34.13 117 THR B CA 1
ATOM 3543 C C . THR B 2 112 ? 97.758 109.321 116.154 1.00 34.13 117 THR B C 1
ATOM 3544 O O . THR B 2 112 ? 98.396 110.292 116.573 1.00 34.13 117 THR B O 1
ATOM 3548 N N . ARG B 2 113 ? 96.841 109.429 115.191 1.00 31.96 118 ARG B N 1
ATOM 3549 C CA . ARG B 2 113 ? 96.542 110.727 114.595 1.00 31.96 118 ARG B CA 1
ATOM 3550 C C . ARG B 2 113 ? 95.880 111.661 115.601 1.00 31.96 118 ARG B C 1
ATOM 3551 O O . ARG B 2 113 ? 96.189 112.858 115.642 1.00 31.96 118 ARG B O 1
ATOM 3559 N N . TYR B 2 114 ? 94.981 111.135 116.427 1.00 35.43 119 TYR B N 1
ATOM 3560 C CA . TYR B 2 114 ? 94.196 111.972 117.319 1.00 35.43 119 TYR B CA 1
ATOM 3561 C C . TYR B 2 114 ? 95.010 112.375 118.546 1.00 35.43 119 TYR B C 1
ATOM 3562 O O . TYR B 2 114 ? 95.935 111.678 118.970 1.00 35.43 119 TYR B O 1
ATOM 3571 N N . TRP B 2 115 ? 94.649 113.524 119.120 1.00 40.11 120 TRP B N 1
ATOM 3572 C CA . TRP B 2 115 ? 95.409 114.094 120.228 1.00 40.11 120 TRP B CA 1
ATOM 3573 C C . TRP B 2 115 ? 94.865 113.667 121.589 1.00 40.11 120 TRP B C 1
ATOM 3574 O O . TRP B 2 115 ? 95.574 113.028 122.372 1.00 40.11 120 TRP B O 1
ATOM 3585 N N . TYR B 2 116 ? 93.613 114.009 121.884 1.00 46.66 121 TYR B N 1
ATOM 3586 C CA . TYR B 2 116 ? 93.025 113.718 123.183 1.00 46.66 121 TYR B CA 1
ATOM 3587 C C . TYR B 2 116 ? 91.756 112.899 123.012 1.00 46.66 121 TYR B C 1
ATOM 3588 O O . TYR B 2 116 ? 90.996 113.101 122.061 1.00 46.66 121 TYR B O 1
ATOM 3597 N N . TRP B 2 117 ? 91.534 111.979 123.944 1.00 46.92 122 TRP B N 1
ATOM 3598 C CA . TRP B 2 117 ? 90.477 110.983 123.862 1.00 46.92 122 TRP B CA 1
ATOM 3599 C C . TRP B 2 117 ? 89.491 111.172 125.014 1.00 46.92 122 TRP B C 1
ATOM 3600 O O . TRP B 2 117 ? 89.573 112.134 125.782 1.00 46.92 122 TRP B O 1
ATOM 3611 N N . GLY B 2 118 ? 88.550 110.234 125.126 1.00 60.15 123 GLY B N 1
ATOM 3612 C CA . GLY B 2 118 ? 87.571 110.245 126.192 1.00 60.15 123 GLY B CA 1
ATOM 3613 C C . GLY B 2 118 ? 87.547 108.917 126.927 1.00 60.15 123 GLY B C 1
ATOM 3614 O O . GLY B 2 118 ? 88.253 107.971 126.569 1.00 60.15 123 GLY B O 1
ATOM 3615 N N . GLN B 2 119 ? 86.717 108.874 127.972 1.00 68.31 124 GLN B N 1
ATOM 3616 C CA . GLN B 2 119 ? 86.620 107.668 128.790 1.00 68.31 124 GLN B CA 1
ATOM 3617 C C . GLN B 2 119 ? 86.064 106.496 127.990 1.00 68.31 124 GLN B C 1
ATOM 3618 O O . GLN B 2 119 ? 86.572 105.373 128.090 1.00 68.31 124 GLN B O 1
ATOM 3624 N N . GLY B 2 120 ? 85.027 106.735 127.194 1.00 75.78 125 GLY B N 1
ATOM 3625 C CA . GLY B 2 120 ? 84.428 105.695 126.386 1.00 75.78 125 GLY B CA 1
ATOM 3626 C C . GLY B 2 120 ? 83.305 104.963 127.099 1.00 75.78 125 GLY B C 1
ATOM 3627 O O . GLY B 2 120 ? 83.147 105.018 128.321 1.00 75.78 125 GLY B O 1
ATOM 3628 N N . THR B 2 121 ? 82.505 104.257 126.302 1.00 85.50 126 THR B N 1
ATOM 3629 C CA . THR B 2 121 ? 81.367 103.498 126.799 1.00 85.50 126 THR B CA 1
ATOM 3630 C C . THR B 2 121 ? 81.425 102.072 126.272 1.00 85.50 126 THR B C 1
ATOM 3631 O O . THR B 2 121 ? 81.998 101.806 125.212 1.00 85.50 126 THR B O 1
ATOM 3635 N N . GLN B 2 122 ? 80.824 101.157 127.027 1.00 96.37 127 GLN B N 1
ATOM 3636 C CA . GLN B 2 122 ? 80.778 99.751 126.652 1.00 96.37 127 GLN B CA 1
ATOM 3637 C C . GLN B 2 122 ? 79.546 99.461 125.805 1.00 96.37 127 GLN B C 1
ATOM 3638 O O . GLN B 2 122 ? 78.442 99.917 126.112 1.00 96.37 127 GLN B O 1
ATOM 3644 N N . VAL B 2 123 ? 79.748 98.697 124.735 1.00 102.42 128 VAL B N 1
ATOM 3645 C CA . VAL B 2 123 ? 78.672 98.252 123.859 1.00 102.42 128 VAL B CA 1
ATOM 3646 C C . VAL B 2 123 ? 78.725 96.734 123.781 1.00 102.42 128 VAL B C 1
ATOM 3647 O O . VAL B 2 123 ? 79.774 96.163 123.464 1.00 102.42 128 VAL B O 1
ATOM 3651 N N . THR B 2 124 ? 77.600 96.086 124.070 1.00 110.74 129 THR B N 1
ATOM 3652 C CA . THR B 2 124 ? 77.504 94.633 124.069 1.00 110.74 129 THR B CA 1
ATOM 3653 C C . THR B 2 124 ? 76.465 94.195 123.049 1.00 110.74 129 THR B C 1
ATOM 3654 O O . THR B 2 124 ? 75.360 94.746 123.006 1.00 110.74 129 THR B O 1
ATOM 3658 N N . VAL B 2 125 ? 76.821 93.209 122.230 1.00 113.31 130 VAL B N 1
ATOM 3659 C CA . VAL B 2 125 ? 75.931 92.649 121.221 1.00 113.31 130 VAL B CA 1
ATOM 3660 C C . VAL B 2 125 ? 75.798 91.156 121.480 1.00 113.31 130 VAL B C 1
ATOM 3661 O O . VAL B 2 125 ? 76.806 90.452 121.614 1.00 113.31 130 VAL B O 1
ATOM 3665 N N . SER B 2 126 ? 74.560 90.676 121.549 1.00 118.12 131 SER B N 1
ATOM 3666 C CA . SER B 2 126 ? 74.301 89.263 121.793 1.00 118.12 131 SER B CA 1
ATOM 3667 C C . SER B 2 126 ? 73.907 88.547 120.506 1.00 118.12 131 SER B C 1
ATOM 3668 O O . SER B 2 126 ? 73.074 87.640 120.518 1.00 118.12 131 SER B O 1
#

Radius of gyration: 26.67 Å; Cα contacts (8 Å, |Δi|>4): 671; chains: 2; bounding box: 82×49×49 Å

Solvent-accessible surface area: 22280 Å² total; per-residue (Å²): 155,144,6,72,97,97,21,28,111,35,16,42,90,0,52,90,20,8,67,55,7,56,80,10,0,84,79,0,6,96,102,2,96,196,76,42,25,136,105,23,0,85,65,0,57,47,46,6,114,72,2,29,115,32,0,35,40,0,0,75,17,8,85,112,79,112,178,157,108,68,128,133,3,3,0,101,41,30,5,173,92,2,38,98,35,0,146,111,23,71,166,177,123,98,54,134,119,2,25,61,49,19,10,22,14,10,2,0,4,0,0,2,4,0,20,6,3,0,15,1,19,18,14,0,24,32,1,60,16,1,20,11,85,7,19,140,8,4,79,88,0,25,111,13,0,48,57,2,5,26,22,2,1,26,24,1,4,30,5,0,66,31,33,8,118,112,35,107,124,6,178,33,154,192,4,38,62,14,3,35,82,2,0,47,57,1,6,68,0,28,5,10,0,17,0,0,35,20,22,49,80,68,197,78,16,81,130,67,45,109,128,42,78,77,74,4,60,72,51,0,105,122,29,135,4,118,18,17,129,54,140,89,39,11,88,36,0,23,73,3,0,0,22,0,13,7,8,0,6,0,1,0,64,29,140,39,113,104,70,32,4,55,76,40,9,72,104,12,39,114,32,0,73,31,33,8,70,86,27,130,136,156,118,64,112,71,19,24,87,94,79,18,91,68,21,15,60,51,0,49,95,12,11,94,91,0,55,96,42,18,45,63,4,25,67,88,37,110,103,66,3,115,100,0,0,19,20,1,138,155,22,108,11,91,23,63,40,33,30,9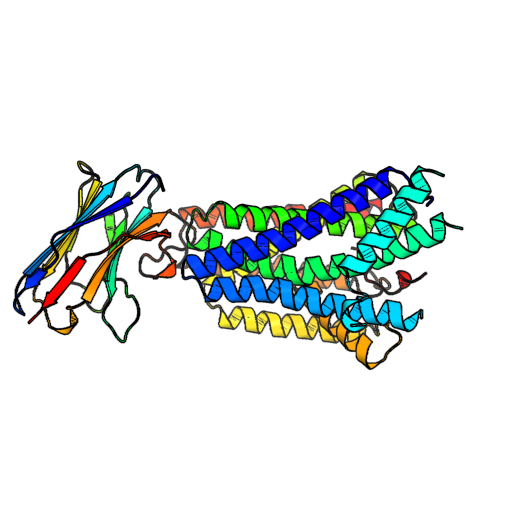3,30,120,37,56,29,72,28,123,0,29,2,37,18,52,49,98,22,85,62,0,25,2,10,0,1,1,11,47,15,140,88,99,135,62,60,6,2,1,0,4,5,24,121,119,34,145,65,66,48,15,136,74,3,147,76,43,8,78,5,61,37,68,103,95,156,52,9,5,47,0,70,0,55,62,4,82,88,94,0,38,2,54,0,39,1,0,2,0,37,31,1,0,2,19,24,8,62,76,40,48,0,0,50,31,62,8,143,19,20,87,0,52,11,87

Foldseek 3Di:
DQCDVVNLVLLVVVVCLVVLLVVLLVVVLVVCVVVVVPVLNVQSVCQLVVLQVLLLLVQLQVVVVVPVSSPCRGLVNLSVVLNVLSVVSVVPVSSVVNLVSQLSSLQSLQSSLLSRLLSVLLSLCLVCVPVPHDDDSSVSNNVSSLVSLLSSLLSNLVSVVPPDVPQVLCDDDVLSVLVSLLLVLQQLLVSLLLSVVCVPDVVVSVVVLVVQLVVQLVVCVVVVFDQGPDPVSVSSVSSSRSNSVVRPDQCALVPDPCVVVCVSVVCVLCVSVVSVCCCPVPPDPVDDPVVVVVSVCSSNVSSVSSVVSVVVNCVRRVVRCSRPGDDD/DQKAKDKDFADEDEAQAKTKIKIAIGHDCPQWFKKFKWFADPPDDTWTAWMATPVPGPIGGDPVQPPFKDWGADPVRRMIMIMGGRHDQVRFGWMKIFIAGDDDDDDNIDPVRTDDIHPTHTHGYD

Secondary structure (DSSP, 8-state):
----HHHHHHHHHHHHHHHHHHHHHHHHHHHHHHHT-HHHHHHHHHHHHHHHHHHHHHHHHHHHHH--HHHHTSHHHHHHHHHHHHHHHHH--HHHHHHHHHHHHHHHHHHHHHHHHHHHHHHHHHHHHHHSS--HHHHHHHHHHHHHHHHHHHHHHHHHHHH-GGGGGG-STTHHHHHHHHHHHHHHHHHHHHHHHHHH-HHHHHHHHHHHHHHHHHHHHHHT----SSHHHHHHHHHHHHHHHHHS---GGG---SHHHHHHHHHHHHHHHHHHHHHHHS--SSB-HHHHHHHHHHHHHHHHHHHHHHHHHHHHT---TTSS----/---EEEEE---EE-TT-EEEEEEEEES--TTEEEEEEEEE-TTS--EEEEEEESSS----B-TTTTTT-EEEEETTTTEEEEEEES--GGG-EEEEEEEEE--SB--TT-GGG-SB----EEEEE-

InterPro domains:
  IPR018629 XK-related protein [PF09815] (10-345)
  IPR050895 XK-related phospholipid scramblase [PTHR16024] (6-349)

Sequence (454 aa):
MKYTICNFMMSVLGIIIYVTDLVADIVLTVRYFYDGQYVFGVLTLSFVLCGTLIVHCFSYSWLKDDLLHCLQGGVFTRYWFVLRTGYHVVFKDPHKEAIDMATDLSMLRLFETYLEGCPQLILQLYAFLERGQANFSQYMVIMVSCCAISWSTVDYQIALRKSLPDKNLLRGFWPKLTYLFYKLFTLLSWMLSVVLLLFVDVRTVLLLLLFLWTVGFIWAFINHTQFCNSLSMEFLYRLVVGFILVFTFFNIKGQNTKCPMSCYYTVRVLGTLGILTVFWIYPLSIFNSDYFIPISATIVLSLLFGIIFLGVYYGTYHCRIRYFLMDASQVQLVESGGGSVQAGGSLRLSCAASGNIADIYYLGWFRQAPGKEREGVAALITYNGRTYYADSVKGRFTVSLDNAKNTVYLQMNSLKPEDTALYYCAAAYNGLIAAPLKVTRYWYWGQGTQVTVS

CATH classification: 2.60.40.10

Nearest PDB structures (foldseek):
  7p16-assembly1_B  TM=9.949E-01  e=4.299E-23  synthetic construct
  8s5z-assembly1_B  TM=9.618E-01  e=1.908E-17  Lama glama
  6h70-assembly1_D  TM=9.528E-01  e=7.585E-17  Vicugna pacos
  7n0i-assembly4_L  TM=9.463E-01  e=5.516E-17  Lama glama
  7r1z-assembly1_E  TM=9.361E-01  e=5.231E-17  Vicugna pacos

Organism: Rattus norvegicus (NCBI:txid10116)

B-factor: mean 53.49, std 22.77, range [24.76, 124.58]